Protein AF-A8N3U4-F1 (afdb_monomer_lite)

pLDDT: mean 80.1, std 24.71, range [24.42, 98.69]

Secondary structure (DSSP, 8-state):
--------------PPPPPP---PPPPP------------------------------------------S-PPEEETTEEE--TTSPPPPTT--SSTT--SHHHHHHHHHHHHHHHHHHT-TT----THHHHGGGGGS-HHHHHHHHHHHHHHHSS-HHHHHHTT---HHHHHHHHHHHHHHHHHHHHHHHHHHSSSS--HHHHHHHHTT--HHHHHHHHHHHHHHHSS-HHHHHHHTT--HHHHHHHHHHHTT-SPPTTSPP-HHHHHHHHHHHHHHHHHT--HHHHHHHHHS-HHHHHHHHHHHHHHHSS-HHHHHHHHS-GGGHHHHHHHHHHHHTTSTHHHHHHHHTTEETTEE-HHHHHHHHHHHHTSHHHHHHHHHHHHHHHSS-HHHHHTT-SS-HHHHHHHHHHHHHHHHHHHHHHTTSSS---

Radius of gyration: 28.9 Å; chains: 1; bounding box: 68×71×101 Å

Foldseek 3Di:
DDDDDDDDDDDDDDDDDDDDDDDDDDDDDDDDDDPDPDDPDDDDDDDDDDDDDDDDDDDDDDDDLDDPPDDDDFDDAPRDTADDPPDDQDAPPHDQDPPDDLVVVLVQLVVLLVVLVVQVVDPDDDRLLLSLQLVLLLDDNSNLSNNQSVCCNPPVHGSLVVNVVSDPPPLSSLSNCPSNCDDQVNLLVVLVQCLDPVRPDLLSVLVSQAPGALSNLVSSQVVNCVVPVDGSLVSLVVSPDPPLSNVLRNLSSVNQADDQPDDADPVVLVVLLVVLVVCLVVLNCVSLSCPLRRYHLVNLVSNQVVNCVPVVDGSLVSLPSSQDPVNVSSNSSSVLSSCVSALLSLLVQLVVQQDPVAHVSNSNSVSLSNQLNDLVSLVRSQVSNCVVVVDGPLVSLCPGPDDPSSSVSSSSSSPSSVVVVVVVVVVPPPDDD

Sequence (433 aa):
MVSCNTLQVHKFTEPAPSAAKQTYNPPPPSYSSDPGLADAAFNHSSKVTEQKPGYHDDPQIPPTYGTPQSYLGALFYRGIQIPDPNAPPAPLGTMKVPGYDPHPDFEYMQGAREKLRKEGDSRFRIHNENEVVVPLTRLTLQQRDALNDYFVAKTGADLETHMGEIVQDFHLKEMLKALTFGPLMFDVYLLKTCLSREMRDEMTLAEIILNRDHDDLRLLMQAFKQRHGKSLVDAIKDAALSGKTERIFVMALSLQRAPDDLPVDRNQVMSDVETLAKAAKDKDDIPFIEVIVNRSRPHLAAVIETFAQTQLKSLSKAVKKVFPFTSRYSKKALLFIVNGVKPWRDAKMIDKTMTWVGTNEFRLVWRVIGVHWDPRRLGAVKSVYEMRYGKTLEQRVSTIKVSGRFVESLLAFLKTSQAASQHVEGKGKGKAM

InterPro domains:
  IPR001464 Annexin [PR00196] (191-212)
  IPR001464 Annexin [PR00196] (273-299)
  IPR001464 Annexin [PR00196] (384-399)
  IPR018502 Annexin repeat [PF00191] (186-251)
  IPR018502 Annexin repeat [PS51897] (182-254)
  IPR018502 Annexin repeat [SM00335] (201-252)
  IPR018502 Annexin repeat [SM00335] (282-337)
  IPR037104 Annexin superfamily [G3DSA:1.10.220.10] (182-254)
  IPR037104 Annexin superfamily [G3DSA:1.10.220.10] (264-342)
  IPR037104 Annexin superfamily [G3DSA:1.10.220.10] (343-414)
  IPR037104 Annexin superfamily [SSF47874] (95-415)

Organism: Coprinopsis cinerea (strain Okayama-7 / 130 / ATCC MYA-4618 / FGSC 9003) (NCBI:txid240176)

Structure (mmCIF, N/CA/C/O backbone):
data_AF-A8N3U4-F1
#
_entry.id   AF-A8N3U4-F1
#
loop_
_atom_site.group_PDB
_atom_site.id
_atom_site.type_symbol
_atom_site.label_atom_id
_atom_site.label_alt_id
_atom_site.label_comp_id
_atom_site.label_asym_id
_atom_site.label_entity_id
_atom_site.label_seq_id
_atom_site.pdbx_PDB_ins_code
_atom_site.Cartn_x
_atom_site.Cartn_y
_atom_site.Cartn_z
_atom_site.occupancy
_atom_site.B_iso_or_equiv
_atom_site.auth_seq_id
_atom_site.auth_comp_id
_atom_site.auth_asym_id
_atom_site.auth_atom_id
_atom_site.pdbx_PDB_model_num
ATOM 1 N N . MET A 1 1 ? 38.303 -27.640 40.683 1.00 38.03 1 MET A N 1
ATOM 2 C CA . MET A 1 1 ? 37.758 -28.699 41.554 1.00 38.03 1 MET A CA 1
ATOM 3 C C . MET A 1 1 ? 36.256 -28.539 41.590 1.00 38.03 1 MET A C 1
ATOM 5 O O . MET A 1 1 ? 35.758 -27.516 42.033 1.00 38.03 1 MET A O 1
ATOM 9 N N . VAL A 1 2 ? 35.582 -29.519 41.004 1.00 36.00 2 VAL A N 1
ATOM 10 C CA . VAL A 1 2 ? 34.136 -29.724 41.034 1.00 36.00 2 VAL A CA 1
ATOM 11 C C . VAL A 1 2 ? 33.792 -30.279 42.413 1.00 36.00 2 VAL A C 1
ATOM 13 O O . VAL A 1 2 ? 34.449 -31.232 42.822 1.00 36.00 2 VAL A O 1
ATOM 16 N N . SER A 1 3 ? 32.787 -29.737 43.108 1.00 30.56 3 SER A N 1
ATOM 17 C CA . SER A 1 3 ? 31.958 -30.563 43.995 1.00 30.56 3 SER A CA 1
ATOM 18 C C . SER A 1 3 ? 30.643 -29.888 44.401 1.00 30.56 3 SER A C 1
ATOM 20 O O . SER A 1 3 ? 30.636 -28.737 44.823 1.00 30.56 3 SER A O 1
ATOM 22 N N . CYS A 1 4 ? 29.579 -30.687 44.279 1.00 29.42 4 CYS A N 1
ATOM 23 C CA . CYS A 1 4 ? 28.390 -30.798 45.129 1.00 29.42 4 CYS A CA 1
ATOM 24 C C . CYS A 1 4 ? 27.506 -29.569 45.431 1.00 29.42 4 CYS A C 1
ATOM 26 O O . CYS A 1 4 ? 27.844 -28.717 46.242 1.00 29.42 4 CYS A O 1
ATOM 28 N N . ASN A 1 5 ? 26.244 -29.615 44.983 1.00 33.25 5 ASN A N 1
ATOM 29 C CA . ASN A 1 5 ? 25.231 -30.305 45.792 1.00 33.25 5 ASN A CA 1
ATOM 30 C C . ASN A 1 5 ? 23.960 -30.643 44.999 1.00 33.25 5 ASN A C 1
ATOM 32 O O . ASN A 1 5 ? 23.292 -29.786 44.425 1.00 33.25 5 ASN A O 1
ATOM 36 N N . THR A 1 6 ? 23.641 -31.933 45.023 1.00 34.59 6 THR A N 1
ATOM 37 C CA . THR A 1 6 ? 22.401 -32.564 44.576 1.00 34.59 6 THR A CA 1
ATOM 38 C C . THR A 1 6 ? 21.346 -32.391 45.668 1.00 34.59 6 THR A C 1
ATOM 40 O O . THR A 1 6 ? 21.601 -32.767 46.810 1.00 34.59 6 THR A O 1
ATOM 43 N N . LEU A 1 7 ? 20.158 -31.879 45.338 1.00 34.81 7 LEU A N 1
ATOM 44 C CA . LEU A 1 7 ? 18.990 -31.933 46.223 1.00 34.81 7 LEU A CA 1
ATOM 45 C C . LEU A 1 7 ? 17.805 -32.571 45.494 1.00 34.81 7 LEU A C 1
ATOM 47 O O . LEU A 1 7 ? 17.486 -32.247 44.352 1.00 34.81 7 LEU A O 1
ATOM 51 N N . GLN A 1 8 ? 17.243 -33.556 46.187 1.00 32.91 8 GLN A N 1
ATOM 52 C CA . GLN A 1 8 ? 16.273 -34.547 45.748 1.00 32.91 8 GLN A CA 1
ATOM 53 C C . GLN A 1 8 ? 14.897 -33.939 45.455 1.00 32.91 8 GLN A C 1
ATOM 55 O O . GLN A 1 8 ? 14.385 -33.110 46.203 1.00 32.91 8 GLN A O 1
ATOM 60 N N . VAL A 1 9 ? 14.270 -34.435 44.389 1.00 35.53 9 VAL A N 1
ATOM 61 C CA . VAL A 1 9 ? 12.867 -34.186 44.049 1.00 35.53 9 VAL A CA 1
ATOM 62 C C . VAL A 1 9 ? 12.008 -35.233 44.760 1.00 35.53 9 VAL A C 1
ATOM 64 O O . VAL A 1 9 ? 12.045 -36.413 44.406 1.00 35.53 9 VAL A O 1
ATOM 67 N N . HIS A 1 10 ? 11.222 -34.813 45.753 1.00 34.16 10 HIS A N 1
ATOM 68 C CA . HIS A 1 10 ? 10.172 -35.647 46.335 1.00 34.16 10 HIS A CA 1
ATOM 69 C C . HIS A 1 10 ? 8.968 -35.717 45.384 1.00 34.16 10 HIS A C 1
ATOM 71 O O . HIS A 1 10 ? 8.311 -34.716 45.102 1.00 34.16 10 HIS A O 1
ATOM 77 N N . LYS A 1 11 ? 8.694 -36.930 44.892 1.00 33.94 11 LYS A N 1
ATOM 78 C CA . LYS A 1 11 ? 7.457 -37.321 44.208 1.00 33.94 11 LYS A CA 1
ATOM 79 C C . LYS A 1 11 ? 6.333 -37.440 45.239 1.00 33.94 11 LYS A C 1
ATOM 81 O O . LYS A 1 11 ? 6.437 -38.258 46.147 1.00 33.94 11 LYS A O 1
ATOM 86 N N . PHE A 1 12 ? 5.257 -36.683 45.051 1.00 33.03 12 PHE A N 1
ATOM 87 C CA . PHE A 1 12 ? 3.949 -36.981 45.629 1.00 33.03 12 PHE A CA 1
ATOM 88 C C . PHE A 1 12 ? 3.097 -37.639 44.545 1.00 33.03 12 PHE A C 1
ATOM 90 O O . PHE A 1 12 ? 2.825 -37.045 43.503 1.00 33.03 12 PHE A O 1
ATOM 97 N N . THR A 1 13 ? 2.732 -38.892 44.784 1.00 33.06 13 THR A N 1
ATOM 98 C CA . THR A 1 13 ? 1.734 -39.653 44.032 1.00 33.06 13 THR A CA 1
ATOM 99 C C . THR A 1 13 ? 0.524 -39.833 44.938 1.00 33.06 13 THR A C 1
ATOM 101 O O . THR A 1 13 ? 0.637 -40.521 45.950 1.00 33.06 13 THR A O 1
ATOM 104 N N . GLU A 1 14 ? -0.617 -39.255 44.569 1.00 35.06 14 GLU A N 1
ATOM 105 C CA . GLU A 1 14 ? -1.928 -39.624 45.114 1.00 35.06 14 GLU A CA 1
ATOM 106 C C . GLU A 1 14 ? -2.816 -40.174 43.983 1.00 35.06 14 GLU A C 1
ATOM 108 O O . GLU A 1 14 ? -2.685 -39.730 42.836 1.00 35.06 14 GLU A O 1
ATOM 113 N N . PRO A 1 15 ? -3.669 -41.178 44.264 1.00 39.09 15 PRO A N 1
ATOM 114 C CA . PRO A 1 15 ? -4.374 -41.944 43.246 1.00 39.09 15 PRO A CA 1
ATOM 115 C C . PRO A 1 15 ? -5.708 -41.309 42.825 1.00 39.09 15 PRO A C 1
ATOM 117 O O . PRO A 1 15 ? -6.411 -40.676 43.610 1.00 39.09 15 PRO A O 1
ATOM 120 N N . ALA A 1 16 ? -6.069 -41.538 41.562 1.00 34.44 16 ALA A N 1
ATOM 121 C CA . ALA A 1 16 ? -7.321 -41.118 40.942 1.00 34.44 16 ALA A CA 1
ATOM 122 C C . ALA A 1 16 ? -8.557 -41.823 41.547 1.00 34.44 16 ALA A C 1
ATOM 124 O O . ALA A 1 16 ? -8.502 -43.033 41.787 1.00 34.44 16 ALA A O 1
ATOM 125 N N . PRO A 1 17 ? -9.702 -41.132 41.710 1.00 35.84 17 PRO A N 1
ATOM 126 C CA . PRO A 1 17 ? -10.968 -41.786 42.008 1.00 35.84 17 PRO A CA 1
ATOM 127 C C . PRO A 1 17 ? -11.662 -42.312 40.738 1.00 35.84 17 PRO A C 1
ATOM 129 O O . PRO A 1 17 ? -11.715 -41.665 39.693 1.00 35.84 17 PRO A O 1
ATOM 132 N N . SER A 1 18 ? -12.186 -43.528 40.888 1.00 33.81 18 SER A N 1
ATOM 133 C CA . SER A 1 18 ? -12.870 -44.372 39.907 1.00 33.81 18 SER A CA 1
ATOM 134 C C . SER A 1 18 ? -14.153 -43.761 39.324 1.00 33.81 18 SER A C 1
ATOM 136 O O . SER A 1 18 ? -14.913 -43.070 40.001 1.00 33.81 18 SER A O 1
ATOM 138 N N . ALA A 1 19 ? -14.391 -44.092 38.055 1.00 31.25 19 ALA A N 1
ATOM 139 C CA . ALA A 1 19 ? -15.482 -43.648 37.203 1.00 31.25 19 ALA A CA 1
ATOM 140 C C . ALA A 1 19 ? -16.862 -44.195 37.620 1.00 31.25 19 ALA A C 1
ATOM 142 O O . ALA A 1 19 ? -17.070 -45.407 37.710 1.00 31.25 19 ALA A O 1
ATOM 143 N N . ALA A 1 20 ? -17.839 -43.296 37.751 1.00 32.62 20 ALA A N 1
ATOM 144 C CA . ALA A 1 20 ? -19.258 -43.632 37.721 1.00 32.62 20 ALA A CA 1
ATOM 145 C C . ALA A 1 20 ? -19.764 -43.579 36.268 1.00 32.62 20 ALA A C 1
ATOM 147 O O . ALA A 1 20 ? -19.638 -42.565 35.583 1.00 32.62 20 ALA A O 1
ATOM 148 N N . LYS A 1 21 ? -20.322 -44.697 35.794 1.00 33.00 21 LYS A N 1
ATOM 149 C CA . LYS A 1 21 ? -20.933 -44.848 34.468 1.00 33.00 21 LYS A CA 1
ATOM 150 C C . LYS A 1 21 ? -22.237 -44.046 34.398 1.00 33.00 21 LYS A C 1
ATOM 152 O O . LYS A 1 21 ? -23.217 -44.427 35.030 1.00 33.00 21 LYS A O 1
ATOM 157 N N . GLN A 1 22 ? -22.268 -42.992 33.586 1.00 32.50 22 GLN A N 1
ATOM 158 C CA . GLN A 1 22 ? -23.508 -42.435 33.042 1.00 32.50 22 GLN A CA 1
ATOM 159 C C . GLN A 1 22 ? -23.592 -42.793 31.558 1.00 32.50 22 GLN A C 1
ATOM 161 O O . GLN A 1 22 ? -22.756 -42.405 30.747 1.00 32.50 22 GLN A O 1
ATOM 166 N N . THR A 1 23 ? -24.597 -43.595 31.228 1.00 30.73 23 THR A N 1
ATOM 167 C CA . THR A 1 23 ? -25.015 -43.946 29.871 1.00 30.73 23 THR A CA 1
ATOM 168 C C . THR A 1 23 ? -25.598 -42.718 29.178 1.00 30.73 23 THR A C 1
ATOM 170 O O . THR A 1 23 ? -26.662 -42.241 29.570 1.00 30.73 23 THR A O 1
ATOM 173 N N . TYR A 1 24 ? -24.914 -42.219 28.148 1.00 28.88 24 TYR A N 1
ATOM 174 C CA . TYR A 1 24 ? -25.424 -41.184 27.249 1.00 28.88 24 TYR A CA 1
ATOM 175 C C . TYR A 1 24 ? -25.893 -41.849 25.948 1.00 28.88 24 TYR A C 1
ATOM 177 O O . TYR A 1 24 ? -25.098 -42.478 25.250 1.00 28.88 24 TYR A O 1
ATOM 185 N N . ASN A 1 25 ? -27.189 -41.743 25.649 1.00 32.66 25 ASN A N 1
ATOM 186 C CA . ASN A 1 25 ? -27.768 -42.178 24.377 1.00 32.66 25 ASN A CA 1
ATOM 187 C C . ASN A 1 25 ? -27.389 -41.179 23.267 1.00 32.66 25 ASN A C 1
ATOM 189 O O . ASN A 1 25 ? -27.564 -39.975 23.470 1.00 32.66 25 ASN A O 1
ATOM 193 N N . PRO A 1 26 ? -26.911 -41.631 22.094 1.00 37.19 26 PRO A N 1
ATOM 194 C CA . PRO A 1 26 ? -26.631 -40.739 20.974 1.00 37.19 26 PRO A CA 1
ATOM 195 C C . PRO A 1 26 ? -27.932 -40.258 20.294 1.00 37.19 26 PRO A C 1
ATOM 197 O O . PRO A 1 26 ? -28.852 -41.059 20.107 1.00 37.19 26 PRO A O 1
ATOM 200 N N . PRO A 1 27 ? -28.029 -38.974 19.899 1.00 39.78 27 PRO A N 1
ATOM 201 C CA . PRO A 1 27 ? -29.123 -38.478 19.065 1.00 39.78 27 PRO A CA 1
ATOM 202 C C . PRO A 1 27 ? -29.018 -38.997 17.611 1.00 39.78 27 PRO A C 1
ATOM 204 O O . PRO A 1 27 ? -27.924 -39.347 17.160 1.00 39.78 27 PRO A O 1
ATOM 207 N N . PRO A 1 28 ? -30.144 -39.066 16.873 1.00 34.41 28 PRO A N 1
ATOM 208 C CA . PRO A 1 28 ? -30.217 -39.674 15.542 1.00 34.41 28 PRO A CA 1
ATOM 209 C C . PRO A 1 28 ? -29.423 -38.891 14.478 1.00 34.41 28 PRO A C 1
ATOM 211 O O . PRO A 1 28 ? -29.233 -37.681 14.618 1.00 34.41 28 PRO A O 1
ATOM 214 N N . PRO A 1 29 ? -28.975 -39.556 13.393 1.00 32.25 29 PRO A N 1
ATOM 215 C CA . PRO A 1 29 ? -28.107 -38.950 12.390 1.00 32.25 29 PRO A CA 1
ATOM 216 C C . PRO A 1 29 ? -28.844 -37.872 11.586 1.00 32.25 29 PRO A C 1
ATOM 218 O O . PRO A 1 29 ? -29.745 -38.160 10.799 1.00 32.25 29 PRO A O 1
ATOM 221 N N . SER A 1 30 ? -28.429 -36.618 11.757 1.00 30.75 30 SER A N 1
ATOM 222 C CA . SER A 1 30 ? -28.784 -35.517 10.866 1.00 30.75 30 SER A CA 1
ATOM 223 C C . SER A 1 30 ? -27.855 -35.534 9.652 1.00 30.75 30 SER A C 1
ATOM 225 O O . SER A 1 30 ? -26.645 -35.353 9.793 1.00 30.75 30 SER A O 1
ATOM 227 N N . TYR A 1 31 ? -28.428 -35.747 8.468 1.00 29.42 31 TYR A N 1
ATOM 228 C CA . TYR A 1 31 ? -27.760 -35.608 7.175 1.00 29.42 31 TYR A CA 1
ATOM 229 C C . TYR A 1 31 ? -27.104 -34.223 7.053 1.00 29.42 31 TYR A C 1
ATOM 231 O O . TYR A 1 31 ? -27.798 -33.212 6.963 1.00 29.42 31 TYR A O 1
ATOM 239 N N . SER A 1 32 ? -25.772 -34.168 7.027 1.00 27.88 32 SER A N 1
ATOM 240 C CA . SER A 1 32 ? -25.032 -32.981 6.600 1.00 27.88 32 SER A CA 1
ATOM 241 C C . SER A 1 32 ? -24.851 -33.043 5.086 1.00 27.88 32 SER A C 1
ATOM 243 O O . SER A 1 32 ? -23.978 -33.750 4.583 1.00 27.88 32 SER A O 1
ATOM 245 N N . SER A 1 33 ? -25.707 -32.330 4.360 1.00 30.39 33 SER A N 1
ATOM 246 C CA . SER A 1 33 ? -25.497 -32.006 2.952 1.00 30.39 33 SER A CA 1
ATOM 247 C C . SER A 1 33 ? -24.386 -30.964 2.841 1.00 30.39 33 SER A C 1
ATOM 249 O O . SER A 1 33 ? -24.540 -29.825 3.282 1.00 30.39 33 SER A O 1
ATOM 251 N N . ASP A 1 34 ? -23.279 -31.391 2.257 1.00 29.28 34 ASP A N 1
ATOM 252 C CA . ASP A 1 34 ? -22.168 -30.576 1.787 1.00 29.28 34 ASP A CA 1
ATOM 253 C C . ASP A 1 34 ? -22.648 -29.713 0.598 1.00 29.28 34 ASP A C 1
ATOM 255 O O . ASP A 1 34 ? -23.085 -30.282 -0.408 1.00 29.28 34 ASP A O 1
ATOM 259 N N . PRO A 1 35 ? -22.642 -28.367 0.648 1.00 30.84 35 PRO A N 1
ATOM 260 C CA . PRO A 1 35 ? -22.821 -27.569 -0.551 1.00 30.84 35 PRO A CA 1
ATOM 261 C C . PRO A 1 35 ? -21.468 -27.464 -1.254 1.00 30.84 35 PRO A C 1
ATOM 263 O O . PRO A 1 35 ? -20.713 -26.507 -1.075 1.00 30.84 35 PRO A O 1
ATOM 266 N N . GLY A 1 36 ? -21.179 -28.472 -2.078 1.00 28.00 36 GLY A N 1
ATOM 267 C CA . GLY A 1 36 ? -20.181 -28.361 -3.131 1.00 28.00 36 GLY A CA 1
ATOM 268 C C . GLY A 1 36 ? -20.518 -27.171 -4.029 1.00 28.00 36 GLY A C 1
ATOM 269 O O . GLY A 1 36 ? -21.667 -26.995 -4.442 1.00 28.00 36 GLY A O 1
ATOM 270 N N . LEU A 1 37 ? -19.516 -26.337 -4.313 1.00 29.38 37 LEU A N 1
ATOM 271 C CA . LEU A 1 37 ? -19.613 -25.320 -5.353 1.00 29.38 37 LEU A CA 1
ATOM 272 C C . LEU A 1 37 ? -19.899 -26.024 -6.682 1.00 29.38 37 LEU A C 1
ATOM 274 O O . LEU A 1 37 ? -19.028 -26.682 -7.244 1.00 29.38 37 LEU A O 1
ATOM 278 N N . ALA A 1 38 ? -21.137 -25.897 -7.150 1.00 27.52 38 ALA A N 1
ATOM 279 C CA . ALA A 1 38 ? -21.538 -26.323 -8.473 1.00 27.52 38 ALA A CA 1
ATOM 280 C C . ALA A 1 38 ? -20.926 -25.381 -9.517 1.00 27.52 38 ALA A C 1
ATOM 282 O O . ALA A 1 38 ? -21.143 -24.167 -9.484 1.00 27.52 38 ALA A O 1
ATOM 283 N N . ASP A 1 39 ? -20.184 -25.975 -10.449 1.00 28.36 39 ASP A N 1
ATOM 284 C CA . ASP A 1 39 ? -19.796 -25.377 -11.718 1.00 28.36 39 ASP A CA 1
ATOM 285 C C . ASP A 1 39 ? -21.047 -24.901 -12.468 1.00 28.36 39 ASP A C 1
ATOM 287 O O . ASP A 1 39 ? -21.869 -25.693 -12.936 1.00 28.36 39 ASP A O 1
ATOM 291 N N . ALA A 1 40 ? -21.198 -23.585 -12.597 1.00 27.59 40 ALA A N 1
ATOM 292 C CA . ALA A 1 40 ? -22.200 -22.989 -13.466 1.00 27.59 40 ALA A CA 1
ATOM 293 C C . ALA A 1 40 ? -21.723 -23.079 -14.925 1.00 27.59 40 ALA A C 1
ATOM 295 O O . ALA A 1 40 ? -21.160 -22.137 -15.482 1.00 27.59 40 ALA A O 1
ATOM 296 N N . ALA A 1 41 ? -21.960 -24.233 -15.546 1.00 26.45 41 ALA A N 1
ATOM 297 C CA . ALA A 1 41 ? -21.923 -24.391 -16.992 1.00 26.45 41 ALA A CA 1
ATOM 298 C C . ALA A 1 41 ? -23.125 -23.655 -17.612 1.00 26.45 41 ALA A C 1
ATOM 300 O O . ALA A 1 41 ? -24.259 -24.133 -17.571 1.00 26.45 41 ALA A O 1
ATOM 301 N N . PHE A 1 42 ? -22.887 -22.476 -18.191 1.00 27.77 42 PHE A N 1
ATOM 302 C CA . PHE A 1 42 ? -23.875 -21.798 -19.030 1.00 27.77 42 PHE A CA 1
ATOM 303 C C . PHE A 1 42 ? -23.948 -22.490 -20.393 1.00 27.77 42 PHE A C 1
ATOM 305 O O . PHE A 1 42 ? -23.089 -22.322 -21.256 1.00 27.77 42 PHE A O 1
ATOM 312 N N . ASN A 1 43 ? -25.000 -23.283 -20.564 1.00 26.45 43 ASN A N 1
ATOM 313 C CA . ASN A 1 43 ? -25.365 -23.945 -21.804 1.00 26.45 43 ASN A CA 1
ATOM 314 C C . ASN A 1 43 ? -26.295 -23.009 -22.598 1.00 26.45 43 ASN A C 1
ATOM 316 O O . ASN A 1 43 ? -27.461 -22.849 -22.238 1.00 26.45 43 ASN A O 1
ATOM 320 N N . HIS A 1 44 ? -25.799 -22.379 -23.666 1.00 31.47 44 HIS A N 1
ATOM 321 C CA . HIS A 1 44 ? -26.652 -21.718 -24.657 1.00 31.47 44 HIS A CA 1
ATOM 322 C C . HIS A 1 44 ? -26.731 -22.574 -25.921 1.00 31.47 44 HIS A C 1
ATOM 324 O O . HIS A 1 44 ? -25.800 -22.660 -26.716 1.00 31.47 44 HIS A O 1
ATOM 330 N N . SER A 1 45 ? -27.895 -23.200 -26.083 1.00 25.47 45 SER A N 1
ATOM 331 C CA . SER A 1 45 ? -28.352 -23.835 -27.314 1.00 25.47 45 SER A CA 1
ATOM 332 C C . SER A 1 45 ? -28.419 -22.806 -28.445 1.00 25.47 45 SER A C 1
ATOM 334 O O . SER A 1 45 ? -29.028 -21.746 -28.298 1.00 25.47 45 SER A O 1
ATOM 336 N N . SER A 1 46 ? -27.822 -23.119 -29.592 1.00 29.23 46 SER A N 1
ATOM 337 C CA . SER A 1 46 ? -28.128 -22.473 -30.868 1.00 29.23 46 SER A CA 1
ATOM 338 C C . SER A 1 46 ? -28.177 -23.541 -31.952 1.00 29.23 46 SER A C 1
ATOM 340 O O . SER A 1 46 ? -27.261 -24.345 -32.109 1.00 29.23 46 SER A O 1
ATOM 342 N N . LYS A 1 47 ? -29.322 -23.580 -32.633 1.00 27.83 47 LYS A N 1
ATOM 343 C CA . LYS A 1 47 ? -29.690 -24.530 -33.680 1.00 27.83 47 LYS A CA 1
ATOM 344 C C . LYS A 1 47 ? -28.659 -24.530 -34.811 1.00 27.83 47 LYS A C 1
ATOM 346 O O . LYS A 1 47 ? -28.407 -23.496 -35.422 1.00 27.83 47 LYS A O 1
ATOM 351 N N . VAL A 1 48 ? -28.135 -25.713 -35.117 1.00 24.42 48 VAL A N 1
ATOM 352 C CA . VAL A 1 48 ? -27.359 -26.002 -36.326 1.00 24.42 48 VAL A CA 1
ATOM 353 C C . VAL A 1 48 ? -28.333 -26.127 -37.497 1.00 24.42 48 VAL A C 1
ATOM 355 O O . VAL A 1 48 ? -29.286 -26.900 -37.424 1.00 24.42 48 VAL A O 1
ATOM 358 N N . THR A 1 49 ? -28.104 -25.363 -38.565 1.00 27.48 49 THR A N 1
ATOM 359 C CA . THR A 1 49 ? -28.692 -25.628 -39.885 1.00 27.48 49 THR A CA 1
ATOM 360 C C . THR A 1 49 ? -27.555 -26.079 -40.794 1.00 27.48 49 THR A C 1
ATOM 362 O O . THR A 1 49 ? -26.574 -25.357 -40.960 1.00 27.48 49 THR A O 1
ATOM 365 N N . GLU A 1 50 ? -27.666 -27.297 -41.320 1.00 25.25 50 GLU A N 1
ATOM 366 C CA . GLU A 1 50 ? -26.730 -27.912 -42.261 1.00 25.25 50 GLU A CA 1
ATOM 367 C C . GLU A 1 50 ? -26.753 -27.209 -43.626 1.00 25.25 50 GLU A C 1
ATOM 369 O O . GLU A 1 50 ? -27.820 -27.046 -44.218 1.00 25.25 50 GLU A O 1
ATOM 374 N N . GLN A 1 51 ? -25.576 -26.905 -44.184 1.00 26.88 51 GLN A N 1
ATOM 375 C CA . GLN A 1 51 ? -25.369 -26.817 -45.634 1.00 26.88 51 GLN A CA 1
ATOM 376 C C . GLN A 1 51 ? -24.037 -27.479 -46.029 1.00 26.88 51 GLN A C 1
ATOM 378 O O . GLN A 1 51 ? -23.034 -27.380 -45.326 1.00 26.88 51 GLN A O 1
ATOM 383 N N . LYS A 1 52 ? -24.092 -28.219 -47.143 1.00 28.42 52 LYS A N 1
ATOM 384 C CA . LYS A 1 52 ? -23.072 -29.115 -47.721 1.00 28.42 52 LYS A CA 1
ATOM 385 C C . LYS A 1 52 ? -21.883 -28.374 -48.377 1.00 28.42 52 LYS A C 1
ATOM 387 O O . LYS A 1 52 ? -22.017 -27.195 -48.690 1.00 28.42 52 LYS A O 1
ATOM 392 N N . PRO A 1 53 ? -20.748 -29.066 -48.633 1.00 29.66 53 PRO A N 1
ATOM 393 C CA . PRO A 1 53 ? -19.471 -28.442 -48.986 1.00 29.66 53 PRO A CA 1
ATOM 394 C C . PRO A 1 53 ? -19.315 -28.157 -50.488 1.00 29.66 53 PRO A C 1
ATOM 396 O O . PRO A 1 53 ? -19.613 -29.010 -51.324 1.00 29.66 53 PRO A O 1
ATOM 399 N N . GLY A 1 54 ? -18.775 -26.980 -50.812 1.00 26.28 54 GLY A N 1
ATOM 400 C CA . GLY A 1 54 ? -18.281 -26.614 -52.139 1.00 26.28 54 GLY A CA 1
ATOM 401 C C . GLY A 1 54 ? -16.795 -26.259 -52.071 1.00 26.28 54 GLY A C 1
ATOM 402 O O . GLY A 1 54 ? -16.405 -25.383 -51.306 1.00 26.28 54 GLY A O 1
ATOM 403 N N . TYR A 1 55 ? -15.981 -26.974 -52.847 1.00 29.20 55 TYR A N 1
ATOM 404 C CA . TYR A 1 55 ? -14.583 -26.657 -53.153 1.00 29.20 55 TYR A CA 1
ATOM 405 C C . TYR A 1 55 ? -14.505 -25.337 -53.931 1.00 29.20 55 TYR A C 1
ATOM 407 O O . TYR A 1 55 ? -15.266 -25.203 -54.881 1.00 29.20 55 TYR A O 1
ATOM 415 N N . HIS A 1 56 ? -13.586 -24.429 -53.580 1.00 31.86 56 HIS A N 1
ATOM 416 C CA . HIS A 1 56 ? -12.830 -23.598 -54.532 1.00 31.86 56 HIS A CA 1
ATOM 417 C C . HIS A 1 56 ? -11.669 -22.848 -53.856 1.00 31.86 56 HIS A C 1
ATOM 419 O O . HIS A 1 56 ? -11.623 -22.697 -52.638 1.00 31.86 56 HIS A O 1
ATOM 425 N N . ASP A 1 57 ? -10.730 -22.469 -54.717 1.00 29.64 57 ASP A N 1
ATOM 426 C CA . ASP A 1 57 ? -9.315 -22.162 -54.534 1.00 29.64 57 ASP A CA 1
ATOM 427 C C . ASP A 1 57 ? -8.927 -20.995 -53.610 1.00 29.64 57 ASP A C 1
ATOM 429 O O . ASP A 1 57 ? -9.653 -20.022 -53.411 1.00 29.64 57 ASP A O 1
ATOM 433 N N . ASP A 1 58 ? -7.698 -21.127 -53.108 1.00 31.89 58 ASP A N 1
ATOM 434 C CA . ASP A 1 58 ? -6.898 -20.182 -52.325 1.00 31.89 58 ASP A CA 1
ATOM 435 C C . ASP A 1 58 ? -6.665 -18.850 -53.070 1.00 31.89 58 ASP A C 1
ATOM 437 O O . ASP A 1 58 ? -6.313 -18.845 -54.256 1.00 31.89 58 ASP A O 1
ATOM 441 N N . PRO A 1 59 ? -6.803 -17.708 -52.374 1.00 32.41 59 PRO A N 1
ATOM 442 C CA . PRO A 1 59 ? -5.713 -16.740 -52.441 1.00 32.41 59 PRO A CA 1
ATOM 443 C C . PRO A 1 59 ? -5.387 -16.085 -51.085 1.00 32.41 59 PRO A C 1
ATOM 445 O O . PRO A 1 59 ? -6.209 -15.387 -50.495 1.00 32.41 59 PRO A O 1
ATOM 448 N N . GLN A 1 60 ? -4.128 -16.252 -50.664 1.00 31.70 60 GLN A N 1
ATOM 449 C CA . GLN A 1 60 ? -3.316 -15.380 -49.796 1.00 31.70 60 GLN A CA 1
ATOM 450 C C . GLN A 1 60 ? -4.075 -14.557 -48.737 1.00 31.70 60 GLN A C 1
ATOM 452 O O . GLN A 1 60 ? -4.481 -13.415 -48.952 1.00 31.70 60 GLN A O 1
ATOM 457 N N . ILE A 1 61 ? -4.147 -15.119 -47.529 1.00 30.50 61 ILE A N 1
ATOM 458 C CA . ILE A 1 61 ? -4.641 -14.452 -46.321 1.00 30.50 61 ILE A CA 1
ATOM 459 C C . ILE A 1 61 ? -3.625 -13.367 -45.876 1.00 30.50 61 ILE A C 1
ATOM 461 O O . ILE A 1 61 ? -2.472 -13.706 -45.594 1.00 30.50 61 ILE A O 1
ATOM 465 N N . PRO A 1 62 ? -4.002 -12.073 -45.779 1.00 31.66 62 PRO A N 1
ATOM 466 C CA . PRO A 1 62 ? -3.174 -11.051 -45.128 1.00 31.66 62 PRO A CA 1
ATOM 467 C C . PRO A 1 62 ? -3.031 -11.371 -43.630 1.00 31.66 62 PRO A C 1
ATOM 469 O O . PRO A 1 62 ? -3.929 -12.003 -43.075 1.00 31.66 62 PRO A O 1
ATOM 472 N N . PRO A 1 63 ? -1.944 -10.954 -42.946 1.00 31.61 63 PRO A N 1
ATOM 473 C CA . PRO A 1 63 ? -1.675 -11.370 -41.573 1.00 31.61 63 PRO A CA 1
ATOM 474 C C . PRO A 1 63 ? -2.865 -11.043 -40.669 1.00 31.61 63 PRO A C 1
ATOM 476 O O . PRO A 1 63 ? -3.179 -9.887 -40.390 1.00 31.61 63 PRO A O 1
ATOM 479 N N . THR A 1 64 ? -3.548 -12.098 -40.238 1.00 26.31 64 THR A N 1
ATOM 480 C CA . THR A 1 64 ? -4.646 -12.063 -39.282 1.00 26.31 64 THR A CA 1
ATOM 481 C C . THR A 1 64 ? -4.158 -11.428 -37.986 1.00 26.31 64 THR A C 1
ATOM 483 O O . THR A 1 64 ? -3.284 -11.973 -37.312 1.00 26.31 64 THR A O 1
ATOM 486 N N . TYR A 1 65 ? -4.747 -10.286 -37.625 1.00 40.50 65 TYR A N 1
ATOM 487 C CA . TYR A 1 65 ? -4.650 -9.691 -36.296 1.00 40.50 65 TYR A CA 1
ATOM 488 C C . TYR A 1 65 ? -5.303 -10.641 -35.286 1.00 40.50 65 TYR A C 1
ATOM 490 O O . TYR A 1 65 ? -6.495 -10.559 -35.000 1.00 40.50 65 TYR A O 1
ATOM 498 N N . GLY A 1 66 ? -4.524 -11.594 -34.782 1.00 32.84 66 GLY A N 1
ATOM 499 C CA . GLY A 1 66 ? -4.936 -12.457 -33.689 1.00 32.84 66 GLY A CA 1
ATOM 500 C C . GLY A 1 66 ? -4.974 -11.649 -32.400 1.00 32.84 66 GLY A C 1
ATOM 501 O O . GLY A 1 66 ? -3.935 -11.332 -31.835 1.00 32.84 66 GLY A O 1
ATOM 502 N N . THR A 1 67 ? -6.172 -11.314 -31.933 1.00 37.97 67 THR A N 1
ATOM 503 C CA . THR A 1 67 ? -6.427 -10.934 -30.543 1.00 37.97 67 THR A CA 1
ATOM 504 C C . THR A 1 67 ? -6.380 -12.181 -29.660 1.00 37.97 67 THR A C 1
ATOM 506 O O . THR A 1 67 ? -7.268 -13.025 -29.798 1.00 37.97 67 THR A O 1
ATOM 509 N N . PRO A 1 68 ? -5.471 -12.301 -28.679 1.00 36.88 68 PRO A N 1
ATOM 510 C CA . PRO A 1 68 ? -5.729 -13.125 -27.515 1.00 36.88 68 PRO A CA 1
ATOM 511 C C . PRO A 1 68 ? -6.296 -12.220 -26.417 1.00 36.88 68 PRO A C 1
ATOM 513 O O . PRO A 1 68 ? -5.594 -11.840 -25.491 1.00 36.88 68 PRO A O 1
ATOM 516 N N . GLN A 1 69 ? -7.568 -11.838 -26.527 1.00 42.50 69 GLN A N 1
ATOM 517 C CA . GLN A 1 69 ? -8.356 -11.398 -25.367 1.00 42.50 69 GLN A CA 1
ATOM 518 C C . GLN A 1 69 ? -9.780 -11.933 -25.499 1.00 42.50 69 GLN A C 1
ATOM 520 O O . GLN A 1 69 ? -10.759 -11.208 -25.643 1.00 42.50 69 GLN A O 1
ATOM 525 N N . SER A 1 70 ? -9.890 -13.257 -25.471 1.00 34.50 70 SER A N 1
ATOM 526 C CA . SER A 1 70 ? -11.154 -13.924 -25.205 1.00 34.50 70 SER A CA 1
ATOM 527 C C . SER A 1 70 ? -11.426 -13.894 -23.692 1.00 34.50 70 SER A C 1
ATOM 529 O O . SER A 1 70 ? -10.851 -14.677 -22.944 1.00 34.50 70 SER A O 1
ATOM 531 N N . TYR A 1 71 ? -12.316 -12.975 -23.302 1.00 35.16 71 TYR A N 1
ATOM 532 C CA . TYR A 1 71 ? -13.191 -12.977 -22.119 1.00 35.16 71 TYR A CA 1
ATOM 533 C C . TYR A 1 71 ? -12.556 -12.986 -20.722 1.00 35.16 71 TYR A C 1
ATOM 535 O O . TYR A 1 71 ? -12.481 -14.032 -20.099 1.00 35.16 71 TYR A O 1
ATOM 543 N N . LEU A 1 72 ? -12.262 -11.801 -20.178 1.00 47.88 72 LEU A N 1
ATOM 544 C CA . LEU A 1 72 ? -12.455 -11.426 -18.765 1.00 47.88 72 LEU A CA 1
ATOM 545 C C . LEU A 1 72 ? -12.444 -9.885 -18.715 1.00 47.88 72 LEU A C 1
ATOM 547 O O . LEU A 1 72 ? -11.641 -9.253 -19.398 1.00 47.88 72 LEU A O 1
ATOM 551 N N . GLY A 1 73 ? -13.382 -9.260 -17.998 1.00 67.75 73 GLY A N 1
ATOM 552 C CA . GLY A 1 73 ? -13.492 -7.796 -17.933 1.00 67.75 73 GLY A CA 1
ATOM 553 C C . GLY A 1 73 ? -12.206 -7.116 -17.442 1.00 67.75 73 GLY A C 1
ATOM 554 O O . GLY A 1 73 ? -11.349 -7.752 -16.832 1.00 67.75 73 GLY A O 1
ATOM 555 N N . ALA A 1 74 ? -12.071 -5.810 -17.694 1.00 84.75 74 ALA A N 1
ATOM 556 C CA . ALA A 1 74 ? -10.928 -5.036 -17.210 1.00 84.75 74 ALA A CA 1
ATOM 557 C C . ALA A 1 74 ? -10.746 -5.214 -15.690 1.00 84.75 74 ALA A C 1
ATOM 559 O O . ALA A 1 74 ? -11.682 -4.992 -14.920 1.00 84.75 74 ALA A O 1
ATOM 560 N N . LEU A 1 75 ? -9.542 -5.608 -15.262 1.00 92.38 75 LEU A N 1
ATOM 561 C CA . LEU A 1 75 ? -9.208 -5.754 -13.847 1.00 92.38 75 LEU A CA 1
ATOM 562 C C . LEU A 1 75 ? -8.895 -4.391 -13.237 1.00 92.38 75 LEU A C 1
ATOM 564 O O . LEU A 1 75 ? -8.123 -3.604 -13.792 1.00 92.38 75 LEU A O 1
ATOM 568 N N . PHE A 1 76 ? -9.460 -4.138 -12.062 1.00 93.69 76 PHE A N 1
ATOM 569 C CA . PHE A 1 76 ? -9.188 -2.946 -11.274 1.00 93.69 76 PHE A CA 1
ATOM 570 C C . PHE A 1 76 ? -8.596 -3.334 -9.927 1.00 93.69 76 PHE A C 1
ATOM 572 O O . PHE A 1 76 ? -9.037 -4.289 -9.292 1.00 93.69 76 PHE A O 1
ATOM 579 N N . TYR A 1 77 ? -7.603 -2.569 -9.487 1.00 93.88 77 TYR A N 1
ATOM 580 C CA . TYR A 1 77 ? -7.003 -2.714 -8.170 1.00 93.88 77 TYR A CA 1
ATOM 581 C C . TYR A 1 77 ? -6.632 -1.341 -7.625 1.00 93.88 77 TYR A C 1
ATOM 583 O O . TYR A 1 77 ? -5.962 -0.561 -8.300 1.00 93.88 77 TYR A O 1
ATOM 591 N N . ARG A 1 78 ? -7.071 -1.017 -6.407 1.00 90.38 78 ARG A N 1
ATOM 592 C CA . ARG A 1 78 ? -6.945 0.311 -5.781 1.00 90.38 78 ARG A CA 1
ATOM 593 C C . ARG A 1 78 ? -7.540 1.438 -6.628 1.00 90.38 78 ARG A C 1
ATOM 595 O O . ARG A 1 78 ? -7.001 2.543 -6.653 1.00 90.38 78 ARG A O 1
ATOM 602 N N . GLY A 1 79 ? -8.635 1.153 -7.329 1.00 88.06 79 GLY A N 1
ATOM 603 C CA . GLY A 1 79 ? -9.349 2.136 -8.147 1.00 88.06 79 GLY A CA 1
ATOM 604 C C . GLY A 1 79 ? -8.664 2.508 -9.466 1.00 88.06 79 GLY A C 1
ATOM 605 O O . GLY A 1 79 ? -9.070 3.488 -10.091 1.00 88.06 79 GLY A O 1
ATOM 606 N N . ILE A 1 80 ? -7.654 1.748 -9.899 1.00 90.25 80 ILE A N 1
ATOM 607 C CA . ILE A 1 80 ? -7.006 1.907 -11.206 1.00 90.25 80 ILE A CA 1
ATOM 608 C C . ILE A 1 80 ? -7.054 0.607 -12.004 1.00 90.25 80 ILE A C 1
ATOM 610 O O . ILE A 1 80 ? -7.050 -0.479 -11.426 1.00 90.25 80 ILE A O 1
ATOM 614 N N . GLN A 1 81 ? -7.095 0.720 -13.331 1.00 91.94 81 GLN A N 1
ATOM 615 C CA . GLN A 1 81 ? -7.039 -0.436 -14.219 1.00 91.94 81 GLN A CA 1
ATOM 616 C C . GLN A 1 81 ? -5.626 -1.025 -14.221 1.00 91.94 81 GLN A C 1
ATOM 618 O O . GLN A 1 81 ? -4.646 -0.295 -14.405 1.00 91.94 81 GLN A O 1
ATOM 623 N N . ILE A 1 82 ? -5.528 -2.342 -14.064 1.00 93.62 82 ILE A N 1
ATOM 624 C CA . ILE A 1 82 ? -4.262 -3.074 -14.067 1.00 93.62 82 ILE A CA 1
ATOM 625 C C . ILE A 1 82 ? -4.222 -4.106 -15.203 1.00 93.62 82 ILE A C 1
ATOM 627 O O . ILE A 1 82 ? -5.277 -4.591 -15.619 1.00 93.62 82 ILE A O 1
ATOM 631 N N . PRO A 1 83 ? -3.027 -4.446 -15.718 1.00 92.38 83 PRO A N 1
ATOM 632 C CA . PRO A 1 83 ? -2.844 -5.640 -16.537 1.00 92.38 83 PRO A CA 1
ATOM 633 C C . PRO A 1 83 ? -3.217 -6.906 -15.756 1.00 92.38 83 PRO A C 1
ATOM 635 O O . PRO A 1 83 ? -3.085 -6.937 -14.529 1.00 92.38 83 PRO A O 1
ATOM 638 N N . ASP A 1 84 ? -3.662 -7.947 -16.460 1.00 90.38 84 ASP A N 1
ATOM 639 C CA . ASP A 1 84 ? -3.844 -9.265 -15.851 1.00 90.38 84 ASP A CA 1
ATOM 640 C C . ASP A 1 84 ? -2.471 -9.893 -15.579 1.00 90.38 84 ASP A C 1
ATOM 642 O O . ASP A 1 84 ? -1.756 -10.207 -16.532 1.00 90.38 84 ASP A O 1
ATOM 646 N N . PRO A 1 85 ? -2.085 -10.096 -14.304 1.00 87.62 85 PRO A N 1
ATOM 647 C CA . PRO A 1 85 ? -0.778 -10.652 -13.965 1.00 87.62 85 PRO A CA 1
ATOM 648 C C . PRO A 1 85 ? -0.604 -12.116 -14.395 1.00 87.62 85 PRO A C 1
ATOM 650 O O . PRO A 1 85 ? 0.510 -12.630 -14.325 1.00 87.62 85 PRO A O 1
ATOM 653 N N . ASN A 1 86 ? -1.684 -12.799 -14.787 1.00 86.69 86 ASN A N 1
ATOM 654 C CA . ASN A 1 86 ? -1.654 -14.182 -15.257 1.00 86.69 86 ASN A CA 1
ATOM 655 C C . ASN A 1 86 ? -1.703 -14.293 -16.786 1.00 86.69 86 ASN A C 1
ATOM 657 O O . ASN A 1 86 ? -1.649 -15.408 -17.311 1.00 86.69 86 ASN A O 1
ATOM 661 N N . ALA A 1 87 ? -1.820 -13.173 -17.506 1.00 88.81 87 ALA A N 1
ATOM 662 C CA . ALA A 1 87 ? -1.789 -13.200 -18.958 1.00 88.81 87 ALA A CA 1
ATOM 663 C C . ALA A 1 87 ? -0.410 -13.680 -19.447 1.00 88.81 87 ALA A C 1
ATOM 665 O O . ALA A 1 87 ? 0.616 -13.231 -18.926 1.00 88.81 87 ALA A O 1
ATOM 666 N N . PRO A 1 88 ? -0.352 -14.582 -20.443 1.00 89.88 88 PRO A N 1
ATOM 667 C CA . PRO A 1 88 ? 0.918 -14.966 -21.036 1.00 89.88 88 PRO A CA 1
ATOM 668 C C . PRO A 1 88 ? 1.562 -13.759 -21.740 1.00 89.88 88 PRO A C 1
ATOM 670 O O . PRO A 1 88 ? 0.834 -12.919 -22.284 1.00 89.88 88 PRO A O 1
ATOM 673 N N . PRO A 1 89 ? 2.906 -13.683 -21.786 1.00 90.44 89 PRO A N 1
ATOM 674 C CA . PRO A 1 89 ? 3.593 -12.632 -22.520 1.00 90.44 89 PRO A CA 1
ATOM 675 C C . PRO A 1 89 ? 3.185 -12.604 -23.993 1.00 90.44 89 PRO A C 1
ATOM 677 O O . PRO A 1 89 ? 3.102 -13.647 -24.650 1.00 90.44 89 PRO A O 1
ATOM 680 N N . ALA A 1 90 ? 2.943 -11.408 -24.523 1.00 89.50 90 ALA A N 1
ATOM 681 C CA . ALA A 1 90 ? 2.615 -11.227 -25.926 1.00 89.50 90 ALA A CA 1
ATOM 682 C C . ALA A 1 90 ? 3.797 -11.633 -26.840 1.00 89.50 90 ALA A C 1
ATOM 684 O O . ALA A 1 90 ? 4.947 -11.286 -26.551 1.00 89.50 90 ALA A O 1
ATOM 685 N N . PRO A 1 91 ? 3.548 -12.322 -27.973 1.00 88.25 91 PRO A N 1
ATOM 686 C CA . PRO A 1 91 ? 4.590 -12.627 -28.950 1.00 88.25 91 PRO A CA 1
ATOM 687 C C . PRO A 1 91 ? 5.220 -11.367 -29.553 1.00 88.25 91 PRO A C 1
ATOM 689 O O . PRO A 1 91 ? 4.562 -10.330 -29.691 1.00 88.25 91 PRO A O 1
ATOM 692 N N . LEU A 1 92 ? 6.472 -11.478 -30.005 1.00 88.62 92 LEU A N 1
ATOM 693 C CA . LEU A 1 92 ? 7.165 -10.387 -30.690 1.00 88.62 92 LEU A CA 1
ATOM 694 C C . LEU A 1 92 ? 6.370 -9.906 -31.918 1.00 88.62 92 LEU A C 1
ATOM 696 O O . LEU A 1 92 ? 5.894 -10.714 -32.710 1.00 88.62 92 LEU A O 1
ATOM 700 N N . GLY A 1 93 ? 6.249 -8.586 -32.080 1.00 83.62 93 GLY A N 1
ATOM 701 C CA . GLY A 1 93 ? 5.458 -7.963 -33.150 1.00 83.62 93 GLY A CA 1
ATOM 702 C C . GLY A 1 93 ? 3.989 -7.713 -32.788 1.00 83.62 93 GLY A C 1
ATOM 703 O O . GLY A 1 93 ? 3.287 -7.042 -33.541 1.00 83.62 93 GLY A O 1
ATOM 704 N N . THR A 1 94 ? 3.523 -8.183 -31.625 1.00 88.06 94 THR A N 1
ATOM 705 C CA . THR A 1 94 ? 2.167 -7.902 -31.135 1.00 88.06 94 THR A CA 1
ATOM 706 C C . THR A 1 94 ? 2.078 -6.492 -30.553 1.00 88.06 94 THR A C 1
ATOM 708 O O . THR A 1 94 ? 2.798 -6.148 -29.616 1.00 88.06 94 THR A O 1
ATOM 711 N N . MET A 1 95 ? 1.137 -5.681 -31.045 1.00 88.75 95 MET A N 1
ATOM 712 C CA . MET A 1 95 ? 0.818 -4.384 -30.440 1.00 88.75 95 MET A CA 1
ATOM 713 C C . MET A 1 95 ? -0.169 -4.572 -29.279 1.00 88.75 95 MET A C 1
ATOM 715 O O . MET A 1 95 ? -1.381 -4.577 -29.479 1.00 88.75 95 MET A O 1
ATOM 719 N N . LYS A 1 96 ? 0.352 -4.725 -28.055 1.00 91.31 96 LYS A N 1
ATOM 720 C CA . LYS A 1 96 ? -0.464 -4.901 -26.835 1.00 91.31 96 LYS A CA 1
ATOM 721 C C . LYS A 1 96 ? -1.182 -3.616 -26.405 1.00 91.31 96 LYS A C 1
ATOM 723 O O . LYS A 1 96 ? -2.290 -3.669 -25.879 1.00 91.31 96 LYS A O 1
ATOM 728 N N . VAL A 1 97 ? -0.559 -2.459 -26.638 1.00 92.75 97 VAL A N 1
ATOM 729 C CA . VAL A 1 97 ? -1.108 -1.140 -26.297 1.00 92.75 97 VAL A CA 1
ATOM 730 C C . VAL A 1 97 ? -1.166 -0.279 -27.560 1.00 92.75 97 VAL A C 1
ATOM 732 O O . VAL A 1 97 ? -0.118 -0.031 -28.160 1.00 92.75 97 VAL A O 1
ATOM 735 N N . PRO A 1 98 ? -2.355 0.201 -27.973 1.00 93.06 98 PRO A N 1
ATOM 736 C CA . PRO A 1 98 ? -2.490 1.025 -29.169 1.00 93.06 98 PRO A CA 1
ATOM 737 C C . PRO A 1 98 ? -1.562 2.245 -29.149 1.00 93.06 98 PRO A C 1
ATOM 739 O O . PRO A 1 98 ? -1.590 3.044 -28.213 1.00 93.06 98 PRO A O 1
ATOM 742 N N . GLY A 1 99 ? -0.751 2.391 -30.198 1.00 93.38 99 GLY A N 1
ATOM 743 C CA . GLY A 1 99 ? 0.162 3.527 -30.362 1.00 93.38 99 GLY A CA 1
ATOM 744 C C . GLY A 1 99 ? 1.415 3.492 -29.482 1.00 93.38 99 GLY A C 1
ATOM 745 O O . GLY A 1 99 ? 2.146 4.479 -29.453 1.00 93.38 99 GLY A O 1
ATOM 746 N N . TYR A 1 100 ? 1.680 2.391 -28.776 1.00 95.44 100 TYR A N 1
ATOM 747 C CA . TYR A 1 100 ? 2.923 2.196 -28.037 1.00 95.44 100 TYR A CA 1
ATOM 748 C C . TYR A 1 100 ? 3.770 1.100 -28.686 1.00 95.44 100 TYR A C 1
ATOM 750 O O . TYR A 1 100 ? 3.352 -0.055 -28.753 1.00 95.44 100 TYR A O 1
ATOM 758 N N . ASP A 1 101 ? 4.964 1.478 -29.138 1.00 95.00 101 ASP A N 1
ATOM 759 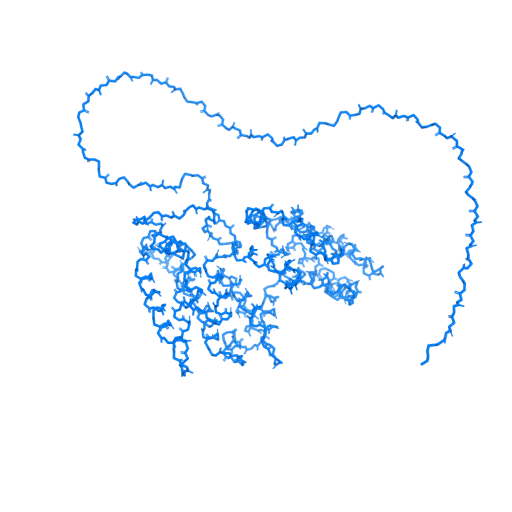C CA . ASP A 1 101 ? 6.015 0.558 -29.567 1.00 95.00 101 ASP A CA 1
ATOM 760 C C . ASP A 1 101 ? 7.030 0.387 -28.420 1.00 95.00 101 ASP A C 1
ATOM 762 O O . ASP A 1 101 ? 7.652 1.378 -28.025 1.00 95.00 101 ASP A O 1
ATOM 766 N N . PRO A 1 102 ? 7.210 -0.827 -27.866 1.00 96.25 102 PRO A N 1
ATOM 767 C CA . PRO A 1 102 ? 8.197 -1.075 -26.818 1.00 96.25 102 PRO A CA 1
ATOM 768 C C . PRO A 1 102 ? 9.658 -0.986 -27.279 1.00 96.25 102 PRO A C 1
ATOM 770 O O . PRO A 1 102 ? 10.548 -0.847 -26.438 1.00 96.25 102 PRO A O 1
ATOM 773 N N . HIS A 1 103 ? 9.940 -1.094 -28.584 1.00 95.88 103 HIS A N 1
ATOM 774 C CA . HIS A 1 103 ? 11.308 -1.233 -29.088 1.00 95.88 103 HIS A CA 1
ATOM 775 C C . HIS A 1 103 ? 12.243 -0.068 -28.705 1.00 95.88 103 HIS A C 1
ATOM 777 O O . HIS A 1 103 ? 13.337 -0.354 -28.215 1.00 95.88 103 HIS A O 1
ATOM 783 N N . PRO A 1 104 ? 11.860 1.220 -28.827 1.00 96.38 104 PRO A N 1
ATOM 784 C CA . PRO A 1 104 ? 12.734 2.330 -28.442 1.00 96.38 104 PRO A CA 1
ATOM 785 C C . PRO A 1 104 ? 13.079 2.349 -26.948 1.00 96.38 104 PRO A C 1
ATOM 787 O O . PRO A 1 104 ? 14.218 2.638 -26.580 1.00 96.38 104 PRO A O 1
ATOM 790 N N . ASP A 1 105 ? 12.114 2.029 -26.079 1.00 96.44 105 ASP A N 1
ATOM 791 C CA . ASP A 1 105 ? 12.352 1.958 -24.634 1.00 96.44 105 ASP A CA 1
ATOM 792 C C . ASP A 1 105 ? 13.244 0.761 -24.282 1.00 96.44 105 ASP A C 1
ATOM 794 O O . ASP A 1 105 ? 14.140 0.895 -23.448 1.00 96.44 105 ASP A O 1
ATOM 798 N N . PHE A 1 106 ? 13.056 -0.377 -24.958 1.00 96.62 106 PHE A N 1
ATOM 799 C CA . PHE A 1 106 ? 13.936 -1.537 -24.837 1.00 96.62 106 PHE A CA 1
ATOM 800 C C . PHE A 1 106 ? 15.382 -1.182 -25.211 1.00 96.62 106 PHE A C 1
ATOM 802 O O . PHE A 1 106 ? 16.276 -1.374 -24.393 1.00 96.62 106 PHE A O 1
ATOM 809 N N . GLU A 1 107 ? 15.625 -0.603 -26.393 1.00 97.31 107 GLU A N 1
ATOM 810 C CA . GLU A 1 107 ? 16.980 -0.232 -26.838 1.00 97.31 107 GLU A CA 1
ATOM 811 C C . GLU A 1 107 ? 17.643 0.779 -25.897 1.00 97.31 107 GLU A C 1
ATOM 813 O O . GLU A 1 107 ? 18.821 0.645 -25.557 1.00 97.31 107 GLU A O 1
ATOM 818 N N . TYR A 1 108 ? 16.878 1.762 -25.410 1.00 96.06 108 TYR A N 1
ATOM 819 C CA . TYR A 1 108 ? 17.365 2.699 -24.401 1.00 96.06 108 TYR A CA 1
ATOM 820 C C . TYR A 1 108 ? 17.827 1.968 -23.132 1.00 96.06 108 TYR A C 1
ATOM 822 O O . TYR A 1 108 ? 18.931 2.213 -22.639 1.00 96.06 108 TYR A O 1
ATOM 830 N N . MET A 1 109 ? 17.004 1.054 -22.608 1.00 95.12 109 MET A N 1
ATOM 831 C CA . MET A 1 109 ? 17.321 0.305 -21.392 1.00 95.12 109 MET A CA 1
ATOM 832 C C . MET A 1 109 ? 18.494 -0.662 -21.599 1.00 95.12 109 MET A C 1
ATOM 834 O O . MET A 1 109 ? 19.345 -0.759 -20.717 1.00 95.12 109 MET A O 1
ATOM 838 N N . GLN A 1 110 ? 18.625 -1.287 -22.772 1.00 95.19 110 GLN A N 1
ATOM 839 C CA . GLN A 1 110 ? 19.800 -2.096 -23.115 1.00 95.19 110 GLN A CA 1
ATOM 840 C C . GLN A 1 110 ? 21.079 -1.249 -23.159 1.00 95.19 110 GLN A C 1
ATOM 842 O O . GLN A 1 110 ? 22.107 -1.649 -22.606 1.00 95.19 110 GLN A O 1
ATOM 847 N N . GLY A 1 111 ? 21.015 -0.050 -23.746 1.00 94.56 111 GLY A N 1
ATOM 848 C CA . GLY A 1 111 ? 22.119 0.910 -23.734 1.00 94.56 111 GLY A CA 1
ATOM 849 C C . GLY A 1 111 ? 22.514 1.333 -22.315 1.00 94.56 111 GLY A C 1
ATOM 850 O O . GLY A 1 111 ? 23.700 1.329 -21.977 1.00 94.56 111 GLY A O 1
ATOM 851 N N . ALA A 1 112 ? 21.528 1.629 -21.461 1.00 92.75 112 ALA A N 1
ATOM 852 C CA . ALA A 1 112 ? 21.747 1.946 -20.050 1.00 92.75 112 ALA A CA 1
ATOM 853 C C . ALA A 1 112 ? 22.378 0.766 -19.289 1.00 92.75 112 ALA A C 1
ATOM 855 O O . ALA A 1 112 ? 23.343 0.958 -18.546 1.00 92.75 112 ALA A O 1
ATOM 856 N N . ARG A 1 113 ? 21.901 -0.467 -19.518 1.00 92.19 113 ARG A N 1
ATO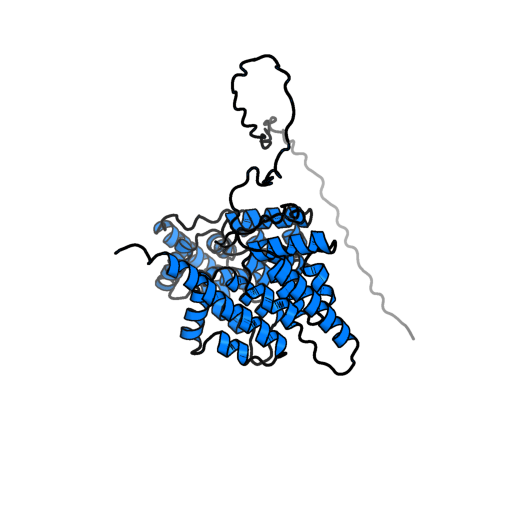M 857 C CA . ARG A 1 113 ? 22.464 -1.690 -18.922 1.00 92.19 113 ARG A CA 1
ATOM 858 C C . ARG A 1 113 ? 23.930 -1.873 -19.300 1.00 92.19 113 ARG A C 1
ATOM 860 O O . ARG A 1 113 ? 24.759 -2.114 -18.427 1.00 92.19 113 ARG A O 1
ATOM 867 N N . GLU A 1 114 ? 24.269 -1.728 -20.579 1.00 91.56 114 GLU A N 1
ATOM 868 C CA . GLU A 1 114 ? 25.646 -1.884 -21.059 1.00 91.56 114 GLU A CA 1
ATOM 869 C C . GLU A 1 114 ? 26.576 -0.787 -20.527 1.00 91.56 114 GLU A C 1
ATOM 871 O O . GLU A 1 114 ? 27.724 -1.057 -20.162 1.00 91.56 114 GLU A O 1
ATOM 876 N N . LYS A 1 115 ? 26.081 0.450 -20.434 1.00 89.06 115 LYS A N 1
ATOM 877 C CA . LYS A 1 115 ? 26.807 1.556 -19.805 1.00 89.06 115 LYS A CA 1
ATOM 878 C C . LYS A 1 115 ? 27.099 1.259 -18.332 1.00 89.06 115 LYS A C 1
ATOM 880 O O . LYS A 1 115 ? 28.255 1.344 -17.923 1.00 89.06 115 LYS A O 1
ATOM 885 N N . LEU A 1 116 ? 26.087 0.852 -17.564 1.00 86.81 116 LEU A N 1
ATOM 886 C CA . LEU A 1 116 ? 26.241 0.507 -16.148 1.00 86.81 116 LEU A CA 1
ATOM 887 C C . LEU A 1 116 ? 27.179 -0.686 -15.946 1.00 86.81 116 LEU A C 1
ATOM 889 O O . LEU A 1 116 ? 27.993 -0.661 -15.027 1.00 86.81 116 LEU A O 1
ATOM 893 N N . ARG A 1 117 ? 27.145 -1.683 -16.837 1.00 86.31 117 ARG A N 1
ATOM 894 C CA . ARG A 1 117 ? 28.083 -2.816 -16.826 1.00 86.31 117 ARG A CA 1
ATOM 895 C C . ARG A 1 117 ? 29.532 -2.365 -16.976 1.00 86.31 117 ARG A C 1
ATOM 897 O O . ARG A 1 117 ? 30.364 -2.724 -16.152 1.00 86.31 117 ARG A O 1
ATOM 904 N N . LYS A 1 118 ? 29.823 -1.527 -17.975 1.00 83.88 118 LYS A N 1
ATOM 905 C CA . LYS A 1 118 ? 31.169 -0.961 -18.182 1.00 83.88 118 LYS A CA 1
ATOM 906 C C . LYS A 1 118 ? 31.625 -0.089 -17.013 1.00 83.88 118 LYS A C 1
ATOM 908 O O . LYS A 1 118 ? 32.812 -0.048 -16.700 1.00 83.88 118 LYS A O 1
ATOM 913 N N . GLU A 1 119 ? 30.704 0.640 -16.388 1.00 77.69 119 GLU A N 1
ATOM 914 C CA . GLU A 1 119 ? 30.998 1.444 -15.200 1.00 77.69 119 GLU A CA 1
ATOM 915 C C . GLU A 1 119 ? 31.261 0.573 -13.964 1.00 77.69 119 GLU A C 1
ATOM 917 O O . GLU A 1 119 ? 32.149 0.916 -13.187 1.00 77.69 119 GLU A O 1
ATOM 922 N N . GLY A 1 120 ? 30.538 -0.544 -13.806 1.00 66.81 120 GLY A N 1
ATOM 923 C CA . GLY A 1 120 ? 30.679 -1.554 -12.742 1.00 66.81 120 GLY A CA 1
ATOM 924 C C . GLY A 1 120 ? 32.090 -2.116 -12.589 1.00 66.81 120 GLY A C 1
ATOM 925 O O . GLY A 1 120 ? 32.553 -2.342 -11.474 1.00 66.81 120 GLY A O 1
ATOM 926 N N . ASP A 1 121 ? 32.806 -2.247 -13.702 1.00 64.38 121 ASP A N 1
ATOM 927 C CA . ASP A 1 121 ? 34.189 -2.732 -13.730 1.00 64.38 121 ASP A CA 1
ATOM 928 C C . ASP A 1 121 ? 35.213 -1.666 -13.270 1.00 64.38 121 ASP A C 1
ATOM 930 O O . ASP A 1 121 ? 36.405 -1.944 -13.112 1.00 64.38 121 ASP A O 1
ATOM 934 N N . SER A 1 122 ? 34.776 -0.421 -13.035 1.00 63.19 122 SER A N 1
ATOM 935 C CA . SER A 1 122 ? 35.636 0.700 -12.651 1.00 63.19 122 SER A CA 1
ATOM 936 C C . SER A 1 122 ? 35.557 1.003 -11.152 1.00 63.19 122 SER A C 1
ATOM 938 O O . SER A 1 122 ? 34.559 1.514 -10.652 1.00 63.19 122 SER A O 1
ATOM 940 N N . ARG A 1 123 ? 36.672 0.804 -10.433 1.00 55.16 123 ARG A N 1
ATOM 941 C CA . ARG A 1 123 ? 36.796 1.009 -8.969 1.00 55.16 123 ARG A CA 1
ATOM 942 C C . ARG A 1 123 ? 36.504 2.432 -8.448 1.00 55.16 123 ARG A C 1
ATOM 944 O O . ARG A 1 123 ? 36.534 2.630 -7.238 1.00 55.16 123 ARG A O 1
ATOM 951 N N . PHE A 1 124 ? 36.257 3.420 -9.313 1.00 55.81 124 PHE A N 1
ATOM 952 C CA . PHE A 1 124 ? 36.191 4.840 -8.931 1.00 55.81 124 PHE A CA 1
ATOM 953 C C . PHE A 1 124 ? 35.018 5.632 -9.545 1.00 55.81 124 PHE A C 1
ATOM 955 O O . PHE A 1 124 ? 35.033 6.862 -9.488 1.00 55.81 124 PHE A O 1
ATOM 962 N N . ARG A 1 125 ? 34.001 4.983 -10.136 1.00 60.62 125 ARG A N 1
ATOM 963 C CA . ARG A 1 125 ? 32.855 5.686 -10.751 1.00 60.62 125 ARG A CA 1
ATOM 964 C C . ARG A 1 125 ? 31.542 5.513 -9.984 1.00 60.62 125 ARG A C 1
ATOM 966 O O . ARG A 1 125 ? 31.291 4.503 -9.343 1.00 60.62 125 ARG A O 1
ATOM 973 N N . ILE A 1 126 ? 30.702 6.546 -10.065 1.00 58.94 126 ILE A N 1
ATOM 974 C CA . ILE A 1 126 ? 29.351 6.609 -9.495 1.00 58.94 126 ILE A CA 1
ATOM 975 C C . ILE A 1 126 ? 28.374 6.033 -10.533 1.00 58.94 126 ILE A C 1
ATOM 977 O O . ILE A 1 126 ? 28.166 6.663 -11.564 1.00 58.94 126 ILE A O 1
ATOM 981 N N . HIS A 1 127 ? 27.767 4.872 -10.263 1.00 71.12 127 HIS A N 1
ATOM 982 C CA . HIS A 1 127 ? 26.780 4.238 -11.156 1.00 71.12 127 HIS A CA 1
ATOM 983 C C . HIS A 1 127 ? 25.478 5.051 -11.237 1.00 71.12 127 HIS A C 1
ATOM 985 O O . HIS A 1 127 ? 24.779 5.199 -10.232 1.00 71.12 127 HIS A O 1
ATOM 991 N N . ASN A 1 128 ? 25.097 5.566 -12.408 1.00 81.56 128 ASN A N 1
ATOM 992 C CA . ASN A 1 128 ? 23.824 6.285 -12.551 1.00 81.56 128 ASN A CA 1
ATOM 993 C C . ASN A 1 128 ? 22.635 5.334 -12.781 1.00 81.56 128 ASN A C 1
ATOM 995 O O . ASN A 1 128 ? 22.006 5.326 -13.836 1.00 81.56 128 ASN A O 1
ATOM 999 N N . GLU A 1 129 ? 22.310 4.526 -11.773 1.00 85.00 129 GLU A N 1
ATOM 1000 C CA . GLU A 1 129 ? 21.232 3.522 -11.827 1.00 85.00 129 GLU A CA 1
ATOM 1001 C C . GLU A 1 129 ? 19.827 4.130 -12.028 1.00 85.00 129 GLU A C 1
ATOM 1003 O O . GLU A 1 129 ? 18.884 3.429 -12.402 1.00 85.00 129 GLU A O 1
ATOM 1008 N N . ASN A 1 130 ? 19.684 5.454 -11.876 1.00 88.12 130 ASN A N 1
ATOM 1009 C CA . ASN A 1 130 ? 18.462 6.184 -12.218 1.00 88.12 130 ASN A CA 1
ATOM 1010 C C . ASN A 1 130 ? 18.090 6.038 -13.705 1.00 88.12 130 ASN A C 1
ATOM 1012 O O . ASN A 1 130 ? 16.907 6.121 -14.036 1.00 88.12 130 ASN A O 1
ATOM 1016 N N . GLU A 1 131 ? 19.060 5.764 -14.587 1.00 87.50 131 GLU A N 1
ATOM 1017 C CA . GLU A 1 131 ? 18.830 5.492 -16.016 1.00 87.50 131 GLU A CA 1
ATOM 1018 C C . GLU A 1 131 ? 17.998 4.223 -16.259 1.00 87.50 131 GLU A C 1
ATOM 1020 O O . GLU A 1 131 ? 17.423 4.072 -17.329 1.00 87.50 131 GLU A O 1
ATOM 1025 N N . VAL A 1 132 ? 17.864 3.340 -15.265 1.00 89.19 132 VAL A N 1
ATOM 1026 C CA . VAL A 1 132 ? 17.002 2.149 -15.344 1.00 89.19 132 VAL A CA 1
ATOM 1027 C C . VAL A 1 132 ? 15.602 2.434 -14.796 1.00 89.19 132 VAL A C 1
ATOM 1029 O O . VAL A 1 132 ? 14.600 1.998 -15.356 1.00 89.19 132 VAL A O 1
ATOM 1032 N N . VAL A 1 133 ? 15.515 3.187 -13.698 1.00 89.75 133 VAL A N 1
ATOM 1033 C CA . VAL A 1 133 ? 14.269 3.362 -12.934 1.00 89.75 133 VAL A CA 1
ATOM 1034 C C . VAL A 1 133 ? 13.422 4.524 -13.461 1.00 89.75 133 VAL A C 1
ATOM 1036 O O . VAL A 1 133 ? 12.216 4.381 -13.671 1.00 89.75 133 VAL A O 1
ATOM 1039 N N . VAL A 1 134 ? 14.032 5.689 -13.690 1.00 89.44 134 VAL A N 1
ATOM 1040 C CA . VAL A 1 134 ? 13.320 6.921 -14.071 1.00 89.44 134 VAL A CA 1
ATOM 1041 C C . VAL A 1 134 ? 12.547 6.787 -15.393 1.00 89.44 134 VAL A C 1
ATOM 1043 O O . VAL A 1 134 ? 11.405 7.257 -15.435 1.00 89.44 134 VAL A O 1
ATOM 1046 N N . PRO A 1 135 ? 13.057 6.125 -16.452 1.00 91.06 135 PRO A N 1
ATOM 1047 C CA . PRO A 1 135 ? 12.305 5.949 -17.695 1.00 91.06 135 PRO A CA 1
ATOM 1048 C C . PRO A 1 135 ? 10.984 5.199 -17.530 1.00 91.06 135 PRO A C 1
ATOM 1050 O O . PRO A 1 135 ? 10.047 5.445 -18.275 1.00 91.06 135 PRO A O 1
ATOM 1053 N N . LEU A 1 136 ? 10.857 4.320 -16.541 1.00 91.75 136 LEU A N 1
ATOM 1054 C CA . LEU A 1 136 ? 9.604 3.603 -16.314 1.00 91.75 136 LEU A CA 1
ATOM 1055 C C . LEU A 1 136 ? 8.527 4.522 -15.731 1.00 91.75 136 LEU A C 1
ATOM 1057 O O . LEU A 1 136 ? 7.338 4.309 -15.962 1.00 91.75 136 LEU A O 1
ATOM 1061 N N . THR A 1 137 ? 8.917 5.592 -15.034 1.00 87.31 137 THR A N 1
ATOM 1062 C CA . THR A 1 137 ? 7.975 6.529 -14.401 1.00 87.31 137 THR A CA 1
ATOM 1063 C C . THR A 1 137 ? 7.123 7.316 -15.403 1.00 87.31 137 THR A C 1
ATOM 1065 O O . THR A 1 137 ? 6.051 7.790 -15.031 1.00 87.31 137 THR A O 1
ATOM 1068 N N . ARG A 1 138 ? 7.560 7.430 -16.667 1.00 87.94 138 ARG A N 1
ATOM 1069 C CA . ARG A 1 138 ? 6.800 8.062 -17.768 1.00 87.94 138 ARG A CA 1
ATOM 1070 C C . ARG A 1 138 ? 5.848 7.103 -18.490 1.00 87.94 138 ARG A C 1
ATOM 1072 O O . ARG A 1 138 ? 4.971 7.568 -19.209 1.00 87.94 138 ARG A O 1
ATOM 1079 N N . LEU A 1 139 ? 6.006 5.794 -18.300 1.00 91.50 139 LEU A N 1
ATOM 1080 C CA . LEU A 1 139 ? 5.153 4.780 -18.914 1.00 91.50 139 LEU A CA 1
ATOM 1081 C C . LEU A 1 139 ? 3.931 4.496 -18.039 1.00 91.50 139 LEU A C 1
ATOM 1083 O O . LEU A 1 139 ? 4.029 4.448 -16.808 1.00 91.50 139 LEU A O 1
ATOM 1087 N N . THR A 1 140 ? 2.787 4.269 -18.680 1.00 91.25 140 THR A N 1
ATOM 1088 C CA . THR A 1 140 ? 1.581 3.734 -18.025 1.00 91.25 140 THR A CA 1
ATOM 1089 C C . THR A 1 140 ? 1.786 2.277 -17.604 1.00 91.25 140 THR A C 1
ATOM 1091 O O . THR A 1 140 ? 2.690 1.604 -18.094 1.00 91.25 140 THR A O 1
ATOM 1094 N N . LEU A 1 141 ? 0.926 1.756 -16.723 1.00 91.50 141 LEU A N 1
ATOM 1095 C CA . LEU A 1 141 ? 0.984 0.348 -16.310 1.00 91.50 141 LEU A CA 1
ATOM 1096 C C . LEU A 1 141 ? 0.894 -0.615 -17.497 1.00 91.50 141 LEU A C 1
ATOM 1098 O O . LEU A 1 141 ? 1.655 -1.572 -17.565 1.00 91.50 141 LEU A O 1
ATOM 1102 N N . GLN A 1 142 ? 0.007 -0.328 -18.449 1.00 92.56 142 GLN A N 1
ATOM 1103 C CA . GLN A 1 142 ? -0.182 -1.150 -19.642 1.00 92.56 142 GLN A CA 1
ATOM 1104 C C . GLN A 1 142 ? 1.048 -1.097 -20.559 1.00 92.56 142 GLN A C 1
ATOM 1106 O O . GLN A 1 142 ? 1.445 -2.110 -21.123 1.00 92.56 142 GLN A O 1
ATOM 1111 N N . GLN A 1 143 ? 1.687 0.070 -20.687 1.00 95.06 143 GLN A N 1
ATOM 1112 C CA . GLN A 1 143 ? 2.922 0.208 -21.466 1.00 95.06 143 GLN A CA 1
ATOM 1113 C C . GLN A 1 143 ? 4.100 -0.515 -20.808 1.00 95.06 143 GLN A C 1
ATOM 1115 O O . GLN A 1 143 ? 4.868 -1.168 -21.504 1.00 95.06 143 GLN A O 1
ATOM 1120 N N . ARG A 1 144 ? 4.231 -0.453 -19.476 1.00 95.62 144 ARG A N 1
ATOM 1121 C CA . ARG A 1 144 ? 5.267 -1.206 -18.744 1.00 95.62 144 ARG A CA 1
ATOM 1122 C C . ARG A 1 144 ? 5.098 -2.710 -18.908 1.00 95.62 144 ARG A C 1
ATOM 1124 O O . ARG A 1 144 ? 6.086 -3.412 -19.061 1.00 95.62 144 ARG A O 1
ATOM 1131 N N . ASP A 1 145 ? 3.861 -3.182 -18.901 1.00 95.38 145 ASP A N 1
ATOM 1132 C CA . ASP A 1 145 ? 3.519 -4.583 -19.124 1.00 95.38 145 ASP A CA 1
ATOM 1133 C C . ASP A 1 145 ? 3.808 -5.025 -20.573 1.00 95.38 145 ASP A C 1
ATOM 1135 O O . ASP A 1 145 ? 4.444 -6.051 -20.791 1.00 95.38 145 ASP A O 1
ATOM 1139 N N . ALA A 1 146 ? 3.484 -4.198 -21.572 1.00 95.69 146 ALA A N 1
ATOM 1140 C CA . ALA A 1 146 ? 3.895 -4.442 -22.959 1.00 95.69 146 ALA A CA 1
ATOM 1141 C C . ALA A 1 146 ? 5.427 -4.445 -23.137 1.00 95.69 146 ALA A C 1
ATOM 1143 O O . ALA A 1 146 ? 5.967 -5.265 -23.878 1.00 95.69 146 ALA A O 1
ATOM 1144 N N . LEU A 1 147 ? 6.135 -3.547 -22.445 1.00 96.69 147 LEU A N 1
ATOM 1145 C CA . LEU A 1 147 ? 7.595 -3.528 -22.419 1.00 96.69 147 LEU A CA 1
ATOM 1146 C C . LEU A 1 147 ? 8.155 -4.790 -21.762 1.00 96.69 147 LEU A C 1
ATOM 1148 O O . LEU A 1 147 ? 9.076 -5.393 -22.301 1.00 96.69 147 LEU A O 1
ATOM 1152 N N . ASN A 1 148 ? 7.574 -5.227 -20.647 1.00 96.56 148 ASN A N 1
ATOM 1153 C CA . ASN A 1 148 ? 7.959 -6.460 -19.977 1.00 96.56 148 ASN A CA 1
ATOM 1154 C C . ASN A 1 148 ? 7.839 -7.684 -20.900 1.00 96.56 148 ASN A C 1
ATOM 1156 O O . ASN A 1 148 ? 8.787 -8.460 -21.002 1.00 96.56 148 ASN A O 1
ATOM 1160 N N . ASP A 1 149 ? 6.729 -7.818 -21.627 1.00 96.00 149 ASP A N 1
ATOM 1161 C CA . ASP A 1 149 ? 6.543 -8.892 -22.611 1.00 96.00 149 ASP A CA 1
ATOM 1162 C C . ASP A 1 149 ? 7.606 -8.852 -23.713 1.00 96.00 149 ASP A C 1
ATOM 1164 O O . ASP A 1 149 ? 8.154 -9.885 -24.104 1.00 96.00 149 ASP A O 1
ATOM 1168 N N . TYR A 1 150 ? 7.948 -7.649 -24.180 1.00 96.62 150 TYR A N 1
ATOM 1169 C CA . TYR A 1 150 ? 9.001 -7.458 -25.172 1.00 96.62 150 TYR A CA 1
ATOM 1170 C C . TYR A 1 150 ? 10.377 -7.898 -24.644 1.00 96.62 150 TYR A C 1
ATOM 1172 O O . TYR A 1 150 ? 11.137 -8.541 -25.372 1.00 96.62 150 TYR A O 1
ATOM 1180 N N . PHE A 1 151 ? 10.686 -7.622 -23.371 1.00 96.69 151 PHE A N 1
ATOM 1181 C CA . PHE A 1 151 ? 11.892 -8.123 -22.702 1.00 96.69 151 PHE A CA 1
ATOM 1182 C C . PHE A 1 151 ? 11.920 -9.652 -22.639 1.00 96.69 151 PHE A C 1
ATOM 1184 O O . PHE A 1 151 ? 12.936 -10.246 -23.015 1.00 96.69 151 PHE A O 1
ATOM 1191 N N . VAL A 1 152 ? 10.804 -10.287 -22.263 1.00 96.19 152 VAL A N 1
ATOM 1192 C CA . VAL A 1 152 ? 10.689 -11.755 -22.246 1.00 96.19 152 VAL A CA 1
ATOM 1193 C C . VAL A 1 152 ? 10.939 -12.320 -23.643 1.00 96.19 152 VAL A C 1
ATOM 1195 O O . VAL A 1 152 ? 11.756 -13.225 -23.802 1.00 96.19 152 VAL A O 1
ATOM 1198 N N . ALA A 1 153 ? 10.308 -11.749 -24.671 1.00 95.19 153 ALA A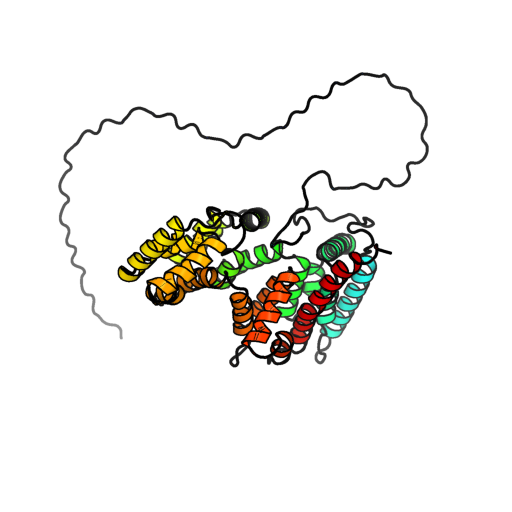 N 1
ATOM 1199 C CA . ALA A 1 153 ? 10.450 -12.211 -26.048 1.00 95.19 153 ALA A CA 1
ATOM 1200 C C . ALA A 1 153 ? 11.874 -12.034 -26.613 1.00 95.19 153 ALA A C 1
ATOM 1202 O O . ALA A 1 153 ? 12.328 -12.866 -27.397 1.00 95.19 153 ALA A O 1
ATOM 1203 N N . LYS A 1 154 ? 12.585 -10.957 -26.248 1.00 96.19 154 LYS A N 1
ATOM 1204 C CA . LYS A 1 154 ? 13.933 -10.656 -26.767 1.00 96.19 154 LYS A CA 1
ATOM 1205 C C . LYS A 1 154 ? 15.067 -11.311 -25.990 1.00 96.19 154 LYS A C 1
ATOM 1207 O O . LYS A 1 154 ? 16.098 -11.614 -26.584 1.00 96.19 154 LYS A O 1
ATOM 1212 N N . THR A 1 155 ? 14.910 -11.472 -24.680 1.00 95.38 155 THR A N 1
ATOM 1213 C CA . THR A 1 155 ? 16.012 -11.848 -23.779 1.00 95.38 155 THR A CA 1
ATOM 1214 C C . THR A 1 155 ? 15.775 -13.166 -23.049 1.00 95.38 155 THR A C 1
ATOM 1216 O O . THR A 1 155 ? 16.710 -13.710 -22.468 1.00 95.38 155 THR A O 1
ATOM 1219 N N . GLY A 1 156 ? 14.543 -13.683 -23.063 1.00 95.56 156 GLY A N 1
ATOM 1220 C CA . GLY A 1 156 ? 14.136 -14.837 -22.260 1.00 95.56 156 GLY A CA 1
ATOM 1221 C C . GLY A 1 156 ? 13.899 -14.522 -20.778 1.00 95.56 156 GLY A C 1
ATOM 1222 O O . GLY A 1 156 ? 13.564 -15.432 -20.024 1.00 95.56 156 GLY A O 1
ATOM 1223 N N . ALA A 1 157 ? 14.050 -13.264 -20.355 1.00 96.19 157 ALA A N 1
ATOM 1224 C CA . ALA A 1 157 ? 13.841 -12.811 -18.983 1.00 96.19 157 ALA A CA 1
ATOM 1225 C C . ALA A 1 157 ? 12.906 -11.595 -18.943 1.00 96.19 157 ALA A C 1
ATOM 1227 O O . ALA A 1 157 ? 12.876 -10.786 -19.870 1.00 96.19 157 ALA A O 1
ATOM 1228 N N . ASP A 1 158 ? 12.145 -11.466 -17.858 1.00 95.81 158 ASP A N 1
ATOM 1229 C CA . ASP A 1 158 ? 11.316 -10.287 -17.614 1.00 95.81 158 ASP A CA 1
ATOM 1230 C C . ASP A 1 158 ? 12.171 -9.038 -17.321 1.00 95.81 158 ASP A C 1
ATOM 1232 O O . ASP A 1 158 ? 13.371 -9.133 -17.037 1.00 95.81 158 ASP A O 1
ATOM 1236 N N . LEU A 1 159 ? 11.551 -7.855 -17.394 1.00 96.12 159 LEU A N 1
ATOM 1237 C CA . LEU A 1 159 ? 12.236 -6.569 -17.236 1.00 96.12 159 LEU A CA 1
ATOM 1238 C C . LEU A 1 159 ? 12.972 -6.459 -15.893 1.00 96.12 159 LEU A C 1
ATOM 1240 O O . LEU A 1 159 ? 14.095 -5.958 -15.844 1.00 96.12 159 LEU A O 1
ATOM 1244 N N . GLU A 1 160 ? 12.334 -6.885 -14.799 1.00 95.81 160 GLU A N 1
ATOM 1245 C CA . GLU A 1 160 ? 12.906 -6.770 -13.456 1.00 95.81 160 GLU A CA 1
ATOM 1246 C C . GLU A 1 160 ? 14.093 -7.697 -13.293 1.00 95.81 160 GLU A C 1
ATOM 1248 O O . GLU A 1 160 ? 15.129 -7.253 -12.808 1.00 95.81 160 GLU A O 1
ATOM 1253 N N . THR A 1 161 ? 13.972 -8.938 -13.759 1.00 96.19 161 THR A N 1
ATOM 1254 C CA . THR A 1 161 ? 15.070 -9.900 -13.748 1.00 96.19 161 THR A CA 1
ATOM 1255 C C . THR A 1 161 ? 16.241 -9.374 -14.582 1.00 96.19 161 THR A C 1
ATOM 1257 O O . THR A 1 161 ? 17.353 -9.250 -14.074 1.00 96.19 161 THR A O 1
ATOM 1260 N N . HIS A 1 162 ? 16.001 -8.987 -15.839 1.00 95.94 162 HIS A N 1
ATOM 1261 C CA . HIS A 1 162 ? 17.069 -8.596 -16.764 1.00 95.94 162 HIS A CA 1
ATOM 1262 C C . HIS A 1 162 ? 17.807 -7.319 -16.336 1.00 95.94 162 HIS A C 1
ATOM 1264 O O . HIS A 1 162 ? 19.037 -7.225 -16.431 1.00 95.94 162 HIS A O 1
ATOM 1270 N N . MET A 1 163 ? 17.059 -6.315 -15.873 1.00 95.12 163 MET A N 1
ATOM 1271 C CA . MET A 1 163 ? 17.614 -5.018 -15.489 1.00 95.12 163 MET A CA 1
ATOM 1272 C C . MET A 1 163 ? 18.053 -4.990 -14.024 1.00 95.12 163 MET A C 1
ATOM 1274 O O . MET A 1 163 ? 19.029 -4.328 -13.683 1.00 95.12 163 MET A O 1
ATOM 1278 N N . GLY A 1 164 ? 17.385 -5.730 -13.143 1.00 92.44 164 GLY A N 1
ATOM 1279 C CA . GLY A 1 164 ? 17.685 -5.785 -11.713 1.00 92.44 164 GLY A CA 1
ATOM 1280 C C . GLY A 1 164 ? 19.007 -6.477 -11.376 1.00 92.44 164 GLY A C 1
ATOM 1281 O O . GLY A 1 164 ? 19.485 -6.342 -10.249 1.00 92.44 164 GLY A O 1
ATOM 1282 N N . GLU A 1 165 ? 19.615 -7.197 -12.320 1.00 90.88 165 GLU A N 1
ATOM 1283 C CA . GLU A 1 165 ? 20.980 -7.727 -12.202 1.00 90.88 165 GLU A CA 1
ATOM 1284 C C . GLU A 1 165 ? 22.046 -6.627 -12.148 1.00 90.88 165 GLU A C 1
ATOM 1286 O O . GLU A 1 165 ? 23.048 -6.796 -11.456 1.00 90.88 165 GLU A O 1
ATOM 1291 N N . ILE A 1 166 ? 21.841 -5.508 -12.859 1.00 89.38 166 ILE A N 1
ATOM 1292 C CA . ILE A 1 166 ? 22.831 -4.421 -12.929 1.00 89.38 166 ILE A CA 1
ATOM 1293 C C . ILE A 1 166 ? 22.610 -3.327 -11.879 1.00 89.38 166 ILE A C 1
ATOM 1295 O O . ILE A 1 166 ? 23.495 -2.507 -11.648 1.00 89.38 166 ILE A O 1
ATOM 1299 N N . VAL A 1 167 ? 21.438 -3.311 -11.239 1.00 89.00 167 VAL A N 1
ATOM 1300 C CA . VAL A 1 167 ? 21.088 -2.348 -10.188 1.00 89.00 167 VAL A CA 1
ATOM 1301 C C . VAL A 1 167 ? 21.605 -2.859 -8.844 1.00 89.00 167 VAL A C 1
ATOM 1303 O O . VAL A 1 167 ? 21.087 -3.842 -8.306 1.00 89.00 167 VAL A O 1
ATOM 1306 N N . GLN A 1 168 ? 22.626 -2.194 -8.301 1.00 86.38 168 GLN A N 1
ATOM 1307 C CA . GLN A 1 168 ? 23.258 -2.561 -7.035 1.00 86.38 168 GLN A CA 1
ATOM 1308 C C . GLN A 1 168 ? 22.597 -1.874 -5.836 1.00 86.38 168 GLN A C 1
ATOM 1310 O O . GLN A 1 168 ? 22.554 -2.460 -4.751 1.00 86.38 168 GLN A O 1
ATOM 1315 N N . ASP A 1 169 ? 22.075 -0.651 -5.996 1.00 87.25 169 ASP A N 1
ATOM 1316 C CA . ASP A 1 169 ? 21.369 0.038 -4.917 1.00 87.25 169 ASP A CA 1
ATOM 1317 C C . ASP A 1 169 ? 20.069 -0.704 -4.591 1.00 87.25 169 ASP A C 1
ATOM 1319 O O . ASP A 1 169 ? 19.147 -0.820 -5.404 1.00 87.25 169 ASP A O 1
ATOM 1323 N N . PHE A 1 170 ? 19.992 -1.210 -3.360 1.00 88.31 170 PHE A N 1
ATOM 1324 C CA . PHE A 1 170 ? 18.852 -1.986 -2.888 1.00 88.31 170 PHE A CA 1
ATOM 1325 C C . PHE A 1 170 ? 17.530 -1.225 -3.046 1.00 88.31 170 PHE A C 1
ATOM 1327 O O . PHE A 1 170 ? 16.532 -1.803 -3.467 1.00 88.31 170 PHE A O 1
ATOM 1334 N N . HIS A 1 171 ? 17.500 0.074 -2.746 1.00 88.38 171 HIS A N 1
ATOM 1335 C CA . HIS A 1 171 ? 16.266 0.845 -2.809 1.00 88.38 171 HIS A CA 1
ATOM 1336 C C . HIS A 1 171 ? 15.838 1.124 -4.247 1.00 88.38 171 HIS A C 1
ATOM 1338 O O . HIS A 1 171 ? 14.644 1.052 -4.536 1.00 88.38 171 HIS A O 1
ATOM 1344 N N . LEU A 1 172 ? 16.782 1.376 -5.157 1.00 89.69 172 LEU A N 1
ATOM 1345 C CA . LEU A 1 172 ? 16.477 1.482 -6.585 1.00 89.69 172 LEU A CA 1
ATOM 1346 C C . LEU A 1 172 ? 15.989 0.151 -7.163 1.00 89.69 172 LEU A C 1
ATOM 1348 O O . LEU A 1 172 ? 15.056 0.151 -7.965 1.00 89.69 172 LEU A O 1
ATOM 1352 N N . LYS A 1 173 ? 16.529 -0.983 -6.704 1.00 91.38 173 LYS A N 1
ATOM 1353 C CA . LYS A 1 173 ? 16.033 -2.312 -7.086 1.00 91.38 173 LYS A CA 1
ATOM 1354 C C . LYS A 1 173 ? 14.598 -2.550 -6.610 1.00 91.38 173 LYS A C 1
ATOM 1356 O O . LYS A 1 173 ? 13.771 -3.040 -7.374 1.00 91.38 173 LYS A O 1
ATOM 1361 N N . GLU A 1 174 ? 14.260 -2.138 -5.389 1.00 91.75 174 GLU A N 1
ATOM 1362 C CA . GLU A 1 174 ? 12.874 -2.199 -4.904 1.00 91.75 174 GLU A CA 1
ATOM 1363 C C . GLU A 1 174 ? 11.940 -1.251 -5.679 1.00 91.75 174 GLU A C 1
ATOM 1365 O O . GLU A 1 174 ? 10.785 -1.595 -5.931 1.00 91.75 174 GLU A O 1
ATOM 1370 N N . MET A 1 175 ? 12.428 -0.083 -6.115 1.00 92.12 175 MET A N 1
ATOM 1371 C CA . MET A 1 175 ? 11.671 0.824 -6.989 1.00 92.12 175 MET A CA 1
ATOM 1372 C C . MET A 1 175 ? 11.442 0.223 -8.380 1.00 92.12 175 MET A C 1
ATOM 1374 O O . MET A 1 175 ? 10.333 0.329 -8.903 1.00 92.12 175 MET A O 1
ATOM 1378 N N . LEU A 1 176 ? 12.456 -0.431 -8.957 1.00 94.19 176 LEU A N 1
ATOM 1379 C CA . LEU A 1 176 ? 12.345 -1.159 -10.219 1.00 94.19 176 LEU A CA 1
ATOM 1380 C C . LEU A 1 176 ? 11.277 -2.253 -10.114 1.00 94.19 176 LEU A C 1
ATOM 1382 O O . LEU A 1 176 ? 10.313 -2.211 -10.873 1.00 94.19 176 LEU A O 1
ATOM 1386 N N . LYS A 1 177 ? 11.377 -3.147 -9.118 1.00 94.25 177 LYS A N 1
ATOM 1387 C CA . LYS A 1 177 ? 10.370 -4.192 -8.847 1.00 94.25 177 LYS A CA 1
ATOM 1388 C C . LYS A 1 177 ? 8.960 -3.641 -8.749 1.00 94.25 177 LYS A C 1
ATOM 1390 O O . LYS A 1 177 ? 8.024 -4.188 -9.319 1.00 94.25 177 LYS A O 1
ATOM 1395 N N . ALA A 1 178 ? 8.791 -2.552 -8.012 1.00 92.69 178 ALA A N 1
ATOM 1396 C CA . ALA A 1 178 ? 7.487 -1.946 -7.844 1.00 92.69 178 ALA A CA 1
ATOM 1397 C C . ALA A 1 178 ? 6.895 -1.449 -9.169 1.00 92.69 178 ALA A C 1
ATOM 1399 O O . ALA A 1 178 ? 5.712 -1.651 -9.439 1.00 92.69 178 ALA A O 1
ATOM 1400 N N . LEU A 1 179 ? 7.712 -0.790 -9.994 1.00 92.19 179 LEU A N 1
ATOM 1401 C CA . LEU A 1 179 ? 7.294 -0.260 -11.288 1.00 92.19 179 LEU A CA 1
ATOM 1402 C C . LEU A 1 179 ? 6.915 -1.360 -12.276 1.00 92.19 179 LEU A C 1
ATOM 1404 O O . LEU A 1 179 ? 5.967 -1.156 -13.035 1.00 92.19 179 LEU A O 1
ATOM 1408 N N . THR A 1 180 ? 7.644 -2.477 -12.261 1.00 93.56 180 THR A N 1
ATOM 1409 C CA . THR A 1 180 ? 7.453 -3.606 -13.179 1.00 93.56 180 THR A CA 1
ATOM 1410 C C . THR A 1 180 ? 6.315 -4.518 -12.758 1.00 93.56 180 THR A C 1
ATOM 1412 O O . THR A 1 180 ? 5.497 -4.886 -13.590 1.00 93.56 180 THR A O 1
ATOM 1415 N N . PHE A 1 181 ? 6.206 -4.840 -11.469 1.00 93.38 181 PHE A N 1
ATOM 1416 C CA . PHE A 1 181 ? 5.142 -5.709 -10.960 1.00 93.38 181 PHE A CA 1
ATOM 1417 C C . PHE A 1 181 ? 3.774 -5.015 -10.980 1.00 93.38 181 PHE A C 1
ATOM 1419 O O . PHE A 1 181 ? 2.732 -5.672 -10.956 1.00 93.38 181 PHE A O 1
ATOM 1426 N N . GLY A 1 182 ? 3.756 -3.681 -10.979 1.00 93.06 182 GLY A N 1
ATOM 1427 C CA . GLY A 1 182 ? 2.527 -2.922 -10.802 1.00 93.06 182 GLY A CA 1
ATOM 1428 C C . GLY A 1 182 ? 1.943 -3.092 -9.391 1.00 93.06 182 GLY A C 1
ATOM 1429 O O . GLY A 1 182 ? 2.537 -3.723 -8.515 1.00 93.06 182 GLY A O 1
ATOM 1430 N N . PRO A 1 183 ? 0.764 -2.514 -9.121 1.00 94.06 183 PRO A N 1
ATOM 1431 C CA . PRO A 1 183 ? 0.262 -2.380 -7.756 1.00 94.06 183 PRO A CA 1
ATOM 1432 C C . PRO A 1 183 ? -0.134 -3.722 -7.117 1.00 94.06 183 PRO A C 1
ATOM 1434 O O . PRO A 1 183 ? 0.105 -3.916 -5.932 1.00 94.06 183 PRO A O 1
ATOM 1437 N N . LEU A 1 184 ? -0.733 -4.654 -7.866 1.00 95.81 184 LEU A N 1
ATOM 1438 C CA . LEU A 1 184 ? -1.210 -5.926 -7.313 1.00 95.81 184 LEU A CA 1
ATOM 1439 C C . LEU A 1 184 ? -0.052 -6.869 -6.980 1.00 95.81 184 LEU A C 1
ATOM 1441 O O . LEU A 1 184 ? 0.064 -7.329 -5.846 1.00 95.81 184 LEU A O 1
ATOM 1445 N N . MET A 1 185 ? 0.824 -7.144 -7.949 1.00 96.12 185 MET A N 1
ATOM 1446 C CA . MET A 1 185 ? 1.916 -8.095 -7.737 1.00 96.12 185 MET A CA 1
ATOM 1447 C C . MET A 1 185 ? 2.997 -7.536 -6.812 1.00 96.12 185 MET A C 1
ATOM 1449 O O . MET A 1 185 ? 3.635 -8.311 -6.097 1.00 96.12 185 MET A O 1
ATOM 1453 N N . PHE A 1 186 ? 3.158 -6.210 -6.734 1.00 95.44 186 PHE A N 1
ATOM 1454 C CA . PHE A 1 186 ? 4.028 -5.614 -5.723 1.00 95.44 186 PHE A CA 1
ATOM 1455 C C . PHE A 1 186 ? 3.472 -5.795 -4.305 1.00 95.44 186 PHE A C 1
ATOM 1457 O O . PHE A 1 186 ? 4.227 -6.134 -3.395 1.00 95.44 186 PHE A O 1
ATOM 1464 N N . ASP A 1 187 ? 2.155 -5.681 -4.109 1.00 96.25 187 ASP A N 1
ATOM 1465 C CA . ASP A 1 187 ? 1.531 -5.995 -2.821 1.00 96.25 187 ASP A CA 1
ATOM 1466 C C . ASP A 1 187 ? 1.696 -7.479 -2.459 1.00 96.25 187 ASP A C 1
ATOM 1468 O O . ASP A 1 187 ? 2.011 -7.791 -1.312 1.00 96.25 187 ASP A O 1
ATOM 1472 N N . VAL A 1 188 ? 1.550 -8.399 -3.424 1.00 97.25 188 VAL A N 1
ATOM 1473 C CA . VAL A 1 188 ? 1.811 -9.840 -3.221 1.00 97.25 188 VAL A CA 1
ATOM 1474 C C . VAL A 1 188 ? 3.260 -10.081 -2.787 1.00 97.25 188 VAL A C 1
ATOM 1476 O O . VAL A 1 188 ? 3.503 -10.792 -1.808 1.00 97.25 188 VAL A O 1
ATOM 1479 N N . TYR A 1 189 ? 4.219 -9.450 -3.467 1.00 95.25 189 TYR A N 1
ATOM 1480 C CA . TYR A 1 189 ? 5.634 -9.499 -3.101 1.00 95.25 189 TYR A CA 1
ATOM 1481 C C . TYR A 1 189 ? 5.864 -8.998 -1.668 1.00 95.25 189 TYR A C 1
ATOM 1483 O O . TYR A 1 189 ? 6.502 -9.681 -0.864 1.00 95.25 189 TYR A O 1
ATOM 1491 N N . LEU A 1 190 ? 5.289 -7.851 -1.305 1.00 94.75 190 LEU A N 1
ATOM 1492 C CA . LEU A 1 190 ? 5.446 -7.287 0.033 1.00 94.75 190 LEU A CA 1
ATOM 1493 C C . LEU A 1 190 ? 4.789 -8.135 1.115 1.00 94.75 190 LEU A C 1
ATOM 1495 O O . LEU A 1 190 ? 5.377 -8.269 2.185 1.00 94.75 190 LEU A O 1
ATOM 1499 N N . LEU A 1 191 ? 3.632 -8.749 0.846 1.00 96.19 191 LEU A N 1
ATOM 1500 C CA . LEU A 1 191 ? 3.008 -9.707 1.761 1.00 96.19 191 LEU A CA 1
ATOM 1501 C C . LEU A 1 191 ? 3.944 -10.876 2.052 1.00 96.19 191 LEU A C 1
ATOM 1503 O O . LEU A 1 191 ? 4.134 -11.241 3.213 1.00 96.19 191 LEU A O 1
ATOM 1507 N N . LYS A 1 192 ? 4.561 -11.453 1.015 1.00 95.19 192 LYS A N 1
ATOM 1508 C CA . LYS A 1 192 ? 5.512 -12.555 1.188 1.00 95.19 192 LYS A CA 1
ATOM 1509 C C . LYS A 1 192 ? 6.710 -12.129 2.035 1.00 95.19 192 LYS A C 1
ATOM 1511 O O . LYS A 1 192 ? 7.098 -12.861 2.948 1.00 95.19 192 LYS A O 1
ATOM 1516 N N . THR A 1 193 ? 7.251 -10.946 1.762 1.00 91.69 193 THR A N 1
ATOM 1517 C CA . THR A 1 193 ? 8.376 -10.357 2.496 1.00 91.69 193 THR A CA 1
ATOM 1518 C C . THR A 1 193 ? 8.013 -10.103 3.961 1.00 91.69 193 THR A C 1
ATOM 1520 O O . THR A 1 193 ? 8.704 -10.592 4.855 1.00 91.69 193 THR A O 1
ATOM 1523 N N . CYS A 1 194 ? 6.897 -9.421 4.239 1.00 90.81 194 CYS A N 1
ATOM 1524 C CA . CYS A 1 194 ? 6.523 -9.012 5.595 1.00 90.81 194 CYS A CA 1
ATOM 1525 C C . CYS A 1 194 ? 5.935 -10.135 6.460 1.00 90.81 194 CYS A C 1
ATOM 1527 O O . CYS A 1 194 ? 5.848 -9.973 7.678 1.00 90.81 194 CYS A O 1
ATOM 1529 N N . LEU A 1 195 ? 5.509 -11.253 5.861 1.00 92.94 195 LEU A N 1
ATOM 1530 C CA . LEU A 1 195 ? 5.093 -12.464 6.580 1.00 92.94 195 LEU A CA 1
ATOM 1531 C C . LEU A 1 195 ? 6.261 -13.424 6.851 1.00 92.94 195 LEU A C 1
ATOM 1533 O O . LEU A 1 195 ? 6.110 -14.374 7.619 1.00 92.94 195 LEU A O 1
ATOM 1537 N N . SER A 1 196 ? 7.430 -13.189 6.250 1.00 89.44 196 SER A N 1
ATOM 1538 C CA . SER A 1 196 ? 8.627 -13.978 6.537 1.00 89.44 196 SER A CA 1
ATOM 1539 C C . SER A 1 196 ? 9.092 -13.788 7.987 1.00 89.44 196 SER A C 1
ATOM 1541 O O . SER A 1 196 ? 8.837 -12.764 8.627 1.00 89.44 196 SER A O 1
ATOM 1543 N N . ARG A 1 197 ? 9.790 -14.791 8.532 1.00 81.19 197 ARG A N 1
ATOM 1544 C CA . ARG A 1 197 ? 10.327 -14.722 9.903 1.00 81.19 197 ARG A CA 1
ATOM 1545 C C . ARG A 1 197 ? 11.420 -13.663 10.045 1.00 81.19 197 ARG A C 1
ATOM 1547 O O . ARG A 1 197 ? 11.526 -13.063 11.107 1.00 81.19 197 ARG A O 1
ATOM 1554 N N . GLU A 1 198 ? 12.201 -13.450 8.992 1.00 83.44 198 GLU A N 1
ATOM 1555 C CA . GLU A 1 198 ? 13.366 -12.561 8.986 1.00 83.44 198 GLU A CA 1
ATOM 1556 C C . GLU A 1 198 ? 12.974 -11.090 8.838 1.00 83.44 198 GLU A C 1
ATOM 1558 O O . GLU A 1 198 ? 13.542 -10.229 9.504 1.00 83.44 198 GLU A O 1
ATOM 1563 N N . MET A 1 199 ? 11.967 -10.797 8.010 1.00 80.50 199 MET A N 1
ATOM 1564 C CA . MET A 1 199 ? 11.565 -9.428 7.667 1.00 80.50 199 MET A CA 1
ATOM 1565 C C . MET A 1 199 ? 10.140 -9.102 8.116 1.00 80.50 199 MET A C 1
ATOM 1567 O O . MET A 1 199 ? 9.414 -8.373 7.438 1.00 80.50 199 MET A O 1
ATOM 1571 N N . ARG A 1 200 ? 9.719 -9.642 9.265 1.00 88.75 200 ARG A N 1
ATOM 1572 C CA . ARG A 1 200 ? 8.367 -9.422 9.784 1.00 88.75 200 ARG A CA 1
ATOM 1573 C C . ARG A 1 200 ? 8.059 -7.929 9.931 1.00 88.75 200 ARG A C 1
ATOM 1575 O O . ARG A 1 200 ? 8.696 -7.233 10.722 1.00 88.75 200 ARG A O 1
ATOM 1582 N N . ASP A 1 201 ? 7.038 -7.460 9.214 1.00 90.06 201 ASP A N 1
ATOM 1583 C CA . ASP A 1 201 ? 6.570 -6.072 9.282 1.00 90.06 201 ASP A CA 1
ATOM 1584 C C . ASP A 1 201 ? 5.040 -5.999 9.329 1.00 90.06 201 ASP A C 1
ATOM 1586 O O . ASP A 1 201 ? 4.347 -5.852 8.320 1.00 90.06 201 ASP A O 1
ATOM 1590 N N . GLU A 1 202 ? 4.498 -6.044 10.545 1.00 92.56 202 GLU A N 1
ATOM 1591 C CA . GLU A 1 202 ? 3.055 -6.024 10.783 1.00 92.56 202 GLU A CA 1
ATOM 1592 C C . GLU A 1 202 ? 2.400 -4.686 10.401 1.00 92.56 202 GLU A C 1
ATOM 1594 O O . GLU A 1 202 ? 1.184 -4.623 10.223 1.00 92.56 202 GLU A O 1
ATOM 1599 N N . MET A 1 203 ? 3.175 -3.599 10.290 1.00 92.06 203 MET A N 1
ATOM 1600 C CA . MET A 1 203 ? 2.639 -2.307 9.853 1.00 92.06 203 MET A CA 1
ATOM 1601 C C . MET A 1 203 ? 2.459 -2.279 8.335 1.00 92.06 203 MET A C 1
ATOM 1603 O O . MET A 1 203 ? 1.431 -1.803 7.865 1.00 92.06 203 MET A O 1
ATOM 1607 N N . THR A 1 204 ? 3.413 -2.829 7.584 1.00 92.38 204 THR A N 1
ATOM 1608 C CA . THR A 1 204 ? 3.273 -3.004 6.132 1.00 92.38 204 THR A CA 1
ATOM 1609 C C . THR A 1 204 ? 2.123 -3.965 5.818 1.00 92.38 204 THR A C 1
ATOM 1611 O O . THR A 1 204 ? 1.281 -3.652 4.980 1.00 92.38 204 THR A O 1
ATOM 1614 N N . LEU A 1 205 ? 1.979 -5.052 6.586 1.00 95.06 205 LEU A N 1
ATOM 1615 C CA . LEU A 1 205 ? 0.818 -5.946 6.497 1.00 95.06 205 LEU A CA 1
ATOM 1616 C C . LEU A 1 205 ? -0.511 -5.202 6.743 1.00 95.06 205 LEU A C 1
ATOM 1618 O O . LEU A 1 205 ? -1.476 -5.383 6.003 1.00 95.06 205 LEU A O 1
ATOM 1622 N N . ALA A 1 206 ? -0.551 -4.315 7.745 1.00 95.38 206 ALA A N 1
ATOM 1623 C CA . ALA A 1 206 ? -1.699 -3.443 8.007 1.00 95.38 206 ALA A CA 1
ATOM 1624 C C . ALA A 1 206 ? -2.000 -2.480 6.853 1.00 95.38 206 ALA A C 1
ATOM 1626 O O . ALA A 1 206 ? -3.167 -2.286 6.528 1.00 95.38 206 ALA A O 1
ATOM 1627 N N . GLU A 1 207 ? -0.976 -1.910 6.223 1.00 93.25 207 GLU A N 1
ATOM 1628 C CA . GLU A 1 207 ? -1.124 -1.008 5.076 1.00 93.25 207 GLU A CA 1
ATOM 1629 C C . GLU A 1 207 ? -1.669 -1.704 3.826 1.00 93.25 207 GLU A C 1
ATOM 1631 O O . GLU A 1 207 ? -2.389 -1.073 3.054 1.00 93.25 207 GLU A O 1
ATOM 1636 N N . ILE A 1 208 ? -1.341 -2.986 3.646 1.00 95.12 208 ILE A N 1
ATOM 1637 C CA . ILE A 1 208 ? -1.778 -3.790 2.502 1.00 95.12 208 ILE A CA 1
ATOM 1638 C C . ILE A 1 208 ? -3.176 -4.378 2.731 1.00 95.12 208 ILE A C 1
ATOM 1640 O O . ILE A 1 208 ? -3.973 -4.411 1.802 1.00 95.12 208 ILE A O 1
ATOM 1644 N N . ILE A 1 209 ? -3.504 -4.856 3.933 1.00 96.62 209 ILE A N 1
ATOM 1645 C CA . ILE A 1 209 ? -4.768 -5.582 4.161 1.00 96.62 209 ILE A CA 1
ATOM 1646 C C . ILE A 1 209 ? -5.875 -4.669 4.696 1.00 96.62 209 ILE A C 1
ATOM 1648 O O . ILE A 1 209 ? -7.029 -4.769 4.285 1.00 96.62 209 ILE A O 1
ATOM 1652 N N . LEU A 1 210 ? -5.567 -3.792 5.650 1.00 95.94 210 LEU A N 1
ATOM 1653 C CA . LEU A 1 210 ? -6.611 -3.096 6.399 1.00 95.94 210 LEU A CA 1
ATOM 1654 C C . LEU A 1 210 ? -7.123 -1.868 5.646 1.00 95.94 210 LEU A C 1
ATOM 1656 O O . LEU A 1 210 ? -6.370 -1.155 4.986 1.00 95.94 210 LEU A O 1
ATOM 1660 N N . ASN A 1 211 ? -8.412 -1.567 5.822 1.00 87.94 211 ASN A N 1
ATOM 1661 C CA . ASN A 1 211 ? -9.098 -0.450 5.161 1.00 87.94 211 ASN A CA 1
ATOM 1662 C C . ASN A 1 211 ? -9.112 -0.531 3.618 1.00 87.94 211 ASN A C 1
ATOM 1664 O O . ASN A 1 211 ? -9.297 0.490 2.949 1.00 87.94 211 ASN A O 1
ATOM 1668 N N . ARG A 1 212 ? -8.897 -1.733 3.074 1.00 91.25 212 ARG A N 1
ATOM 1669 C CA . ARG A 1 212 ? -8.952 -2.044 1.648 1.00 91.25 212 ARG A CA 1
ATOM 1670 C C . ARG A 1 212 ? -10.352 -2.511 1.248 1.00 91.25 212 ARG A C 1
ATOM 1672 O O . ARG A 1 212 ? -11.085 -3.055 2.073 1.00 91.25 212 ARG A O 1
ATOM 1679 N N . ASP A 1 213 ? -10.724 -2.245 0.003 1.00 90.81 213 ASP A N 1
ATOM 1680 C CA . ASP A 1 213 ? -12.035 -2.613 -0.529 1.00 90.81 213 ASP A CA 1
ATOM 1681 C C . ASP A 1 213 ? -12.116 -4.117 -0.814 1.00 90.81 213 ASP A C 1
ATOM 1683 O O . ASP A 1 213 ? -11.095 -4.789 -0.971 1.00 90.81 213 ASP A O 1
ATOM 1687 N N . HIS A 1 214 ? -13.330 -4.674 -0.807 1.00 93.44 214 HIS A N 1
ATOM 1688 C CA . HIS A 1 214 ? -13.500 -6.127 -0.901 1.00 93.44 214 HIS A CA 1
ATOM 1689 C C . HIS A 1 214 ? -12.964 -6.696 -2.207 1.00 93.44 214 HIS A C 1
ATOM 1691 O O . HIS A 1 214 ? -12.323 -7.741 -2.176 1.00 93.44 214 HIS A O 1
ATOM 1697 N N . ASP A 1 215 ? -13.190 -6.012 -3.326 1.00 93.62 215 ASP A N 1
ATOM 1698 C CA . ASP A 1 215 ? -12.734 -6.480 -4.637 1.00 93.62 215 ASP A CA 1
ATOM 1699 C C . ASP A 1 215 ? -11.207 -6.500 -4.722 1.00 93.62 215 ASP A C 1
ATOM 1701 O O . ASP A 1 215 ? -10.625 -7.500 -5.143 1.00 93.62 215 ASP A O 1
ATOM 1705 N N . ASP A 1 216 ? -10.551 -5.465 -4.188 1.00 95.31 216 ASP A N 1
ATOM 1706 C CA . ASP A 1 216 ? -9.098 -5.439 -4.027 1.00 95.31 216 ASP A CA 1
ATOM 1707 C C . ASP A 1 216 ? -8.608 -6.622 -3.177 1.00 95.31 216 ASP A C 1
ATOM 1709 O O . ASP A 1 216 ? -7.640 -7.287 -3.541 1.00 95.31 216 ASP A O 1
ATOM 1713 N N . LEU A 1 217 ? -9.251 -6.898 -2.035 1.00 97.19 217 LEU A N 1
ATOM 1714 C CA . LEU A 1 217 ? -8.845 -8.003 -1.162 1.00 97.19 217 LEU A CA 1
ATOM 1715 C C . LEU A 1 217 ? -9.066 -9.371 -1.812 1.00 97.19 217 LEU A C 1
ATOM 1717 O O . LEU A 1 217 ? -8.195 -10.229 -1.684 1.00 97.19 217 LEU A O 1
ATOM 1721 N N . ARG A 1 218 ? -10.172 -9.577 -2.538 1.00 96.75 218 ARG A N 1
ATOM 1722 C CA . ARG A 1 218 ? -10.419 -10.814 -3.301 1.00 96.75 218 ARG A CA 1
ATOM 1723 C C . ARG A 1 218 ? -9.307 -11.051 -4.311 1.00 96.75 218 ARG A C 1
ATOM 1725 O O . ARG A 1 218 ? -8.708 -12.127 -4.317 1.00 96.75 218 ARG A O 1
ATOM 1732 N N . LEU A 1 219 ? -8.996 -10.028 -5.104 1.00 97.00 219 LEU A N 1
ATOM 1733 C CA . LEU A 1 219 ? -7.966 -10.107 -6.131 1.00 97.00 219 LEU A CA 1
ATOM 1734 C C . LEU A 1 219 ? -6.577 -10.345 -5.520 1.00 97.00 219 LEU A C 1
ATOM 1736 O O . LEU A 1 219 ? -5.835 -11.210 -5.980 1.00 97.00 219 LEU A O 1
ATOM 1740 N N . LEU A 1 220 ? -6.253 -9.651 -4.427 1.00 98.12 220 LEU A N 1
ATOM 1741 C CA . LEU A 1 220 ? -5.007 -9.833 -3.681 1.00 98.12 220 LEU A CA 1
ATOM 1742 C C . LEU A 1 220 ? -4.869 -11.249 -3.108 1.00 98.12 220 LEU A C 1
ATOM 1744 O O . LEU A 1 220 ? -3.810 -11.864 -3.227 1.00 98.12 220 LEU A O 1
ATOM 1748 N N . MET A 1 221 ? -5.929 -11.783 -2.496 1.00 98.12 221 MET A N 1
ATOM 1749 C CA . MET A 1 221 ? -5.947 -13.142 -1.945 1.00 98.12 221 MET A CA 1
ATOM 1750 C C . MET A 1 221 ? -5.779 -14.197 -3.041 1.00 98.12 221 MET A C 1
ATOM 1752 O O . MET A 1 221 ? -5.033 -15.161 -2.849 1.00 98.12 221 MET A O 1
ATOM 1756 N N . GLN A 1 222 ? -6.443 -14.009 -4.185 1.00 97.38 222 GLN A N 1
ATOM 1757 C CA . GLN A 1 222 ? -6.316 -14.884 -5.347 1.00 97.38 222 GLN A CA 1
ATOM 1758 C C . GLN A 1 222 ? -4.890 -14.861 -5.902 1.00 97.38 222 GLN A C 1
ATOM 1760 O O . GLN A 1 222 ? -4.271 -15.920 -6.010 1.00 97.38 222 GLN A O 1
ATOM 1765 N N . ALA A 1 223 ? -4.347 -13.673 -6.181 1.00 97.81 223 ALA A N 1
ATOM 1766 C CA . ALA A 1 223 ? -2.998 -13.510 -6.717 1.00 97.81 223 ALA A CA 1
ATOM 1767 C C . ALA A 1 223 ? -1.936 -14.081 -5.764 1.00 97.81 223 ALA A C 1
ATOM 1769 O O . ALA A 1 223 ? -1.023 -14.788 -6.191 1.00 97.81 223 ALA A O 1
ATOM 1770 N N . PHE A 1 224 ? -2.087 -13.864 -4.452 1.00 98.19 224 PHE A N 1
ATOM 1771 C CA . PHE A 1 224 ? -1.195 -14.447 -3.450 1.00 98.19 224 PHE A CA 1
ATOM 1772 C C . PHE A 1 224 ? -1.240 -15.982 -3.465 1.00 98.19 224 PHE A C 1
ATOM 1774 O O . PHE A 1 224 ? -0.189 -16.629 -3.477 1.00 98.19 224 PHE A O 1
ATOM 1781 N N . LYS A 1 225 ? -2.442 -16.579 -3.505 1.00 97.81 225 LYS A N 1
ATOM 1782 C CA . LYS A 1 225 ? -2.611 -18.039 -3.558 1.00 97.81 225 LYS A CA 1
ATOM 1783 C C . LYS A 1 225 ? -2.028 -18.628 -4.840 1.00 97.81 225 LYS A C 1
ATOM 1785 O O . LYS A 1 225 ? -1.339 -19.639 -4.763 1.00 97.81 225 LYS A O 1
ATOM 1790 N N . GLN A 1 226 ? -2.271 -17.998 -5.986 1.00 96.44 226 GLN A N 1
ATOM 1791 C CA . GLN A 1 226 ? -1.720 -18.424 -7.274 1.00 96.44 226 GLN A CA 1
ATOM 1792 C C . GLN A 1 226 ? -0.187 -18.368 -7.270 1.00 96.44 226 GLN A C 1
ATOM 1794 O O . GLN A 1 226 ? 0.463 -19.339 -7.645 1.00 96.44 226 GLN A O 1
ATOM 1799 N N . ARG A 1 227 ? 0.403 -17.272 -6.774 1.00 96.62 227 ARG A N 1
ATOM 1800 C CA . ARG A 1 227 ? 1.861 -17.074 -6.773 1.00 96.62 227 ARG A CA 1
ATOM 1801 C C . ARG A 1 227 ? 2.605 -17.979 -5.790 1.00 96.62 227 ARG A C 1
ATOM 1803 O O . ARG A 1 227 ? 3.753 -18.333 -6.046 1.00 96.62 227 ARG A O 1
ATOM 1810 N N . HIS A 1 228 ? 2.002 -18.304 -4.648 1.00 96.19 228 HIS A N 1
ATOM 1811 C CA . HIS A 1 228 ? 2.696 -18.988 -3.549 1.00 96.19 228 HIS A CA 1
ATOM 1812 C C . HIS A 1 228 ? 2.138 -20.368 -3.195 1.00 96.19 228 HIS A C 1
ATOM 1814 O O . HIS A 1 228 ? 2.660 -21.004 -2.282 1.00 96.19 228 HIS A O 1
ATOM 1820 N N . GLY A 1 229 ? 1.074 -20.824 -3.859 1.00 97.00 229 GLY A N 1
ATOM 1821 C CA . GLY A 1 229 ? 0.433 -22.115 -3.589 1.00 97.00 229 GLY A CA 1
ATOM 1822 C C . GLY A 1 229 ? -0.232 -22.219 -2.211 1.00 97.00 229 GLY A C 1
ATOM 1823 O O . GLY A 1 229 ? -0.644 -23.302 -1.807 1.00 97.00 229 GLY A O 1
ATOM 1824 N N . LYS A 1 230 ? -0.342 -21.110 -1.469 1.00 96.94 230 LYS A N 1
ATOM 1825 C CA . LYS A 1 230 ? -0.857 -21.062 -0.096 1.00 96.94 230 LYS A CA 1
ATOM 1826 C C . LYS A 1 230 ? -1.814 -19.892 0.075 1.00 96.94 230 LYS A C 1
ATOM 1828 O O . LYS A 1 230 ? -1.539 -18.800 -0.414 1.00 96.94 230 LYS A O 1
ATOM 1833 N N . SER A 1 231 ? -2.924 -20.100 0.786 1.00 98.12 231 SER A N 1
ATOM 1834 C CA . SER A 1 231 ? -3.864 -19.012 1.061 1.00 98.12 231 SER A CA 1
ATOM 1835 C C . SER A 1 231 ? -3.214 -17.925 1.931 1.00 98.12 231 SER A C 1
ATOM 1837 O O . SER A 1 231 ? -2.382 -18.209 2.798 1.00 98.12 231 SER A O 1
ATOM 1839 N N . LEU A 1 232 ? -3.610 -16.666 1.721 1.00 98.25 232 LEU A N 1
ATOM 1840 C CA . LEU A 1 232 ? -3.120 -15.552 2.539 1.00 98.25 232 LEU A CA 1
ATOM 1841 C C . LEU A 1 232 ? -3.533 -15.704 4.014 1.00 98.25 232 LEU A C 1
ATOM 1843 O O . LEU A 1 232 ? -2.764 -15.360 4.907 1.00 98.25 232 LEU A O 1
ATOM 1847 N N . VAL A 1 233 ? -4.712 -16.277 4.279 1.00 98.00 233 VAL A N 1
ATOM 1848 C CA . VAL A 1 233 ? -5.197 -16.545 5.642 1.00 98.00 233 VAL A CA 1
ATOM 1849 C C . VAL A 1 233 ? -4.285 -17.542 6.358 1.00 98.00 233 VAL A C 1
ATOM 1851 O O . VAL A 1 233 ? -3.864 -17.280 7.483 1.00 98.00 233 VAL A O 1
ATOM 1854 N N . ASP A 1 234 ? -3.916 -18.645 5.706 1.00 97.81 234 ASP A N 1
ATOM 1855 C CA . ASP A 1 234 ? -3.019 -19.640 6.306 1.00 97.81 234 ASP A CA 1
ATOM 1856 C C . ASP A 1 234 ? -1.599 -19.089 6.458 1.00 97.81 234 ASP A C 1
ATOM 1858 O O . ASP A 1 234 ? -0.900 -19.397 7.419 1.00 97.81 234 ASP A O 1
ATOM 1862 N N . ALA A 1 235 ? -1.148 -18.243 5.526 1.00 97.25 235 ALA A N 1
ATOM 1863 C CA . ALA A 1 235 ? 0.135 -17.561 5.659 1.00 97.25 235 ALA A CA 1
ATOM 1864 C C . ALA A 1 235 ? 0.172 -16.637 6.890 1.00 97.25 235 ALA A C 1
ATOM 1866 O O . ALA A 1 235 ? 1.198 -16.566 7.561 1.00 97.25 235 ALA A O 1
ATOM 1867 N N . ILE A 1 236 ? -0.941 -15.972 7.213 1.00 96.88 236 ILE A N 1
ATOM 1868 C CA . ILE A 1 236 ? -1.073 -15.114 8.398 1.00 96.88 236 ILE A CA 1
ATOM 1869 C C . ILE A 1 236 ? -1.106 -15.927 9.694 1.00 96.88 236 ILE A C 1
ATOM 1871 O O . ILE A 1 236 ? -0.421 -15.551 10.645 1.00 96.88 236 ILE A O 1
ATOM 1875 N N . LYS A 1 237 ? -1.845 -17.042 9.725 1.00 95.88 237 LYS A N 1
ATOM 1876 C CA . LYS A 1 237 ? -1.889 -17.952 10.884 1.00 95.88 237 LYS A CA 1
ATOM 1877 C C . LYS A 1 237 ? -0.510 -18.543 11.196 1.00 95.88 237 LYS A C 1
ATOM 1879 O O . LYS A 1 237 ? -0.082 -18.576 12.346 1.00 95.88 237 LYS A O 1
ATOM 1884 N N . ASP A 1 238 ? 0.246 -18.904 10.162 1.00 95.00 238 ASP A N 1
ATOM 1885 C CA . ASP A 1 238 ? 1.587 -19.473 10.332 1.00 95.00 238 ASP A CA 1
ATOM 1886 C C . ASP A 1 238 ? 2.659 -18.421 10.646 1.00 95.00 238 ASP A C 1
ATOM 1888 O O . ASP A 1 238 ? 3.758 -18.755 11.097 1.00 95.00 238 ASP A O 1
ATOM 1892 N N . ALA A 1 239 ? 2.361 -17.135 10.446 1.00 92.62 239 ALA A N 1
ATOM 1893 C CA . ALA A 1 239 ? 3.296 -16.049 10.712 1.00 92.62 239 ALA A CA 1
ATOM 1894 C C . ALA A 1 239 ? 3.515 -15.792 12.213 1.00 92.62 239 ALA A C 1
ATOM 1896 O O . ALA A 1 239 ? 4.225 -14.850 12.551 1.00 92.62 239 ALA A O 1
ATOM 1897 N N . ALA A 1 240 ? 2.954 -16.599 13.124 1.00 90.69 240 ALA A N 1
ATOM 1898 C CA . ALA A 1 240 ? 3.148 -16.494 14.574 1.00 90.69 240 ALA A CA 1
ATOM 1899 C C . ALA A 1 240 ? 2.970 -15.051 15.090 1.00 90.69 240 ALA A C 1
ATOM 1901 O O . ALA A 1 240 ? 3.823 -14.510 15.808 1.00 90.69 240 ALA A O 1
ATOM 1902 N N . LEU A 1 241 ? 1.901 -14.390 14.638 1.00 92.06 241 LEU A N 1
ATOM 1903 C CA . LEU A 1 241 ? 1.502 -13.069 15.116 1.00 92.06 241 LEU A CA 1
ATOM 1904 C C . LEU A 1 241 ? 0.890 -13.197 16.518 1.00 92.06 241 LEU A C 1
ATOM 1906 O O . LEU A 1 241 ? 0.493 -14.276 16.950 1.00 92.06 241 LEU A O 1
ATOM 1910 N N . SER A 1 242 ? 0.777 -12.090 17.257 1.00 92.88 242 SER A N 1
ATOM 1911 C CA . SER A 1 242 ? -0.014 -12.139 18.492 1.00 92.88 242 SER A CA 1
ATOM 1912 C C . SER A 1 242 ? -1.481 -12.422 18.156 1.00 92.88 242 SER A C 1
ATOM 1914 O O . SER A 1 242 ? -1.990 -11.872 17.180 1.00 92.88 242 SER A O 1
ATOM 1916 N N . GLY A 1 243 ? -2.187 -13.199 18.985 1.00 94.31 243 GLY A N 1
ATOM 1917 C CA . GLY A 1 243 ? -3.560 -13.631 18.674 1.00 94.31 243 GLY A CA 1
ATOM 1918 C C . GLY A 1 243 ? -4.530 -12.483 18.355 1.00 94.31 243 GLY A C 1
ATOM 1919 O O . GLY A 1 243 ? -5.366 -12.598 17.466 1.00 94.31 243 GLY A O 1
ATOM 1920 N N . LYS A 1 244 ? -4.369 -11.317 18.998 1.00 95.38 244 LYS A N 1
ATOM 1921 C CA . LYS A 1 244 ? -5.159 -10.107 18.688 1.00 95.38 244 LYS A CA 1
ATOM 1922 C C . LYS A 1 244 ? -4.834 -9.524 17.311 1.00 95.38 244 LYS A C 1
ATOM 1924 O O . LYS A 1 244 ? -5.717 -9.028 16.623 1.00 95.38 244 LYS A O 1
ATOM 1929 N N . THR A 1 245 ? -3.559 -9.539 16.930 1.00 96.19 245 THR A N 1
ATOM 1930 C CA . THR A 1 245 ? -3.093 -9.036 15.631 1.00 96.19 245 THR A CA 1
ATOM 1931 C C . THR A 1 245 ? -3.532 -9.973 14.513 1.00 96.19 245 THR A C 1
ATOM 1933 O O . THR A 1 245 ? -4.096 -9.504 13.531 1.00 96.19 245 THR A O 1
ATOM 1936 N N . GLU A 1 246 ? -3.351 -11.282 14.696 1.00 96.94 246 GLU A N 1
ATOM 1937 C CA . GLU A 1 246 ? -3.857 -12.306 13.778 1.00 96.94 246 GLU A CA 1
ATOM 1938 C C . GLU A 1 246 ? -5.369 -12.161 13.570 1.00 96.94 246 GLU A C 1
ATOM 1940 O O . GLU A 1 246 ? -5.821 -12.052 12.433 1.00 96.94 246 GLU A O 1
ATOM 1945 N N . ARG A 1 247 ? -6.142 -12.042 14.661 1.00 97.38 247 ARG A N 1
ATOM 1946 C CA . ARG A 1 247 ? -7.600 -11.860 14.608 1.00 97.38 247 ARG A CA 1
ATOM 1947 C C . ARG A 1 247 ? -8.018 -10.664 13.758 1.00 97.38 247 ARG A C 1
ATOM 1949 O O . ARG A 1 247 ? -8.942 -10.801 12.966 1.00 97.38 247 ARG A O 1
ATOM 1956 N N . ILE A 1 248 ? -7.349 -9.516 13.894 1.00 98.06 248 ILE A N 1
ATOM 1957 C CA . ILE A 1 248 ? -7.648 -8.321 13.086 1.00 98.06 248 ILE A CA 1
ATOM 1958 C C . ILE A 1 248 ? -7.482 -8.617 11.591 1.00 98.06 248 ILE A C 1
ATOM 1960 O O . ILE A 1 248 ? -8.337 -8.247 10.791 1.00 98.06 248 ILE A O 1
ATOM 1964 N N . PHE A 1 249 ? -6.397 -9.292 11.208 1.00 98.06 249 PHE A N 1
ATOM 1965 C CA . PHE A 1 249 ? -6.129 -9.599 9.806 1.00 98.06 249 PHE A CA 1
ATOM 1966 C C . PHE A 1 249 ? -7.064 -10.663 9.242 1.00 98.06 249 PHE A C 1
ATOM 1968 O O . PHE A 1 249 ? -7.602 -10.479 8.155 1.00 98.06 249 PHE A O 1
ATOM 1975 N N . VAL A 1 250 ? -7.301 -11.743 9.987 1.00 97.88 250 VAL A N 1
ATOM 1976 C CA . VAL A 1 250 ? -8.241 -12.796 9.581 1.00 97.88 250 VAL A CA 1
ATOM 1977 C C . VAL A 1 250 ? -9.657 -12.231 9.438 1.00 97.88 250 VAL A C 1
ATOM 1979 O O . VAL A 1 250 ? -10.342 -12.560 8.477 1.00 97.88 250 VAL A O 1
ATOM 1982 N N . MET A 1 251 ? -10.071 -11.329 10.334 1.00 97.69 251 MET A N 1
ATOM 1983 C CA . MET A 1 251 ? -11.360 -10.640 10.243 1.00 97.69 251 MET A CA 1
ATOM 1984 C C . MET A 1 251 ? -11.440 -9.717 9.022 1.00 97.69 251 MET A C 1
ATOM 1986 O O . MET A 1 251 ? -12.449 -9.710 8.332 1.00 97.69 251 MET A O 1
ATOM 1990 N N . ALA A 1 252 ? -10.380 -8.978 8.689 1.00 97.62 252 ALA A N 1
ATOM 1991 C CA . ALA A 1 252 ? -10.376 -8.170 7.468 1.00 97.62 252 ALA A CA 1
ATOM 1992 C C . ALA A 1 252 ? -10.489 -9.040 6.197 1.00 97.62 252 ALA A C 1
ATOM 1994 O O . ALA A 1 252 ? -11.203 -8.684 5.260 1.00 97.62 252 ALA A O 1
ATOM 1995 N N . LEU A 1 253 ? -9.827 -10.202 6.181 1.00 97.81 253 LEU A N 1
ATOM 1996 C CA . LEU A 1 253 ? -9.843 -11.146 5.059 1.00 97.81 253 LEU A CA 1
ATOM 1997 C C . LEU A 1 253 ? -11.119 -12.001 4.973 1.00 97.81 253 LEU A C 1
ATOM 1999 O O . LEU A 1 253 ? -11.290 -12.709 3.985 1.00 97.81 253 LEU A O 1
ATOM 2003 N N . SER A 1 254 ? -12.023 -11.938 5.958 1.00 96.94 254 SER A N 1
ATOM 2004 C CA . SER A 1 254 ? -13.338 -12.592 5.866 1.00 96.94 254 SER A CA 1
ATOM 2005 C C . SER A 1 254 ? -14.330 -11.816 4.993 1.00 96.94 254 SER A C 1
ATOM 2007 O O . SER A 1 254 ? -15.405 -12.330 4.696 1.00 96.94 254 SER A O 1
ATOM 2009 N N . LEU A 1 255 ? -13.969 -10.597 4.563 1.00 95.94 255 LEU A N 1
ATOM 2010 C CA . LEU A 1 255 ? -14.761 -9.743 3.670 1.00 95.94 255 LEU A CA 1
ATOM 2011 C C . LEU A 1 255 ? -16.162 -9.417 4.214 1.00 95.94 255 LEU A C 1
ATOM 2013 O O . LEU A 1 255 ? -17.121 -9.286 3.461 1.00 95.94 255 LEU A O 1
ATOM 2017 N N . GLN A 1 256 ? -16.275 -9.251 5.533 1.00 94.81 256 GLN A N 1
ATOM 2018 C CA . GLN A 1 256 ? -17.540 -8.937 6.211 1.00 94.81 256 GLN A CA 1
ATOM 2019 C C . GLN A 1 256 ? -17.773 -7.435 6.436 1.00 94.81 256 GLN A C 1
ATOM 2021 O O . GLN A 1 256 ? -18.813 -7.047 6.967 1.00 94.81 256 GLN A O 1
ATOM 2026 N N . ARG A 1 257 ? -16.824 -6.568 6.045 1.00 94.38 257 ARG A N 1
ATOM 2027 C CA . ARG A 1 257 ? -16.987 -5.111 6.179 1.00 94.38 257 ARG A CA 1
ATOM 2028 C C . ARG A 1 257 ? -18.168 -4.612 5.341 1.00 94.38 257 ARG A C 1
ATOM 2030 O O . ARG A 1 257 ? -18.228 -4.930 4.163 1.00 94.38 257 ARG A O 1
ATOM 2037 N N . ALA A 1 258 ? -19.054 -3.793 5.901 1.00 91.56 258 ALA A N 1
ATOM 2038 C CA . ALA A 1 258 ? -20.136 -3.195 5.114 1.00 91.56 258 ALA A CA 1
ATOM 2039 C C . ALA A 1 258 ? -19.584 -2.372 3.920 1.00 91.56 258 ALA A C 1
ATOM 2041 O O . ALA A 1 258 ? -18.565 -1.688 4.093 1.00 91.56 258 ALA A O 1
ATOM 2042 N N . PRO A 1 259 ? -20.229 -2.415 2.736 1.00 90.25 259 PRO A N 1
ATOM 2043 C CA . PRO A 1 259 ? -19.905 -1.535 1.619 1.00 90.25 259 PRO A CA 1
ATOM 2044 C C . PRO A 1 259 ? -20.006 -0.052 1.992 1.00 90.25 259 PRO A C 1
ATOM 2046 O O . PRO A 1 259 ? -20.751 0.349 2.887 1.00 90.25 259 PRO A O 1
ATOM 2049 N N . ASP A 1 260 ? -19.220 0.766 1.304 1.00 91.62 260 ASP A N 1
ATOM 2050 C CA . ASP A 1 260 ? -19.095 2.197 1.582 1.00 91.62 260 ASP A CA 1
ATOM 2051 C C . ASP A 1 260 ? -20.189 3.060 0.949 1.00 91.62 260 ASP A C 1
ATOM 2053 O O . ASP A 1 260 ? -20.372 4.206 1.347 1.00 91.62 260 ASP A O 1
ATOM 2057 N N . ASP A 1 261 ? -20.892 2.529 -0.042 1.00 91.69 261 ASP A N 1
ATOM 2058 C CA . ASP A 1 261 ? -21.995 3.173 -0.751 1.00 91.69 261 ASP A CA 1
ATOM 2059 C C . ASP A 1 261 ? -23.336 3.046 -0.015 1.00 91.69 261 ASP A C 1
ATOM 2061 O O . ASP A 1 261 ? -24.310 3.709 -0.377 1.00 91.69 261 ASP A O 1
ATOM 2065 N N . LEU A 1 262 ? -23.390 2.245 1.053 1.00 91.06 262 LEU A N 1
ATOM 2066 C CA . LEU A 1 262 ? -24.576 2.137 1.892 1.00 91.06 262 LEU A CA 1
ATOM 2067 C C . LEU A 1 262 ? -24.792 3.407 2.736 1.00 91.06 262 LEU A C 1
ATOM 2069 O O . LEU A 1 262 ? -23.838 3.940 3.318 1.00 91.06 262 LEU A O 1
ATOM 2073 N N . PRO A 1 263 ? -26.050 3.873 2.881 1.00 95.69 263 PRO A N 1
ATOM 2074 C CA . PRO A 1 263 ? -26.386 4.950 3.804 1.00 95.69 263 PRO A CA 1
ATOM 2075 C C . PRO A 1 263 ? -25.963 4.634 5.244 1.00 95.69 263 PRO A C 1
ATOM 2077 O O . PRO A 1 263 ? -26.097 3.506 5.717 1.00 95.69 263 PRO A O 1
ATOM 2080 N N . VAL A 1 264 ? -25.489 5.652 5.966 1.00 97.62 264 VAL A N 1
ATOM 2081 C CA . VAL A 1 264 ? -25.090 5.506 7.373 1.00 97.62 264 VAL A CA 1
ATOM 2082 C C . VAL A 1 264 ? -26.326 5.403 8.270 1.00 97.62 264 VAL A C 1
ATOM 2084 O O . VAL A 1 264 ? -27.082 6.370 8.398 1.00 97.62 264 VAL A O 1
ATOM 2087 N N . ASP A 1 265 ? -26.491 4.267 8.951 1.00 97.44 265 ASP A N 1
ATOM 2088 C CA . ASP A 1 265 ? -27.526 4.071 9.970 1.00 97.44 265 ASP A CA 1
ATOM 2089 C C . ASP A 1 265 ? -27.125 4.734 11.298 1.00 97.44 265 ASP A C 1
ATOM 2091 O O . ASP A 1 265 ? -26.236 4.281 12.024 1.00 97.44 265 ASP A O 1
ATOM 2095 N N . ARG A 1 266 ? -27.823 5.820 11.644 1.00 97.88 266 ARG A N 1
ATOM 2096 C CA . ARG A 1 266 ? -27.583 6.595 12.869 1.00 97.88 266 ARG A CA 1
ATOM 2097 C C . ARG A 1 266 ? -27.849 5.799 14.148 1.00 97.88 266 ARG A C 1
ATOM 2099 O O . ARG A 1 266 ? -27.145 6.024 15.131 1.00 97.88 266 ARG A O 1
ATOM 2106 N N . ASN A 1 267 ? -28.802 4.869 14.148 1.00 98.12 267 ASN A N 1
ATOM 2107 C CA . ASN A 1 267 ? -29.084 4.042 15.323 1.00 98.12 267 ASN A CA 1
ATOM 2108 C C . ASN A 1 267 ? -27.933 3.068 15.577 1.00 98.12 267 ASN A C 1
ATOM 2110 O O . ASN A 1 267 ? -27.471 2.930 16.712 1.00 98.12 267 ASN A O 1
ATOM 2114 N N . GLN A 1 268 ? -27.401 2.461 14.513 1.00 98.19 268 GLN A N 1
ATOM 2115 C CA . GLN A 1 268 ? -26.216 1.615 14.612 1.00 98.19 268 GLN A CA 1
ATOM 2116 C C . GLN A 1 268 ? -24.975 2.415 15.038 1.00 98.19 268 GLN A C 1
ATOM 2118 O O . GLN A 1 268 ? -24.194 1.921 15.848 1.00 98.19 268 GLN A O 1
ATOM 2123 N N . VAL A 1 269 ? -24.806 3.662 14.573 1.00 98.69 269 VAL A N 1
ATOM 2124 C CA . VAL A 1 269 ? -23.729 4.548 15.058 1.00 98.69 269 VAL A CA 1
ATOM 2125 C C . VAL A 1 269 ? -23.825 4.747 16.573 1.00 98.69 269 VAL A C 1
ATOM 2127 O O . VAL A 1 269 ? -22.822 4.588 17.267 1.00 98.69 269 VAL A O 1
ATOM 2130 N N . MET A 1 270 ? -25.013 5.061 17.101 1.00 98.38 270 MET A N 1
ATOM 2131 C CA . MET A 1 270 ? -25.215 5.240 18.545 1.00 98.38 270 MET A CA 1
ATOM 2132 C C . MET A 1 270 ? -24.929 3.952 19.326 1.00 98.38 270 MET A C 1
ATOM 2134 O O . MET A 1 270 ? -24.188 3.985 20.309 1.00 98.38 270 MET A O 1
ATOM 2138 N N . SER A 1 271 ? -25.431 2.812 18.843 1.00 98.56 271 SER A N 1
ATOM 2139 C CA . SER A 1 271 ? -25.190 1.498 19.453 1.00 98.56 271 SER A CA 1
ATOM 2140 C C . SER A 1 271 ? -23.700 1.126 19.481 1.00 98.56 271 SER A C 1
ATOM 2142 O O . SER A 1 271 ? -23.183 0.684 20.512 1.00 98.56 271 SER A O 1
ATOM 2144 N N . ASP A 1 272 ? -22.971 1.367 18.388 1.00 98.69 272 ASP A N 1
ATOM 2145 C CA . ASP A 1 272 ? -21.525 1.142 18.323 1.00 98.69 272 ASP A CA 1
ATOM 2146 C C . ASP A 1 272 ? -20.771 2.075 19.286 1.00 98.69 272 ASP A C 1
ATOM 2148 O O . ASP A 1 272 ? -19.827 1.649 19.955 1.00 98.69 272 ASP A O 1
ATOM 2152 N N . VAL A 1 273 ? -21.184 3.343 19.410 1.00 98.69 273 VAL A N 1
ATOM 2153 C CA . VAL A 1 273 ? -20.583 4.301 20.355 1.00 98.69 273 VAL A CA 1
ATOM 2154 C C . VAL A 1 273 ? -20.769 3.845 21.801 1.00 98.69 273 VAL A C 1
ATOM 2156 O O . VAL A 1 273 ? -19.804 3.865 22.568 1.00 98.69 273 VAL A O 1
ATOM 2159 N N . GLU A 1 274 ? -21.971 3.412 22.177 1.00 98.25 274 GLU A N 1
ATOM 2160 C CA . GLU A 1 274 ? -22.265 2.876 23.511 1.00 98.25 274 GLU A CA 1
ATOM 2161 C C . GLU A 1 274 ? -21.452 1.612 23.801 1.00 98.25 274 GLU A C 1
ATOM 2163 O O . GLU A 1 274 ? -20.816 1.505 24.856 1.00 98.25 274 GLU A O 1
ATOM 2168 N N . THR A 1 275 ? -21.395 0.701 22.828 1.00 98.62 275 THR A N 1
ATOM 2169 C CA . THR A 1 275 ? -20.607 -0.534 22.886 1.00 98.62 275 THR A CA 1
ATOM 2170 C C . THR A 1 275 ? -19.127 -0.233 23.126 1.00 98.62 275 THR A C 1
ATOM 2172 O O . THR A 1 275 ? -18.524 -0.749 24.070 1.00 98.62 275 THR A O 1
ATOM 2175 N N . LEU A 1 276 ? -18.537 0.670 22.337 1.00 98.62 276 LEU A N 1
ATOM 2176 C CA . LEU A 1 276 ? -17.136 1.074 22.476 1.00 98.62 276 LEU A CA 1
ATOM 2177 C C . LEU A 1 276 ? -16.873 1.829 23.786 1.00 98.62 276 LEU A C 1
ATOM 2179 O O . LEU A 1 276 ? -15.804 1.682 24.383 1.00 98.62 276 LEU A O 1
ATOM 2183 N N . ALA A 1 277 ? -17.822 2.642 24.253 1.00 98.00 277 ALA A N 1
ATOM 2184 C CA . ALA A 1 277 ? -17.700 3.374 25.510 1.00 98.00 277 ALA A CA 1
ATOM 2185 C C . ALA A 1 277 ? -17.706 2.429 26.718 1.00 98.00 277 ALA A C 1
ATOM 2187 O O . ALA A 1 277 ? -16.884 2.595 27.626 1.00 98.00 277 ALA A O 1
ATOM 2188 N N . LYS A 1 278 ? -18.586 1.419 26.713 1.00 98.06 278 LYS A N 1
ATOM 2189 C CA . LYS A 1 278 ? -18.611 0.347 27.714 1.00 98.06 278 LYS A CA 1
ATOM 2190 C C . LYS A 1 278 ? -17.308 -0.454 27.681 1.00 98.06 278 LYS A C 1
ATOM 2192 O O . LYS A 1 278 ? -16.600 -0.495 28.685 1.00 98.06 278 LYS A O 1
ATOM 2197 N N . ALA A 1 279 ? -16.912 -0.944 26.506 1.00 97.94 279 ALA A N 1
ATOM 2198 C CA . ALA A 1 279 ? -15.664 -1.683 26.321 1.00 97.94 279 ALA A CA 1
ATOM 2199 C C . ALA A 1 279 ? -14.430 -0.888 26.799 1.00 97.94 279 ALA A C 1
ATOM 2201 O O . ALA A 1 279 ? -13.514 -1.435 27.410 1.00 97.94 279 ALA A O 1
ATOM 2202 N N . ALA A 1 280 ? -14.415 0.438 26.618 1.00 96.69 280 ALA A N 1
ATOM 2203 C CA . ALA A 1 280 ? -13.331 1.298 27.097 1.00 96.69 280 ALA A CA 1
ATOM 2204 C C . ALA A 1 280 ? -13.246 1.422 28.631 1.00 96.69 280 ALA A C 1
ATOM 2206 O O . ALA A 1 280 ? -12.161 1.709 29.163 1.00 96.69 280 ALA A O 1
ATOM 2207 N N . LYS A 1 281 ? -14.373 1.276 29.342 1.00 95.62 281 LYS A N 1
ATOM 2208 C CA . LYS A 1 281 ? -14.418 1.228 30.813 1.00 95.62 281 LYS A CA 1
ATOM 2209 C C . LYS A 1 281 ? -13.906 -0.122 31.305 1.00 95.62 281 LYS A C 1
ATOM 2211 O O . LYS A 1 281 ? -13.017 -0.141 32.155 1.00 95.62 281 LYS A O 1
ATOM 2216 N N . ASP A 1 282 ? -14.371 -1.192 30.668 1.00 96.56 282 ASP A N 1
ATOM 2217 C CA . ASP A 1 282 ? -14.075 -2.580 31.040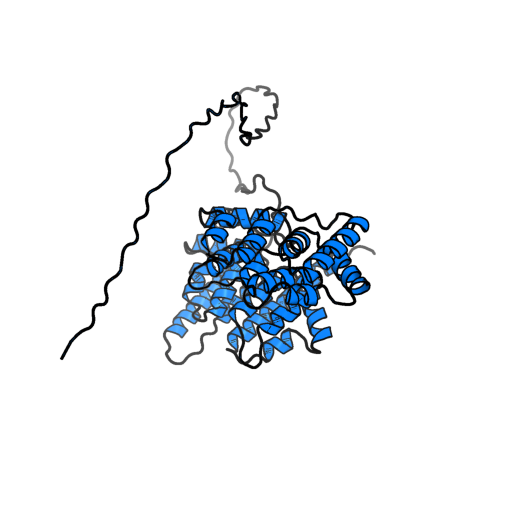 1.00 96.56 282 ASP A CA 1
ATOM 2218 C C . ASP A 1 282 ? -12.691 -3.049 30.550 1.00 96.56 282 ASP A C 1
ATOM 2220 O O . ASP A 1 282 ? -12.189 -4.086 30.973 1.00 96.56 282 ASP A O 1
ATOM 2224 N N . LYS A 1 283 ? -12.034 -2.246 29.698 1.00 94.31 283 LYS A N 1
ATOM 2225 C CA . LYS A 1 283 ? -10.790 -2.584 28.982 1.00 94.31 283 LYS A CA 1
ATOM 2226 C C . LYS A 1 283 ? -10.932 -3.839 28.110 1.00 94.31 283 LYS A C 1
ATOM 2228 O O . LYS A 1 283 ? -9.952 -4.554 27.908 1.00 94.31 283 LYS A O 1
ATOM 2233 N N . ASP A 1 284 ? -12.127 -4.056 27.573 1.00 96.38 284 ASP A N 1
ATOM 2234 C CA . ASP A 1 284 ? -12.418 -5.118 26.616 1.00 96.38 284 ASP A CA 1
ATOM 2235 C C . ASP A 1 284 ? -11.982 -4.687 25.208 1.00 96.38 284 ASP A C 1
ATOM 2237 O O . ASP A 1 284 ? -12.309 -3.593 24.737 1.00 96.38 284 ASP A O 1
ATOM 2241 N N . ASP A 1 285 ? -11.189 -5.525 24.550 1.00 96.25 285 ASP A N 1
ATOM 2242 C CA . ASP A 1 285 ? -10.622 -5.246 23.237 1.00 96.25 285 ASP A CA 1
ATOM 2243 C C . ASP A 1 285 ? -11.432 -5.821 22.076 1.00 96.25 285 ASP A C 1
ATOM 2245 O O . ASP A 1 285 ? -11.299 -5.319 20.955 1.00 96.25 285 ASP A O 1
ATOM 2249 N N . ILE A 1 286 ? -12.291 -6.812 22.320 1.00 97.25 286 ILE A N 1
ATOM 2250 C CA . ILE A 1 286 ? -13.055 -7.488 21.269 1.00 97.25 286 ILE A CA 1
ATOM 2251 C C . ILE A 1 286 ? -14.010 -6.526 20.560 1.00 97.25 286 ILE A C 1
ATOM 2253 O O . ILE A 1 286 ? -13.905 -6.422 19.333 1.00 97.25 286 ILE A O 1
ATOM 2257 N N . PRO A 1 287 ? -14.823 -5.715 21.268 1.00 98.31 287 PRO A N 1
ATOM 2258 C CA . PRO A 1 287 ? -15.744 -4.802 20.597 1.00 98.31 287 PRO A CA 1
ATOM 2259 C C . PRO A 1 287 ? -15.016 -3.726 19.783 1.00 98.31 287 PRO A C 1
ATOM 2261 O O . PRO A 1 287 ? -15.497 -3.286 18.741 1.00 98.31 287 PRO A O 1
ATOM 2264 N N . PHE A 1 288 ? -13.811 -3.326 20.210 1.00 98.44 288 PHE A N 1
ATOM 2265 C CA . PHE A 1 288 ? -12.970 -2.419 19.426 1.00 98.44 288 PHE A CA 1
ATOM 2266 C C . PHE A 1 288 ? -12.510 -3.051 18.115 1.00 98.44 288 PHE A C 1
ATOM 2268 O O . PHE A 1 288 ? -12.482 -2.360 17.101 1.00 98.44 288 PHE A O 1
ATOM 2275 N N . ILE A 1 289 ? -12.125 -4.328 18.124 1.00 98.00 289 ILE A N 1
ATOM 2276 C CA . ILE A 1 289 ? -11.705 -5.032 16.909 1.00 98.00 289 ILE A CA 1
ATOM 2277 C C . ILE A 1 289 ? -12.900 -5.190 15.963 1.00 98.00 289 ILE A C 1
ATOM 2279 O O . ILE A 1 289 ? -12.800 -4.795 14.805 1.00 98.00 289 ILE A O 1
ATOM 2283 N N . GLU A 1 290 ? -14.027 -5.694 16.463 1.00 97.31 290 GLU A N 1
ATOM 2284 C CA . GLU A 1 290 ? -15.217 -5.984 15.654 1.00 97.31 290 GLU A CA 1
ATOM 2285 C C . GLU A 1 290 ? -15.786 -4.737 14.976 1.00 97.31 290 GLU A C 1
ATOM 2287 O O . GLU A 1 290 ? -15.982 -4.730 13.759 1.00 97.31 290 GLU A O 1
ATOM 2292 N N . VAL A 1 291 ? -15.997 -3.656 15.735 1.00 97.94 291 VAL A N 1
ATOM 2293 C CA . VAL A 1 291 ? -16.567 -2.418 15.190 1.00 97.94 291 VAL A CA 1
ATOM 2294 C C . VAL A 1 291 ? -15.590 -1.745 14.225 1.00 97.94 291 VAL A C 1
ATOM 2296 O O . VAL A 1 291 ? -15.973 -1.348 13.128 1.00 97.94 291 VAL A O 1
ATOM 2299 N N . ILE A 1 292 ? -14.310 -1.612 14.593 1.00 97.88 292 ILE A N 1
ATOM 2300 C CA . ILE A 1 292 ? -13.357 -0.852 13.768 1.00 97.88 292 ILE A CA 1
ATOM 2301 C C . ILE A 1 292 ? -13.036 -1.585 12.458 1.00 97.88 292 ILE A C 1
ATOM 2303 O O . ILE A 1 292 ? -12.815 -0.920 11.450 1.00 97.88 292 ILE A O 1
ATOM 2307 N N . VAL A 1 293 ? -12.992 -2.921 12.448 1.00 97.19 293 VAL A N 1
ATOM 2308 C CA . VAL A 1 293 ? -12.626 -3.695 11.247 1.00 97.19 293 VAL A CA 1
ATOM 2309 C C . VAL A 1 293 ? -13.811 -3.878 10.291 1.00 97.19 293 VAL A C 1
ATOM 2311 O O . VAL A 1 293 ? -13.612 -3.795 9.079 1.00 97.19 293 VAL A O 1
ATOM 2314 N N . ASN A 1 294 ? -15.033 -4.081 10.804 1.00 95.69 294 ASN A N 1
ATOM 2315 C CA . ASN A 1 294 ? -16.184 -4.479 9.980 1.00 95.69 294 ASN A CA 1
ATOM 2316 C C . ASN A 1 294 ? -17.150 -3.342 9.605 1.00 95.69 294 ASN A C 1
ATOM 2318 O O . ASN A 1 294 ? -18.074 -3.559 8.819 1.00 95.69 294 ASN A O 1
ATOM 2322 N N . ARG A 1 295 ? -16.981 -2.122 10.121 1.00 96.44 295 ARG A N 1
ATOM 2323 C CA . ARG A 1 295 ? -17.809 -0.983 9.687 1.00 96.44 295 ARG A CA 1
ATOM 2324 C C . ARG A 1 295 ? -17.247 -0.315 8.433 1.00 96.44 295 ARG A C 1
ATOM 2326 O O . ARG A 1 295 ? -16.032 -0.255 8.240 1.00 96.44 295 ARG A O 1
ATOM 2333 N N . SER A 1 296 ? -18.144 0.194 7.588 1.00 95.81 296 SER A N 1
ATOM 2334 C CA . SER A 1 296 ? -17.778 0.967 6.396 1.00 95.81 296 SER A CA 1
ATOM 2335 C C . SER A 1 296 ? -17.043 2.255 6.780 1.00 95.81 296 SER A C 1
ATOM 2337 O O . SER A 1 296 ? -17.154 2.739 7.915 1.00 95.81 296 SER A O 1
ATOM 2339 N N . ARG A 1 297 ? -16.275 2.839 5.851 1.00 94.69 297 ARG A N 1
ATOM 2340 C CA . ARG A 1 297 ? -15.519 4.076 6.132 1.00 94.69 297 ARG A CA 1
ATOM 2341 C C . ARG A 1 297 ? -16.448 5.246 6.512 1.00 94.69 297 ARG A C 1
ATOM 2343 O O . ARG A 1 297 ? -16.121 5.922 7.494 1.00 94.69 297 ARG A O 1
ATOM 2350 N N . PRO A 1 298 ? -17.598 5.482 5.839 1.00 96.38 298 PRO A N 1
ATOM 2351 C CA . PRO A 1 298 ? -18.543 6.529 6.238 1.00 96.38 298 PRO A CA 1
ATOM 2352 C C . PRO A 1 298 ? -19.164 6.289 7.617 1.00 96.38 298 PRO A C 1
ATOM 2354 O O . PRO A 1 298 ? -19.242 7.216 8.425 1.00 96.38 298 PRO A O 1
ATOM 2357 N N . HIS A 1 299 ? -19.539 5.044 7.929 1.00 97.69 299 HIS A N 1
ATOM 2358 C CA . HIS A 1 299 ? -20.081 4.697 9.243 1.00 97.69 299 HIS A CA 1
ATOM 2359 C C . HIS A 1 299 ? -19.053 4.917 10.350 1.00 97.69 299 HIS A C 1
ATOM 2361 O O . HIS A 1 299 ? -19.336 5.563 11.357 1.00 97.69 299 HIS A O 1
ATOM 2367 N N . LEU A 1 300 ? -17.820 4.443 10.149 1.00 97.56 300 LEU A N 1
ATOM 2368 C CA . LEU A 1 300 ? -16.745 4.630 11.117 1.00 97.56 300 LEU A CA 1
ATOM 2369 C C . LEU A 1 300 ? -16.407 6.117 11.311 1.00 97.56 300 LEU A C 1
ATOM 2371 O O . LEU A 1 300 ? -16.095 6.526 12.429 1.00 97.56 300 LEU A O 1
ATOM 2375 N N . ALA A 1 301 ? -16.496 6.941 10.262 1.00 97.25 301 ALA A N 1
ATOM 2376 C CA . ALA A 1 301 ? -16.338 8.389 10.378 1.00 97.25 301 ALA A CA 1
ATOM 2377 C C . ALA A 1 301 ? -17.411 9.010 11.291 1.00 97.25 301 ALA A C 1
ATOM 2379 O O . ALA A 1 301 ? -17.060 9.796 12.175 1.00 97.25 301 ALA A O 1
ATOM 2380 N N . ALA A 1 302 ? -18.675 8.596 11.145 1.00 98.00 302 ALA A N 1
ATOM 2381 C CA . ALA A 1 302 ? -19.764 9.022 12.024 1.00 98.00 302 ALA A CA 1
ATOM 2382 C C . ALA A 1 302 ? -19.551 8.548 13.473 1.00 98.00 302 ALA A C 1
ATOM 2384 O O . ALA A 1 302 ? -19.645 9.352 14.398 1.00 98.00 302 ALA A O 1
ATOM 2385 N N . VAL A 1 303 ? -19.150 7.288 13.685 1.00 98.50 303 VAL A N 1
ATOM 2386 C CA . VAL A 1 303 ? -18.796 6.763 15.019 1.00 98.50 303 VAL A CA 1
ATOM 2387 C C . VAL A 1 303 ? -17.665 7.576 15.656 1.00 98.50 303 VAL A C 1
ATOM 2389 O O . VAL A 1 303 ? -17.743 7.913 16.834 1.00 98.50 303 VAL A O 1
ATOM 2392 N N . ILE A 1 304 ? -16.615 7.930 14.906 1.00 98.00 304 ILE A N 1
ATOM 2393 C CA . ILE A 1 304 ? -15.494 8.736 15.418 1.00 98.00 304 ILE A CA 1
ATOM 2394 C C . ILE A 1 304 ? -15.967 10.111 15.901 1.00 98.00 304 ILE A C 1
ATOM 2396 O O . ILE A 1 304 ? -15.507 10.578 16.948 1.00 98.00 304 ILE A O 1
ATOM 2400 N N . GLU A 1 305 ? -16.839 10.762 15.132 1.00 97.94 305 GLU A N 1
ATOM 2401 C CA . GLU A 1 305 ? -17.395 12.072 15.461 1.00 97.94 305 GLU A CA 1
ATOM 2402 C C . GLU A 1 305 ? -18.311 11.996 16.687 1.00 97.94 305 GLU A C 1
ATOM 2404 O O . GLU A 1 305 ? -18.052 12.671 17.688 1.00 97.94 305 GLU A O 1
ATOM 2409 N N . THR A 1 306 ? -19.314 11.119 16.652 1.00 98.31 306 THR A N 1
ATOM 2410 C CA . THR A 1 306 ? -20.284 10.952 17.739 1.00 98.31 306 THR A CA 1
ATOM 2411 C C . THR A 1 306 ? -19.601 10.511 19.031 1.00 98.31 306 THR A C 1
ATOM 2413 O O . THR A 1 306 ? -19.845 11.103 20.079 1.00 98.31 306 THR A O 1
ATOM 2416 N N . PHE A 1 307 ? -18.655 9.566 18.977 1.00 98.38 307 PHE A N 1
ATOM 2417 C CA . PHE A 1 307 ? -17.892 9.146 20.157 1.00 98.38 307 PHE A CA 1
ATOM 2418 C C . PHE A 1 307 ? -17.146 10.321 20.801 1.00 98.38 307 PHE A C 1
ATOM 2420 O O . PHE A 1 307 ? -17.121 10.446 22.026 1.00 98.38 307 PHE A O 1
ATOM 2427 N N . ALA A 1 308 ? -16.537 11.200 19.996 1.00 97.38 308 ALA A N 1
ATOM 2428 C CA . ALA A 1 308 ? -15.820 12.362 20.513 1.00 97.38 308 ALA A CA 1
ATOM 2429 C C . ALA A 1 308 ? -16.758 13.373 21.190 1.00 97.38 308 ALA A C 1
ATOM 2431 O O . ALA A 1 308 ? -16.388 13.924 22.228 1.00 97.38 308 ALA A O 1
ATOM 2432 N N . GLN A 1 309 ? -17.953 13.575 20.630 1.00 97.06 309 GLN A N 1
ATOM 2433 C CA . GLN A 1 309 ? -18.985 14.456 21.179 1.00 97.06 309 GLN A CA 1
ATOM 2434 C C . GLN A 1 309 ? -19.552 13.910 22.497 1.00 97.06 309 GLN A C 1
ATOM 2436 O O . GLN A 1 309 ? -19.614 14.639 23.482 1.00 97.06 309 GLN A O 1
ATOM 2441 N N . THR A 1 310 ? -19.899 12.620 22.559 1.00 96.38 310 THR A N 1
ATOM 2442 C CA . THR A 1 310 ? -20.577 12.035 23.729 1.00 96.38 310 THR A CA 1
ATOM 2443 C C . THR A 1 310 ? -19.619 11.638 24.853 1.00 96.38 310 THR A C 1
ATOM 2445 O O . THR A 1 310 ? -19.957 11.754 26.025 1.00 96.38 310 THR A O 1
ATOM 2448 N N . GLN A 1 311 ? -18.419 11.140 24.525 1.00 95.62 311 GLN A N 1
ATOM 2449 C CA . GLN A 1 311 ? -17.454 10.643 25.522 1.00 95.62 311 GLN A CA 1
ATOM 2450 C C . GLN A 1 311 ? -16.417 11.697 25.934 1.00 95.62 311 GLN A C 1
ATOM 2452 O O . GLN A 1 311 ? -15.534 11.407 26.749 1.00 95.62 311 GLN A O 1
ATOM 2457 N N . LEU A 1 312 ? -16.470 12.895 25.331 1.00 94.12 312 LEU A N 1
ATOM 2458 C CA . LEU A 1 312 ? -15.520 14.003 25.524 1.00 94.12 312 LEU A CA 1
ATOM 2459 C C . LEU A 1 312 ? -14.045 13.579 25.356 1.00 94.12 312 LEU A C 1
ATOM 2461 O O . LEU A 1 312 ? -13.116 14.166 25.919 1.00 94.12 312 LEU A O 1
ATOM 2465 N N . LYS A 1 313 ? -13.810 12.507 24.592 1.00 94.75 313 LYS A N 1
ATOM 2466 C CA . LYS A 1 313 ? -12.505 11.889 24.330 1.00 94.75 313 LYS A CA 1
ATOM 2467 C C . LYS A 1 313 ? -12.531 11.293 22.934 1.00 94.75 313 LYS A C 1
ATOM 2469 O O . LYS A 1 313 ? -13.501 10.662 22.543 1.00 94.75 313 LYS A O 1
ATOM 2474 N N . SER A 1 314 ? -11.440 11.430 22.185 1.00 97.00 314 SER A N 1
ATOM 2475 C CA . SER A 1 314 ? -11.381 10.838 20.847 1.00 97.00 314 SER A CA 1
ATOM 2476 C C . SER A 1 314 ? -11.320 9.311 20.897 1.00 97.00 314 SER A C 1
ATOM 2478 O O . SER A 1 314 ? -10.649 8.736 21.761 1.00 97.00 314 SER A O 1
ATOM 2480 N N . LEU A 1 315 ? -11.917 8.652 19.898 1.00 97.75 315 LEU A N 1
ATOM 2481 C CA . LEU A 1 315 ? -11.848 7.195 19.749 1.00 97.75 315 LEU A CA 1
ATOM 2482 C C . LEU A 1 315 ? -10.393 6.689 19.714 1.00 97.75 315 LEU A C 1
ATOM 2484 O O . LEU A 1 315 ? -10.043 5.702 20.353 1.00 97.75 315 LEU A O 1
ATOM 2488 N N . SER A 1 316 ? -9.490 7.436 19.070 1.00 97.00 316 SER A N 1
ATOM 2489 C CA . SER A 1 316 ? -8.050 7.138 19.085 1.00 97.00 316 SER A CA 1
ATOM 2490 C C . SER A 1 316 ? -7.435 7.115 20.493 1.00 97.00 316 SER A C 1
ATOM 2492 O O . SER A 1 316 ? -6.510 6.340 20.740 1.00 97.00 316 SER A O 1
ATOM 2494 N N . LYS A 1 317 ? -7.890 7.972 21.422 1.00 96.88 317 LYS A N 1
ATOM 2495 C CA . LYS A 1 317 ? -7.440 7.932 22.825 1.00 96.88 317 LYS A CA 1
ATOM 2496 C C . LYS A 1 317 ? -8.004 6.701 23.543 1.00 96.88 317 LYS A C 1
ATOM 2498 O O . LYS A 1 317 ? -7.259 6.077 24.295 1.00 96.88 317 LYS A O 1
ATOM 2503 N N . ALA A 1 318 ? -9.255 6.323 23.273 1.00 97.38 318 ALA A N 1
ATOM 2504 C CA . ALA A 1 318 ? -9.859 5.110 23.826 1.00 97.38 318 ALA A CA 1
ATOM 2505 C C . ALA A 1 318 ? -9.109 3.842 23.374 1.00 97.38 318 ALA A C 1
ATOM 2507 O O . ALA A 1 318 ? -8.655 3.076 24.221 1.00 97.38 318 ALA A O 1
ATOM 2508 N N . VAL A 1 319 ? -8.822 3.703 22.072 1.00 97.75 319 VAL A N 1
ATOM 2509 C CA . VAL A 1 319 ? -7.994 2.607 21.527 1.00 97.75 319 VAL A CA 1
ATOM 2510 C C . VAL A 1 319 ? -6.632 2.537 22.229 1.00 97.75 319 VAL A C 1
ATOM 2512 O O . VAL A 1 319 ? -6.189 1.476 22.655 1.00 97.75 319 VAL A O 1
ATOM 2515 N N . LYS A 1 320 ? -5.943 3.670 22.415 1.00 96.62 320 LYS A N 1
ATOM 2516 C CA . LYS A 1 320 ? -4.635 3.677 23.097 1.00 96.62 320 LYS A CA 1
ATOM 2517 C C . LYS A 1 320 ? -4.701 3.198 24.549 1.00 96.62 320 LYS A C 1
ATOM 2519 O O . LYS A 1 320 ? -3.703 2.663 25.026 1.00 96.62 320 LYS A O 1
ATOM 2524 N N . LYS A 1 321 ? -5.830 3.420 25.228 1.00 95.38 321 LYS A N 1
ATOM 2525 C CA . LYS A 1 321 ? -6.063 3.004 26.615 1.00 95.38 321 LYS A CA 1
ATOM 2526 C C . LYS A 1 321 ? -6.358 1.504 26.713 1.00 95.38 321 LYS A C 1
ATOM 2528 O O . LYS A 1 321 ? -5.819 0.856 27.602 1.00 95.38 321 LYS A O 1
ATOM 2533 N N . VAL A 1 322 ? -7.180 0.973 25.806 1.00 97.06 322 VAL A N 1
ATOM 2534 C CA . VAL A 1 322 ? -7.580 -0.448 25.780 1.00 97.06 322 VAL A CA 1
ATOM 2535 C C . VAL A 1 322 ? -6.447 -1.351 25.292 1.00 97.06 322 VAL A C 1
ATOM 2537 O O . VAL A 1 322 ? -6.277 -2.456 25.792 1.00 97.06 322 VAL A O 1
ATOM 2540 N N . PHE A 1 323 ? -5.609 -0.866 24.372 1.00 96.62 323 PHE A N 1
ATOM 2541 C CA . PHE A 1 323 ? -4.501 -1.637 23.811 1.00 96.62 323 PHE A CA 1
ATOM 2542 C C . PHE A 1 323 ? -3.149 -1.147 24.369 1.00 96.62 323 PHE A C 1
ATOM 2544 O O . PHE A 1 323 ? -2.518 -0.245 23.793 1.00 96.62 323 PHE A O 1
ATOM 2551 N N . PRO A 1 324 ? -2.656 -1.719 25.484 1.00 91.38 324 PRO A N 1
ATOM 2552 C CA . PRO A 1 324 ? -1.393 -1.317 26.104 1.00 91.38 324 PRO A CA 1
ATOM 2553 C C . PRO A 1 324 ? -0.177 -1.679 25.232 1.00 91.38 324 PRO A C 1
ATOM 2555 O O . PRO A 1 324 ? -0.298 -2.117 24.086 1.00 91.38 324 PRO A O 1
ATOM 2558 N N . PHE A 1 325 ? 1.035 -1.440 25.738 1.00 89.69 325 PHE A N 1
ATOM 2559 C CA . PHE A 1 325 ? 2.277 -1.699 24.998 1.00 89.69 325 PHE A CA 1
ATOM 2560 C C . PHE A 1 325 ? 2.424 -3.164 24.543 1.00 89.69 325 PHE A C 1
ATOM 2562 O O . PHE A 1 325 ? 2.863 -3.408 23.422 1.00 89.69 325 PHE A O 1
ATOM 2569 N N . THR A 1 326 ? 1.958 -4.127 25.341 1.00 90.44 326 THR A N 1
ATOM 2570 C CA . THR A 1 326 ? 1.960 -5.562 24.992 1.00 90.44 326 THR A CA 1
ATOM 2571 C C . THR A 1 326 ? 1.115 -5.885 23.754 1.00 90.44 326 THR A C 1
ATOM 2573 O O . THR A 1 326 ? 1.366 -6.868 23.071 1.00 90.44 326 THR A O 1
ATOM 2576 N N . SER A 1 327 ? 0.150 -5.025 23.408 1.00 92.31 327 SER A N 1
ATOM 2577 C CA . SER A 1 327 ? -0.687 -5.127 22.202 1.00 92.31 327 SER A CA 1
ATOM 2578 C C . SER A 1 327 ? -0.345 -4.035 21.175 1.00 92.31 327 SER A C 1
ATOM 2580 O O . SER A 1 327 ? -1.218 -3.535 20.462 1.00 92.31 327 SER A O 1
ATOM 2582 N N . ARG A 1 328 ? 0.932 -3.615 21.102 1.00 94.81 328 ARG A N 1
ATOM 2583 C CA . ARG A 1 328 ? 1.378 -2.485 20.262 1.00 94.81 328 ARG A CA 1
ATOM 2584 C C . ARG A 1 328 ? 0.994 -2.604 18.787 1.00 94.81 328 ARG A C 1
ATOM 2586 O O . ARG A 1 328 ? 0.719 -1.575 18.174 1.00 94.81 328 ARG A O 1
ATOM 2593 N N . TYR A 1 329 ? 0.979 -3.810 18.225 1.00 94.81 329 TYR A N 1
ATOM 2594 C CA . TYR A 1 329 ? 0.673 -4.028 16.811 1.00 94.81 329 TYR A CA 1
ATOM 2595 C C . TYR A 1 329 ? -0.819 -3.957 16.523 1.00 94.81 329 TYR A C 1
ATOM 2597 O O . TYR A 1 329 ? -1.219 -3.159 15.683 1.00 94.81 329 TYR A O 1
ATOM 2605 N N . SER A 1 330 ? -1.645 -4.651 17.307 1.00 96.50 330 SER A N 1
ATOM 2606 C CA . SER A 1 330 ? -3.107 -4.530 17.247 1.00 96.50 330 SER A CA 1
ATOM 2607 C C . SER A 1 330 ? -3.544 -3.072 17.426 1.00 96.50 330 SER A C 1
ATOM 2609 O O . SER A 1 330 ? -4.324 -2.550 16.636 1.00 96.50 330 SER A O 1
ATOM 2611 N N . LYS A 1 331 ? -2.930 -2.345 18.374 1.00 97.44 331 LYS A N 1
ATOM 2612 C CA . LYS A 1 331 ? -3.136 -0.896 18.525 1.00 97.44 331 LYS A CA 1
ATOM 2613 C C . LYS A 1 331 ? -2.805 -0.117 17.252 1.00 97.44 331 LYS A C 1
ATOM 2615 O O . LYS A 1 331 ? -3.568 0.762 16.864 1.00 97.44 331 LYS A O 1
ATOM 2620 N N . LYS A 1 332 ? -1.643 -0.369 16.639 1.00 96.50 332 LYS A N 1
ATOM 2621 C CA . LYS A 1 332 ? -1.223 0.322 15.409 1.00 96.50 332 LYS A CA 1
ATOM 2622 C C . LYS A 1 332 ? -2.178 0.021 14.251 1.00 96.50 332 LYS A C 1
ATOM 2624 O O . LYS A 1 332 ? -2.553 0.963 13.564 1.00 96.50 332 LYS A O 1
ATOM 2629 N N . ALA A 1 333 ? -2.605 -1.230 14.097 1.00 97.25 333 ALA A N 1
ATOM 2630 C CA . ALA A 1 333 ? -3.565 -1.677 13.091 1.00 97.25 333 ALA A CA 1
ATOM 2631 C C . ALA A 1 333 ? -4.932 -0.986 13.239 1.00 97.25 333 ALA A C 1
ATOM 2633 O O . ALA A 1 333 ? -5.423 -0.370 12.297 1.00 97.25 333 ALA A O 1
ATOM 2634 N N . LEU A 1 334 ? -5.511 -0.971 14.443 1.00 97.75 334 LEU A N 1
ATOM 2635 C CA . LEU A 1 334 ? -6.790 -0.289 14.676 1.00 97.75 334 LEU A CA 1
ATOM 2636 C C . LEU A 1 334 ? -6.676 1.227 14.484 1.00 97.75 334 LEU A C 1
ATOM 2638 O O . LEU A 1 334 ? -7.525 1.845 13.848 1.00 97.75 334 LEU A O 1
ATOM 2642 N N . LEU A 1 335 ? -5.591 1.846 14.966 1.00 97.12 335 LEU A N 1
ATOM 2643 C CA . LEU A 1 335 ? -5.341 3.267 14.712 1.00 97.12 335 LEU A CA 1
ATOM 2644 C C . LEU A 1 335 ? -5.116 3.555 13.222 1.00 97.12 335 LEU A C 1
ATOM 2646 O O . LEU A 1 335 ? -5.434 4.655 12.774 1.00 97.12 335 LEU A O 1
ATOM 2650 N N . PHE A 1 336 ? -4.571 2.617 12.453 1.00 96.69 336 PHE A N 1
ATOM 2651 C CA . PHE A 1 336 ? -4.424 2.765 11.009 1.00 96.69 336 PHE A CA 1
ATOM 2652 C C . PHE A 1 336 ? -5.786 2.843 10.312 1.00 96.69 336 PHE A C 1
ATOM 2654 O O . PHE A 1 336 ? -5.960 3.707 9.451 1.00 96.69 336 PHE A O 1
ATOM 2661 N N . ILE A 1 337 ? -6.757 2.024 10.724 1.00 96.88 337 ILE A N 1
ATOM 2662 C CA . ILE A 1 337 ? -8.130 2.074 10.200 1.00 96.88 337 ILE A CA 1
ATOM 2663 C C . ILE A 1 337 ? -8.833 3.360 10.654 1.00 96.88 337 ILE A C 1
ATOM 2665 O O . ILE A 1 337 ? -9.281 4.140 9.820 1.00 96.88 337 ILE A O 1
ATOM 2669 N N . VAL A 1 338 ? -8.824 3.659 11.960 1.00 96.81 338 VAL A N 1
ATOM 2670 C CA . VAL A 1 338 ? -9.486 4.849 12.537 1.00 96.81 338 VAL A CA 1
ATOM 2671 C C . VAL A 1 338 ? -8.983 6.152 11.915 1.00 96.81 338 VAL A C 1
ATOM 2673 O O . VAL A 1 338 ? -9.764 7.055 11.638 1.00 96.81 338 VAL A O 1
ATOM 2676 N N . ASN A 1 339 ? -7.674 6.283 11.685 1.00 94.12 339 ASN A N 1
ATOM 2677 C CA . ASN A 1 339 ? -7.132 7.481 11.037 1.00 94.12 339 ASN A CA 1
ATOM 2678 C C . ASN A 1 339 ? -7.322 7.459 9.510 1.00 94.12 339 ASN A C 1
ATOM 2680 O O . ASN A 1 339 ? -7.188 8.502 8.876 1.00 94.12 339 ASN A O 1
ATOM 2684 N N . GLY A 1 340 ? -7.625 6.295 8.929 1.00 89.81 340 GLY A N 1
ATOM 2685 C CA . GLY A 1 340 ? -7.752 6.061 7.491 1.00 89.81 340 GLY A CA 1
ATOM 2686 C C . GLY A 1 340 ? -9.003 6.643 6.851 1.00 89.81 340 GLY A C 1
ATOM 2687 O O . GLY A 1 340 ? -9.076 6.681 5.629 1.00 89.81 340 GLY A O 1
ATOM 2688 N N . VAL A 1 341 ? -9.944 7.154 7.650 1.00 85.69 341 VAL A N 1
ATOM 2689 C CA . VAL A 1 341 ? -11.089 7.936 7.156 1.00 85.69 341 VAL A CA 1
ATOM 2690 C C . VAL A 1 341 ? -10.678 9.329 6.651 1.00 85.69 341 VAL A C 1
ATOM 2692 O O . VAL A 1 341 ? -11.498 10.047 6.093 1.00 85.69 341 VAL A O 1
ATOM 2695 N N . LYS A 1 342 ? -9.414 9.745 6.853 1.00 83.75 342 LYS A N 1
ATOM 2696 C CA . LYS A 1 342 ? -8.873 11.036 6.393 1.00 83.75 342 LYS A CA 1
ATOM 2697 C C . LYS A 1 342 ? -7.581 10.844 5.583 1.00 83.75 342 LYS A C 1
ATOM 2699 O O . LYS A 1 342 ? -6.691 10.129 6.054 1.00 83.75 342 LYS A O 1
ATOM 2704 N N . PRO A 1 343 ? -7.376 11.588 4.474 1.00 82.50 343 PRO A N 1
ATOM 2705 C CA . PRO A 1 343 ? -6.127 11.555 3.695 1.00 82.50 343 PRO A CA 1
ATOM 2706 C C . PRO A 1 343 ? -4.866 11.879 4.511 1.00 82.50 343 PRO A C 1
ATOM 2708 O O . PRO A 1 343 ? -3.770 11.411 4.209 1.00 82.50 343 PRO A O 1
ATOM 2711 N N . TRP A 1 344 ? -5.021 12.642 5.600 1.00 90.62 344 TRP A N 1
ATOM 2712 C CA . TRP A 1 344 ? -3.939 13.017 6.514 1.00 90.62 344 TRP A CA 1
ATOM 2713 C C . TRP A 1 344 ? -3.122 11.829 7.035 1.00 90.62 344 TRP A C 1
ATOM 2715 O O . TRP A 1 344 ? -1.924 11.974 7.286 1.00 90.62 344 TRP A O 1
ATOM 2725 N N . ARG A 1 345 ? -3.741 10.655 7.217 1.00 93.00 345 ARG A N 1
ATOM 2726 C CA . ARG A 1 345 ? -3.023 9.466 7.690 1.00 93.00 345 ARG A CA 1
ATOM 2727 C C . ARG A 1 345 ? -1.848 9.132 6.778 1.00 93.00 345 ARG A C 1
ATOM 2729 O O . ARG A 1 345 ? -0.750 8.923 7.288 1.00 93.00 345 ARG A O 1
ATOM 2736 N N . ASP A 1 346 ? -2.079 9.106 5.470 1.00 91.88 346 ASP A N 1
ATOM 2737 C CA . ASP A 1 346 ? -1.084 8.686 4.487 1.00 91.88 346 ASP A CA 1
ATOM 2738 C C . ASP A 1 346 ? 0.067 9.703 4.429 1.00 91.88 346 ASP A C 1
ATOM 2740 O O . ASP A 1 346 ? 1.229 9.320 4.562 1.00 91.88 346 ASP A O 1
ATOM 2744 N N . ALA A 1 347 ? -0.246 11.006 4.392 1.00 93.81 347 ALA A N 1
ATOM 2745 C CA . ALA A 1 347 ? 0.749 12.082 4.468 1.00 93.81 347 ALA A CA 1
ATOM 2746 C C . ALA A 1 347 ? 1.615 11.992 5.737 1.00 93.81 347 ALA A C 1
ATOM 2748 O O . ALA A 1 347 ? 2.843 12.030 5.672 1.00 93.81 347 ALA A O 1
ATOM 2749 N N . LYS A 1 348 ? 0.985 11.791 6.900 1.00 94.19 348 LYS A N 1
ATOM 2750 C CA . LYS A 1 348 ? 1.685 11.616 8.179 1.00 94.19 348 LYS A CA 1
ATOM 2751 C C . LYS A 1 348 ? 2.548 10.355 8.206 1.00 94.19 348 LYS A C 1
ATOM 2753 O O . LYS A 1 348 ? 3.572 10.316 8.886 1.00 94.19 348 LYS A O 1
ATOM 2758 N N . MET A 1 349 ? 2.113 9.283 7.552 1.00 93.44 349 MET A N 1
ATOM 2759 C CA . MET A 1 349 ? 2.881 8.045 7.477 1.00 93.44 349 MET A CA 1
ATOM 2760 C C . MET A 1 349 ? 4.091 8.200 6.563 1.00 93.44 349 MET A C 1
ATOM 2762 O O . MET A 1 349 ? 5.165 7.742 6.942 1.00 93.44 349 MET A O 1
ATOM 2766 N N . ILE A 1 350 ? 3.959 8.890 5.432 1.00 94.25 350 ILE A N 1
ATOM 2767 C CA . ILE A 1 350 ? 5.100 9.253 4.586 1.00 94.25 350 ILE A CA 1
ATOM 2768 C C . ILE A 1 350 ? 6.083 10.130 5.372 1.00 94.25 350 ILE A C 1
ATOM 2770 O O . ILE A 1 350 ? 7.258 9.808 5.444 1.00 94.25 350 ILE A O 1
ATOM 2774 N N . ASP A 1 351 ? 5.618 11.165 6.073 1.00 94.56 351 ASP A N 1
ATOM 2775 C CA . ASP A 1 351 ? 6.504 12.022 6.878 1.00 94.56 351 ASP A CA 1
ATOM 2776 C C . ASP A 1 351 ? 7.308 11.241 7.932 1.00 94.56 351 ASP A C 1
ATOM 2778 O O . ASP A 1 351 ? 8.503 11.452 8.127 1.00 94.56 351 ASP A O 1
ATOM 2782 N N . LYS A 1 352 ? 6.665 10.261 8.576 1.00 93.56 352 LYS A N 1
ATOM 2783 C CA . LYS A 1 352 ? 7.294 9.400 9.585 1.00 93.56 352 LYS A CA 1
ATOM 2784 C C . LYS A 1 352 ? 8.395 8.488 9.052 1.00 93.56 352 LYS A C 1
ATOM 2786 O O . LYS A 1 352 ? 9.074 7.876 9.874 1.00 93.56 352 LYS A O 1
ATOM 2791 N N . THR A 1 353 ? 8.552 8.331 7.739 1.00 93.00 353 THR A N 1
ATOM 2792 C CA . THR A 1 353 ? 9.715 7.625 7.184 1.00 93.00 353 THR A CA 1
ATOM 2793 C C . THR A 1 353 ? 10.918 8.545 7.034 1.00 93.00 353 THR A C 1
ATOM 2795 O O . THR A 1 353 ? 12.014 8.040 6.871 1.00 93.00 353 THR A O 1
ATOM 2798 N N . MET A 1 354 ? 10.753 9.864 7.131 1.00 93.00 354 MET A N 1
ATOM 2799 C CA . MET A 1 354 ? 11.809 10.856 6.939 1.00 93.00 354 MET A CA 1
ATOM 2800 C C . MET A 1 354 ? 12.048 11.592 8.259 1.00 93.00 354 MET A C 1
ATOM 2802 O O . MET A 1 354 ? 11.685 12.757 8.420 1.00 93.00 354 MET A O 1
ATOM 2806 N N . THR A 1 355 ? 12.608 10.915 9.256 1.00 88.06 355 THR A N 1
ATOM 2807 C CA . THR A 1 355 ? 12.855 11.531 10.570 1.00 88.06 355 THR A CA 1
ATOM 2808 C C . THR A 1 355 ? 14.234 12.187 10.634 1.00 88.06 355 THR A C 1
ATOM 2810 O O . THR A 1 355 ? 15.067 11.995 9.754 1.00 88.06 355 THR A O 1
ATOM 2813 N N . TRP A 1 356 ? 14.498 12.983 11.672 1.00 78.12 356 TRP A N 1
ATOM 2814 C CA . TRP A 1 356 ? 15.810 13.619 11.841 1.00 78.12 356 TRP A CA 1
ATOM 2815 C C . TRP A 1 356 ? 16.923 12.613 12.187 1.00 78.12 356 TRP A C 1
ATOM 2817 O O . TRP A 1 356 ? 18.067 12.837 11.809 1.00 78.12 356 TRP A O 1
ATOM 2827 N N . VAL A 1 357 ? 16.586 11.507 12.869 1.00 82.19 357 VAL A N 1
ATOM 2828 C CA . VAL A 1 357 ? 17.527 10.426 13.233 1.00 82.19 357 VAL A CA 1
ATOM 2829 C C . VAL A 1 357 ? 17.872 9.506 12.063 1.00 82.19 357 VAL A C 1
ATOM 2831 O O . VAL A 1 357 ? 18.723 8.636 12.202 1.00 82.19 357 VAL A O 1
ATOM 2834 N N . GLY A 1 358 ? 17.192 9.663 10.928 1.00 85.00 358 GLY A N 1
ATOM 2835 C CA . GLY A 1 358 ? 17.364 8.810 9.764 1.00 85.00 358 GLY A CA 1
ATOM 2836 C C . GLY A 1 358 ? 16.094 8.692 8.933 1.00 85.00 358 GLY A C 1
ATOM 2837 O O . GLY A 1 358 ? 14.984 9.038 9.370 1.00 85.00 358 GLY A O 1
ATOM 2838 N N . THR A 1 359 ? 16.278 8.171 7.728 1.00 88.50 359 THR A N 1
ATOM 2839 C CA . THR A 1 359 ? 15.196 7.822 6.813 1.00 88.50 359 THR A CA 1
ATOM 2840 C C . THR A 1 359 ? 14.961 6.314 6.894 1.00 88.50 359 THR A C 1
ATOM 2842 O O . THR A 1 359 ? 15.880 5.556 7.160 1.00 88.50 359 THR A O 1
ATOM 2845 N N . ASN A 1 360 ? 13.717 5.869 6.739 1.00 89.88 360 ASN A N 1
ATOM 2846 C CA . ASN A 1 360 ? 13.403 4.480 6.430 1.00 89.88 360 ASN A CA 1
ATOM 2847 C C . ASN A 1 360 ? 13.069 4.425 4.939 1.00 89.88 360 ASN A C 1
ATOM 2849 O O . ASN A 1 360 ? 11.911 4.586 4.548 1.00 89.88 360 ASN A O 1
ATOM 2853 N N . GLU A 1 361 ? 14.107 4.290 4.122 1.00 89.69 361 GLU A N 1
ATOM 2854 C CA . GLU A 1 361 ? 14.077 4.389 2.665 1.00 89.69 361 GLU A CA 1
ATOM 2855 C C . GLU A 1 361 ? 13.159 3.327 2.063 1.00 89.69 361 GLU A C 1
ATOM 2857 O O . GLU A 1 361 ? 12.321 3.656 1.230 1.00 89.69 361 GLU A O 1
ATOM 2862 N N . PHE A 1 362 ? 13.213 2.086 2.557 1.00 87.06 362 PHE A N 1
ATOM 2863 C CA . PHE A 1 362 ? 12.329 1.006 2.107 1.00 87.06 362 PHE A CA 1
ATOM 2864 C C . PHE A 1 362 ? 10.843 1.360 2.284 1.00 87.06 362 PHE A C 1
ATOM 2866 O O . PHE A 1 362 ? 10.060 1.306 1.335 1.00 87.06 362 PHE A O 1
ATOM 2873 N N . ARG A 1 363 ? 10.437 1.804 3.484 1.00 89.94 363 ARG A N 1
ATOM 2874 C CA . ARG A 1 363 ? 9.046 2.233 3.712 1.00 89.94 363 ARG A CA 1
ATOM 2875 C C . ARG A 1 363 ? 8.705 3.522 2.982 1.00 89.94 363 ARG A C 1
ATOM 2877 O O . ARG A 1 363 ? 7.537 3.725 2.660 1.00 89.94 363 ARG A O 1
ATOM 2884 N N . LEU A 1 364 ? 9.675 4.411 2.764 1.00 92.00 364 LEU A N 1
ATOM 2885 C CA . LEU A 1 364 ? 9.464 5.628 1.988 1.00 92.00 364 LEU A CA 1
ATOM 2886 C C . LEU A 1 364 ? 9.139 5.280 0.533 1.00 92.00 364 LEU A C 1
ATOM 2888 O O . LEU A 1 364 ? 8.112 5.744 0.047 1.00 92.00 364 LEU A O 1
ATOM 2892 N N . VAL A 1 365 ? 9.944 4.421 -0.107 1.00 89.50 365 VAL A N 1
ATOM 2893 C CA . VAL A 1 365 ? 9.692 3.882 -1.455 1.00 89.50 365 VAL A CA 1
ATOM 2894 C C . VAL A 1 365 ? 8.302 3.300 -1.523 1.00 89.50 365 VAL A C 1
ATOM 2896 O O . VAL A 1 365 ? 7.472 3.782 -2.284 1.00 89.50 365 VAL A O 1
ATOM 2899 N N . TRP A 1 366 ? 8.023 2.313 -0.674 1.00 88.06 366 TRP A N 1
ATOM 2900 C CA . TRP A 1 366 ? 6.747 1.620 -0.682 1.00 88.06 366 TRP A CA 1
ATOM 2901 C C . TRP A 1 366 ? 5.566 2.580 -0.521 1.00 88.06 366 TRP A C 1
ATOM 2903 O O . TRP A 1 366 ? 4.598 2.482 -1.268 1.00 88.06 366 TRP A O 1
ATOM 2913 N N . ARG A 1 367 ? 5.628 3.537 0.412 1.00 91.75 367 ARG A N 1
ATOM 2914 C CA . ARG A 1 367 ? 4.512 4.465 0.641 1.00 91.75 367 ARG A CA 1
ATOM 2915 C C . ARG A 1 367 ? 4.339 5.457 -0.495 1.00 91.75 367 ARG A C 1
ATOM 2917 O O . ARG A 1 367 ? 3.202 5.680 -0.899 1.00 91.75 367 ARG A O 1
ATOM 2924 N N . VAL A 1 368 ? 5.431 6.032 -1.003 1.00 89.44 368 VAL A N 1
ATOM 2925 C CA . VAL A 1 368 ? 5.398 6.959 -2.144 1.00 89.44 368 VAL A CA 1
ATOM 2926 C C . VAL A 1 368 ? 4.859 6.241 -3.373 1.00 89.44 368 VAL A C 1
ATOM 2928 O O . VAL A 1 368 ? 3.925 6.730 -4.000 1.00 89.44 368 VAL A O 1
ATOM 2931 N N . ILE A 1 369 ? 5.359 5.041 -3.660 1.00 85.62 369 ILE A N 1
ATOM 2932 C CA . ILE A 1 369 ? 4.870 4.217 -4.759 1.00 85.62 369 ILE A CA 1
ATOM 2933 C C . ILE A 1 369 ? 3.406 3.822 -4.522 1.00 85.62 369 ILE A C 1
ATOM 2935 O O . ILE A 1 369 ? 2.568 3.972 -5.400 1.00 85.62 369 ILE A O 1
ATOM 2939 N N . GLY A 1 370 ? 3.041 3.380 -3.327 1.00 85.56 370 GLY A N 1
ATOM 2940 C CA . GLY A 1 370 ? 1.673 2.983 -3.016 1.00 85.56 370 GLY A CA 1
ATOM 2941 C C . GLY A 1 370 ? 0.647 4.092 -3.272 1.00 85.56 370 GLY A C 1
ATOM 2942 O O . GLY A 1 370 ? -0.485 3.786 -3.646 1.00 85.56 370 GLY A O 1
ATOM 2943 N N . VAL A 1 371 ? 1.019 5.365 -3.085 1.00 85.44 371 VAL A N 1
ATOM 2944 C CA . VAL A 1 371 ? 0.150 6.506 -3.419 1.00 85.44 371 VAL A CA 1
ATOM 2945 C C . VAL A 1 371 ? 0.298 6.985 -4.866 1.00 85.44 371 VAL A C 1
ATOM 2947 O O . VAL A 1 371 ? -0.658 7.561 -5.370 1.00 85.44 371 VAL A O 1
ATOM 2950 N N . HIS A 1 372 ? 1.429 6.735 -5.542 1.00 83.88 372 HIS A N 1
ATOM 2951 C CA . HIS A 1 372 ? 1.664 7.183 -6.927 1.00 83.88 372 HIS A CA 1
ATOM 2952 C C . HIS A 1 372 ? 0.751 6.507 -7.950 1.00 83.88 372 HIS A C 1
ATOM 2954 O O . HIS A 1 372 ? 0.478 7.086 -8.996 1.00 83.88 372 HIS A O 1
ATOM 2960 N N . TRP A 1 373 ? 0.297 5.288 -7.651 1.00 85.50 373 TRP A N 1
ATOM 2961 C CA . TRP A 1 373 ? -0.534 4.505 -8.560 1.00 85.50 373 TRP A CA 1
ATOM 2962 C C . TRP A 1 373 ? -1.848 5.202 -8.914 1.00 85.50 373 TRP A C 1
ATOM 2964 O O . TRP A 1 373 ? -2.293 5.110 -10.051 1.00 85.50 373 TRP A O 1
ATOM 2974 N N . ASP A 1 374 ? -2.440 5.928 -7.964 1.00 85.50 374 ASP A N 1
ATOM 2975 C CA . ASP A 1 374 ? -3.649 6.719 -8.179 1.00 85.50 374 ASP A CA 1
ATOM 2976 C C . ASP A 1 374 ? -3.303 8.219 -8.124 1.00 85.50 374 ASP A C 1
ATOM 2978 O O . ASP A 1 374 ? -3.105 8.766 -7.029 1.00 85.50 374 ASP A O 1
ATOM 2982 N N . PRO A 1 375 ? -3.269 8.917 -9.276 1.00 84.38 375 PRO A N 1
ATOM 2983 C CA . PRO A 1 375 ? -2.944 10.340 -9.333 1.00 84.38 375 PRO A CA 1
ATOM 2984 C C . PRO A 1 375 ? -3.854 11.215 -8.463 1.00 84.38 375 PRO A C 1
ATOM 2986 O O . PRO A 1 375 ? -3.393 12.209 -7.893 1.00 84.38 375 PRO A O 1
ATOM 2989 N N . ARG A 1 376 ? -5.134 10.843 -8.307 1.00 87.06 376 ARG A N 1
ATOM 2990 C CA . ARG A 1 376 ? -6.087 11.588 -7.466 1.00 87.06 376 ARG A CA 1
ATOM 2991 C C . ARG A 1 376 ? -5.709 11.458 -5.997 1.00 87.06 376 ARG A C 1
ATOM 2993 O O . ARG A 1 376 ? -5.649 12.457 -5.276 1.00 87.06 376 ARG A O 1
ATOM 3000 N N . ARG A 1 377 ? -5.384 10.239 -5.558 1.00 87.12 377 ARG A N 1
ATOM 3001 C CA . ARG A 1 377 ? -4.907 9.978 -4.196 1.00 87.12 377 ARG A CA 1
ATOM 3002 C C . ARG A 1 377 ? -3.585 10.682 -3.915 1.00 87.12 377 ARG A C 1
ATOM 3004 O O . ARG A 1 377 ? -3.466 11.304 -2.859 1.00 87.12 377 ARG A O 1
ATOM 3011 N N . LEU A 1 378 ? -2.615 10.628 -4.831 1.00 89.75 378 LEU A N 1
ATOM 3012 C CA . LEU A 1 378 ? -1.355 11.352 -4.657 1.00 89.75 378 LEU A CA 1
ATOM 3013 C C . LEU A 1 378 ? -1.599 12.859 -4.512 1.00 89.75 378 LEU A C 1
ATOM 3015 O O . LEU A 1 378 ? -1.035 13.476 -3.608 1.00 89.75 378 LEU A O 1
ATOM 3019 N N . GLY A 1 379 ? -2.461 13.444 -5.350 1.00 91.56 379 GLY A N 1
ATOM 3020 C CA . GLY A 1 379 ? -2.843 14.855 -5.261 1.00 91.56 379 GLY A CA 1
ATOM 3021 C C . GLY A 1 379 ? -3.419 15.225 -3.890 1.00 91.56 379 GLY A C 1
ATOM 3022 O O . GLY A 1 379 ? -2.957 16.177 -3.259 1.00 91.56 379 GLY A O 1
ATOM 3023 N N . ALA A 1 380 ? -4.354 14.420 -3.374 1.00 91.69 380 ALA A N 1
ATOM 3024 C CA . ALA A 1 380 ? -4.929 14.619 -2.043 1.00 91.69 380 ALA A CA 1
ATOM 3025 C C . ALA A 1 380 ? -3.878 14.511 -0.921 1.00 91.69 380 ALA A C 1
ATOM 3027 O O . ALA A 1 380 ? -3.890 15.304 0.025 1.00 91.69 380 ALA A O 1
ATOM 3028 N N . VAL A 1 381 ? -2.946 13.556 -1.029 1.00 93.31 381 VAL A N 1
ATOM 3029 C CA . VAL A 1 381 ? -1.844 13.380 -0.071 1.00 93.31 381 VAL A CA 1
ATOM 3030 C C . VAL A 1 381 ? -0.891 14.573 -0.093 1.00 93.31 381 VAL A C 1
ATOM 3032 O O . VAL A 1 381 ? -0.531 15.066 0.973 1.00 93.31 381 VAL A O 1
ATOM 3035 N N . LYS A 1 382 ? -0.512 15.078 -1.271 1.00 93.81 382 LYS A N 1
ATOM 3036 C CA . LYS A 1 382 ? 0.352 16.262 -1.393 1.00 93.81 382 LYS A CA 1
ATOM 3037 C C . LYS A 1 382 ? -0.310 17.510 -0.816 1.00 93.81 382 LYS A C 1
ATOM 3039 O O . LYS A 1 382 ? 0.305 18.193 -0.003 1.00 93.81 382 LYS A O 1
ATOM 3044 N N . SER A 1 383 ? -1.577 17.747 -1.160 1.00 94.38 383 SER A N 1
ATOM 3045 C CA . SER A 1 383 ? -2.345 18.894 -0.664 1.00 94.38 383 SER A CA 1
ATOM 3046 C C . SER A 1 383 ? -2.449 18.894 0.866 1.00 94.38 383 SER A C 1
ATOM 3048 O O . SER A 1 383 ? -2.115 19.882 1.523 1.00 94.38 383 SER A O 1
ATOM 3050 N N . VAL A 1 384 ? -2.834 17.760 1.470 1.00 95.12 384 VAL A N 1
ATOM 3051 C CA . VAL A 1 384 ? -2.937 17.673 2.934 1.00 95.12 384 VAL A CA 1
ATOM 3052 C C . VAL A 1 384 ? -1.564 17.723 3.613 1.00 95.12 384 VAL A C 1
ATOM 3054 O O . VAL A 1 384 ? -1.473 18.202 4.743 1.00 95.12 384 VAL A O 1
ATOM 3057 N N . TYR A 1 385 ? -0.508 17.232 2.953 1.00 95.69 385 TYR A N 1
ATOM 3058 C CA . TYR A 1 385 ? 0.863 17.314 3.452 1.00 95.69 385 TYR A CA 1
ATOM 3059 C C . TYR A 1 385 ? 1.304 18.779 3.547 1.00 95.69 385 TYR A C 1
ATOM 3061 O O . TYR A 1 385 ? 1.694 19.222 4.626 1.00 95.69 385 TYR A O 1
ATOM 3069 N N . GLU A 1 386 ? 1.163 19.543 2.464 1.00 96.12 386 GLU A N 1
ATOM 3070 C CA . GLU A 1 386 ? 1.542 20.958 2.406 1.00 96.12 386 GLU A CA 1
ATOM 3071 C C . GLU A 1 386 ? 0.775 21.800 3.427 1.00 96.12 386 GLU A C 1
ATOM 3073 O O . GLU A 1 386 ? 1.389 22.493 4.237 1.00 96.12 386 GLU A O 1
ATOM 3078 N N . MET A 1 387 ? -0.550 21.639 3.489 1.00 95.94 387 MET A N 1
ATOM 3079 C CA . MET A 1 387 ? -1.401 22.327 4.467 1.00 95.94 387 MET A CA 1
ATOM 3080 C C . MET A 1 387 ? -0.956 22.084 5.920 1.00 95.94 387 MET A C 1
ATOM 3082 O O . MET A 1 387 ? -1.130 22.941 6.784 1.00 95.94 387 MET A O 1
ATOM 3086 N N . ARG A 1 388 ? -0.429 20.895 6.231 1.00 95.88 388 ARG A N 1
ATOM 3087 C CA . ARG A 1 388 ? -0.119 20.479 7.609 1.00 95.88 388 ARG A CA 1
ATOM 3088 C C . ARG A 1 388 ? 1.325 20.716 8.016 1.00 95.88 388 ARG A C 1
ATOM 3090 O O . ARG A 1 388 ? 1.575 20.919 9.202 1.00 95.88 388 ARG A O 1
ATOM 3097 N N . TYR A 1 389 ? 2.251 20.638 7.068 1.00 95.44 389 TYR A N 1
ATOM 3098 C CA . TYR A 1 389 ? 3.687 20.742 7.317 1.00 95.44 389 TYR A CA 1
ATOM 3099 C C . TYR A 1 389 ? 4.300 22.054 6.816 1.00 95.44 389 TYR A C 1
ATOM 3101 O O . TYR A 1 389 ? 5.466 22.308 7.113 1.00 95.44 389 TYR A O 1
ATOM 3109 N N . GLY A 1 390 ? 3.548 22.878 6.078 1.00 96.25 390 GLY A N 1
ATOM 3110 C CA . GLY A 1 390 ? 4.011 24.168 5.555 1.00 96.25 390 GLY A CA 1
ATOM 3111 C C . GLY A 1 390 ? 5.077 24.053 4.462 1.00 96.25 390 GLY A C 1
ATOM 3112 O O . GLY A 1 390 ? 5.810 25.005 4.218 1.00 96.25 390 GLY A O 1
ATOM 3113 N N . LYS A 1 391 ? 5.214 22.874 3.849 1.00 95.62 391 LYS A N 1
ATOM 3114 C CA . LYS A 1 391 ? 6.143 22.582 2.751 1.00 95.62 391 LYS A CA 1
ATOM 3115 C C . LYS A 1 391 ? 5.619 21.426 1.916 1.00 95.62 391 LYS A C 1
ATOM 3117 O O . LYS A 1 391 ? 4.940 20.544 2.446 1.00 95.62 391 LYS A O 1
ATOM 3122 N N . THR A 1 392 ? 5.969 21.402 0.638 1.00 95.50 392 THR A N 1
ATOM 3123 C CA . THR A 1 392 ? 5.567 20.319 -0.268 1.00 95.50 392 THR A CA 1
ATOM 3124 C C . THR A 1 392 ? 6.262 19.005 0.094 1.00 95.50 392 THR A C 1
ATOM 3126 O O . THR A 1 392 ? 7.331 18.983 0.719 1.00 95.50 392 THR A O 1
ATOM 3129 N N . LEU A 1 393 ? 5.661 17.883 -0.312 1.00 94.62 393 LEU A N 1
ATOM 3130 C CA . LEU A 1 393 ? 6.267 16.566 -0.115 1.00 94.62 393 LEU A CA 1
ATOM 3131 C C . LEU A 1 393 ? 7.594 16.453 -0.886 1.00 94.62 393 LEU A C 1
ATOM 3133 O O . LEU A 1 393 ? 8.554 15.876 -0.388 1.00 94.62 393 LEU A O 1
ATOM 3137 N N . GLU A 1 394 ? 7.678 17.067 -2.061 1.00 94.62 394 GLU A N 1
ATOM 3138 C CA . GLU A 1 394 ? 8.876 17.156 -2.889 1.00 94.62 394 GLU A CA 1
ATOM 3139 C C . GLU A 1 394 ? 10.002 17.904 -2.170 1.00 94.62 394 GLU A C 1
ATOM 3141 O O . GLU A 1 394 ? 11.109 17.381 -2.070 1.00 94.62 394 GLU A O 1
ATOM 3146 N N . GLN A 1 395 ? 9.718 19.078 -1.592 1.00 94.75 395 GLN A N 1
ATOM 3147 C CA . GLN A 1 395 ? 10.688 19.813 -0.766 1.00 94.75 395 GLN A CA 1
ATOM 3148 C C . GLN A 1 395 ? 11.123 19.000 0.462 1.00 94.75 395 GLN A C 1
ATOM 3150 O O . GLN A 1 395 ? 12.276 19.061 0.897 1.00 94.75 395 GLN A O 1
ATOM 3155 N N . ARG A 1 396 ? 10.214 18.217 1.060 1.00 94.62 396 ARG A N 1
ATOM 3156 C CA . ARG A 1 396 ? 10.591 17.323 2.160 1.00 94.62 396 ARG A CA 1
ATOM 3157 C C . ARG A 1 396 ? 11.553 16.236 1.685 1.00 94.62 396 ARG A C 1
ATOM 3159 O O . ARG A 1 396 ? 12.544 16.009 2.377 1.00 94.62 396 ARG A O 1
ATOM 3166 N N . VAL A 1 397 ? 11.263 15.576 0.566 1.00 93.44 397 VAL A N 1
ATOM 3167 C CA . VAL A 1 397 ? 12.093 14.496 0.013 1.00 93.44 397 VAL A CA 1
ATOM 3168 C C . VAL A 1 397 ? 13.449 15.033 -0.437 1.00 93.44 397 VAL A C 1
ATOM 3170 O O . VAL A 1 397 ? 14.460 14.415 -0.133 1.00 93.44 397 VAL A O 1
ATOM 3173 N N . SER A 1 398 ? 13.518 16.223 -1.041 1.00 92.00 398 SER A N 1
ATOM 3174 C CA . SER A 1 398 ? 14.787 16.814 -1.493 1.00 92.00 398 SER A CA 1
ATOM 3175 C C . SER A 1 398 ? 15.760 17.166 -0.361 1.00 92.00 398 SER A C 1
ATOM 3177 O O . SER A 1 398 ? 16.921 17.460 -0.622 1.00 92.00 398 SER A O 1
ATOM 3179 N N . THR A 1 399 ? 15.298 17.175 0.894 1.00 90.31 399 THR A N 1
ATOM 3180 C CA . THR A 1 399 ? 16.101 17.544 2.074 1.00 90.31 399 THR A CA 1
ATOM 3181 C C . THR A 1 399 ? 16.497 16.349 2.944 1.00 90.31 399 THR A C 1
ATOM 3183 O O . THR A 1 399 ? 17.093 16.536 4.008 1.00 90.31 399 THR A O 1
ATOM 3186 N N . ILE A 1 400 ? 16.155 15.115 2.554 1.00 89.81 400 ILE A N 1
ATOM 3187 C CA . ILE A 1 400 ? 16.563 13.923 3.311 1.00 89.81 400 ILE A CA 1
ATOM 3188 C C . ILE A 1 400 ? 18.049 13.621 3.075 1.00 89.81 400 ILE A C 1
ATOM 3190 O O . ILE A 1 400 ? 18.557 13.735 1.964 1.00 89.81 400 ILE A O 1
ATOM 3194 N N . LYS A 1 401 ? 18.755 13.231 4.140 1.00 85.75 401 LYS A N 1
ATOM 3195 C CA . LYS A 1 401 ? 20.197 12.953 4.113 1.00 85.75 401 LYS A CA 1
ATOM 3196 C C . LYS A 1 401 ? 20.467 11.494 3.733 1.00 85.75 401 LYS A C 1
ATOM 3198 O O . LYS A 1 401 ? 20.873 10.708 4.581 1.00 85.75 401 LYS A O 1
ATOM 3203 N N . VAL A 1 402 ? 20.187 11.134 2.485 1.00 84.88 402 VAL A N 1
ATOM 3204 C CA . VAL A 1 402 ? 20.454 9.800 1.910 1.00 84.88 402 VAL A CA 1
ATOM 3205 C C . VAL A 1 402 ? 21.130 9.960 0.543 1.00 84.88 402 VAL A C 1
ATOM 3207 O O . VAL A 1 402 ? 21.362 11.088 0.106 1.00 84.88 402 VAL A O 1
ATOM 3210 N N . SER A 1 403 ? 21.457 8.854 -0.134 1.00 78.75 403 SER A N 1
ATOM 3211 C CA . SER A 1 403 ? 22.041 8.883 -1.483 1.00 78.75 403 SER A CA 1
ATOM 3212 C C . SER A 1 403 ? 21.254 9.806 -2.425 1.00 78.75 403 SER A C 1
ATOM 3214 O O . SER A 1 403 ? 20.039 9.663 -2.571 1.00 78.75 403 SER A O 1
ATOM 3216 N N . GLY A 1 404 ? 21.944 10.736 -3.095 1.00 80.12 404 GLY A N 1
ATOM 3217 C CA . GLY A 1 404 ? 21.315 11.683 -4.024 1.00 80.12 404 GLY A CA 1
ATOM 3218 C C . GLY A 1 404 ? 20.543 10.989 -5.149 1.00 80.12 404 GLY A C 1
ATOM 3219 O O . GLY A 1 404 ? 19.454 11.428 -5.504 1.00 80.12 404 GLY A O 1
ATOM 3220 N N . ARG A 1 405 ? 21.028 9.830 -5.617 1.00 83.00 405 ARG A N 1
ATOM 3221 C CA . ARG A 1 405 ? 20.383 9.042 -6.682 1.00 83.00 405 ARG A CA 1
ATOM 3222 C C . ARG A 1 405 ? 18.993 8.560 -6.276 1.00 83.00 405 ARG A C 1
ATOM 3224 O O . ARG A 1 405 ? 18.028 8.725 -7.017 1.00 83.00 405 ARG A O 1
ATOM 3231 N N . PHE A 1 406 ? 18.882 8.041 -5.057 1.00 85.50 406 PHE A N 1
ATOM 3232 C CA . PHE A 1 406 ? 17.612 7.621 -4.478 1.00 85.50 406 PHE A CA 1
ATOM 3233 C C . PHE A 1 406 ? 16.616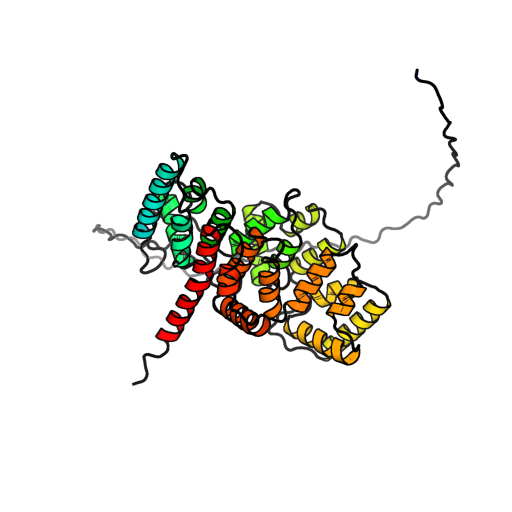 8.785 -4.377 1.00 85.50 406 PHE A C 1
ATOM 3235 O O . PHE A 1 406 ? 15.452 8.652 -4.759 1.00 85.50 406 PHE A O 1
ATOM 3242 N N . VAL A 1 407 ? 17.085 9.946 -3.905 1.00 87.69 407 VAL A N 1
ATOM 3243 C CA . VAL A 1 407 ? 16.270 11.166 -3.809 1.00 87.69 407 VAL A CA 1
ATOM 3244 C C . VAL A 1 407 ? 15.789 11.607 -5.189 1.00 87.69 407 VAL A C 1
ATOM 3246 O O . VAL A 1 407 ? 14.602 11.874 -5.360 1.00 87.69 407 VAL A O 1
ATOM 3249 N N . GLU A 1 408 ? 16.676 11.647 -6.181 1.00 88.50 408 GLU A N 1
ATOM 3250 C CA . GLU A 1 408 ? 16.345 11.996 -7.566 1.00 88.50 408 GLU A CA 1
ATOM 3251 C C . GLU A 1 408 ? 15.274 11.074 -8.152 1.00 88.50 408 GLU A C 1
ATOM 3253 O O . GLU A 1 408 ? 14.279 11.563 -8.692 1.00 88.50 408 GLU A O 1
ATOM 3258 N N . SER A 1 409 ? 15.426 9.757 -7.980 1.00 88.00 409 SER A N 1
ATOM 3259 C CA . SER A 1 409 ? 14.431 8.777 -8.418 1.00 88.00 409 SER A CA 1
ATOM 3260 C C . SER A 1 409 ? 13.083 9.001 -7.730 1.00 88.00 409 SER A C 1
ATOM 3262 O O . SER A 1 409 ? 12.065 9.124 -8.409 1.00 88.00 409 SER A O 1
ATOM 3264 N N . LEU A 1 410 ? 13.037 9.151 -6.402 1.00 89.12 410 LEU A N 1
ATOM 3265 C CA . LEU A 1 410 ? 11.779 9.435 -5.697 1.00 89.12 410 LEU A CA 1
ATOM 3266 C C . LEU A 1 410 ? 11.123 10.744 -6.156 1.00 89.12 410 LEU A C 1
ATOM 3268 O O . LEU A 1 410 ? 9.901 10.810 -6.306 1.00 89.12 410 LEU A O 1
ATOM 3272 N N . LEU A 1 411 ? 11.916 11.790 -6.392 1.00 90.62 411 LEU A N 1
ATOM 3273 C CA . LEU A 1 411 ? 11.410 13.062 -6.900 1.00 90.62 411 LEU A CA 1
ATOM 3274 C C . LEU A 1 411 ? 10.843 12.919 -8.314 1.00 90.62 411 LEU A C 1
ATOM 3276 O O . LEU A 1 411 ? 9.826 13.545 -8.611 1.00 90.62 411 LEU A O 1
ATOM 3280 N N . ALA A 1 412 ? 11.450 12.094 -9.171 1.00 87.38 412 ALA A N 1
ATOM 3281 C CA . ALA A 1 412 ? 10.912 11.803 -10.496 1.00 87.38 412 ALA A CA 1
ATOM 3282 C C . ALA A 1 412 ? 9.512 11.176 -10.400 1.00 87.38 412 ALA A C 1
ATOM 3284 O O . ALA A 1 412 ? 8.590 11.686 -11.031 1.00 87.38 412 ALA A O 1
ATOM 3285 N N . PHE A 1 413 ? 9.321 10.173 -9.533 1.00 83.44 413 PHE A N 1
ATOM 3286 C CA . PHE A 1 413 ? 8.007 9.560 -9.276 1.00 83.44 413 PHE A CA 1
ATOM 3287 C C . PHE A 1 413 ? 6.960 10.565 -8.799 1.00 83.44 413 PHE A C 1
ATOM 3289 O O . PHE A 1 413 ? 5.814 10.554 -9.251 1.00 83.44 413 PHE A O 1
ATOM 3296 N N . LEU A 1 414 ? 7.342 11.437 -7.862 1.00 86.69 414 LEU A N 1
ATOM 3297 C CA . LEU A 1 414 ? 6.426 12.448 -7.350 1.00 86.69 414 LEU A CA 1
ATOM 3298 C C . LEU A 1 414 ? 6.018 13.431 -8.456 1.00 86.69 414 LEU A C 1
ATOM 3300 O O . LEU A 1 414 ? 4.864 13.855 -8.476 1.00 86.69 414 LEU A O 1
ATOM 3304 N N . LYS A 1 415 ? 6.911 13.770 -9.390 1.00 84.50 415 LYS A N 1
ATOM 3305 C CA . LYS A 1 415 ? 6.642 14.729 -10.474 1.00 84.50 415 LYS A CA 1
ATOM 3306 C C . LYS A 1 415 ? 5.831 14.134 -11.630 1.00 84.50 415 LYS A C 1
ATOM 3308 O O . LYS A 1 415 ? 4.881 14.769 -12.081 1.00 84.50 415 LYS A O 1
ATOM 3313 N N . THR A 1 416 ? 6.150 12.931 -12.106 1.00 71.75 416 THR A N 1
ATOM 3314 C CA . THR A 1 416 ? 5.499 12.333 -13.293 1.00 71.75 416 THR A CA 1
ATOM 3315 C C . THR A 1 416 ? 4.011 12.060 -13.097 1.00 71.75 416 THR A C 1
ATOM 3317 O O . THR A 1 416 ? 3.225 12.210 -14.032 1.00 71.75 416 THR A O 1
ATOM 3320 N N . SER A 1 417 ? 3.578 11.793 -11.865 1.00 57.50 417 SER A N 1
ATOM 3321 C CA . SER A 1 417 ? 2.157 11.625 -11.546 1.00 57.50 417 SER A CA 1
ATOM 3322 C C . SER A 1 417 ? 1.314 12.910 -11.693 1.00 57.50 417 SER A C 1
ATOM 3324 O O . SER A 1 417 ? 0.088 12.815 -11.657 1.00 57.50 417 SER A O 1
ATOM 3326 N N . GLN A 1 418 ? 1.911 14.099 -11.869 1.00 43.34 418 GLN A N 1
ATOM 3327 C CA . GLN A 1 418 ? 1.165 15.339 -12.155 1.00 43.34 418 GLN A CA 1
ATOM 3328 C C . GLN A 1 418 ? 0.786 15.482 -13.640 1.00 43.34 418 GLN A C 1
ATOM 3330 O O . GLN A 1 418 ? -0.243 16.082 -13.948 1.00 43.34 418 GLN A O 1
ATOM 3335 N N . ALA A 1 419 ? 1.568 14.905 -14.560 1.00 38.16 419 ALA A N 1
ATOM 3336 C CA . ALA A 1 419 ? 1.361 15.058 -16.003 1.00 38.16 419 ALA A CA 1
ATOM 3337 C C . ALA A 1 419 ? 0.204 14.192 -16.544 1.00 38.16 419 ALA A C 1
ATOM 3339 O O . ALA A 1 419 ? -0.518 14.614 -17.447 1.00 38.16 419 ALA A O 1
ATOM 3340 N N . ALA A 1 420 ? -0.030 13.013 -15.956 1.00 38.41 420 ALA A N 1
ATOM 3341 C CA . ALA A 1 420 ? -1.129 12.128 -16.353 1.00 38.41 420 ALA A CA 1
ATOM 3342 C C . ALA A 1 420 ? -2.521 12.736 -16.074 1.00 38.41 420 ALA A C 1
ATOM 3344 O O . ALA A 1 420 ? -3.459 12.508 -16.835 1.00 38.41 420 ALA A O 1
ATOM 3345 N N . SER A 1 421 ? -2.650 13.563 -15.030 1.00 33.91 421 SER A N 1
ATOM 3346 C CA . SER A 1 421 ? -3.913 14.223 -14.667 1.00 33.91 421 SER A CA 1
ATOM 3347 C C . SER A 1 421 ? -4.296 15.354 -15.631 1.00 33.91 421 SER A C 1
ATOM 3349 O O . SER A 1 421 ? -5.473 15.536 -15.929 1.00 33.91 421 SER A O 1
ATOM 3351 N N . GLN A 1 422 ? -3.315 16.081 -16.178 1.00 32.12 422 GLN A N 1
ATOM 3352 C CA . GLN A 1 422 ? -3.572 17.193 -17.106 1.00 32.12 422 GLN A CA 1
ATOM 3353 C C . GLN A 1 422 ? -3.956 16.712 -18.516 1.00 32.12 422 GLN A C 1
ATOM 3355 O O . GLN A 1 422 ? -4.699 17.390 -19.226 1.00 32.12 422 GLN A O 1
ATOM 3360 N N . HIS A 1 423 ? -3.521 15.511 -18.913 1.00 32.66 423 HIS A N 1
ATOM 3361 C CA . HIS A 1 423 ? -3.846 14.950 -20.227 1.00 32.66 423 HIS A CA 1
ATOM 3362 C C . HIS A 1 423 ? -5.278 14.398 -20.340 1.00 32.66 423 HIS A C 1
ATOM 3364 O O . HIS A 1 423 ? -5.813 14.329 -21.449 1.00 32.66 423 HIS A O 1
ATOM 3370 N N . VAL A 1 424 ? -5.910 14.039 -19.216 1.00 37.34 424 VAL A N 1
ATOM 3371 C CA . VAL A 1 424 ? -7.306 13.567 -19.175 1.00 37.34 424 VAL A CA 1
ATOM 3372 C C . VAL A 1 424 ? -8.288 14.744 -19.154 1.00 37.34 424 VAL A C 1
ATOM 3374 O O . VAL A 1 424 ? -9.278 14.719 -19.881 1.00 37.34 424 VAL A O 1
ATOM 3377 N N . GLU A 1 425 ? -7.994 15.823 -18.421 1.00 34.72 425 GLU A N 1
ATOM 3378 C CA . GLU A 1 425 ? -8.851 17.023 -18.405 1.00 34.72 425 GLU A CA 1
ATOM 3379 C C . GLU A 1 425 ? -8.769 17.844 -19.706 1.00 34.72 425 GLU A C 1
ATOM 3381 O O . GLU A 1 425 ? -9.754 18.465 -20.113 1.00 34.72 425 GLU A O 1
ATOM 3386 N N . GLY A 1 426 ? -7.636 17.800 -20.416 1.00 32.72 426 GLY A N 1
ATOM 3387 C CA . GLY A 1 426 ? -7.447 18.515 -21.684 1.00 32.72 426 GLY A CA 1
ATOM 3388 C C . GLY A 1 426 ? -8.269 17.976 -22.864 1.00 32.72 426 GLY A C 1
ATOM 3389 O O . GLY A 1 426 ? -8.528 18.715 -23.810 1.00 32.72 426 GLY A O 1
ATOM 3390 N N . LYS A 1 427 ? -8.731 16.717 -22.817 1.00 37.81 427 LYS A N 1
ATOM 3391 C CA . LYS A 1 427 ? -9.543 16.112 -23.894 1.00 37.81 427 LYS A CA 1
ATOM 3392 C C . LYS A 1 427 ? -11.055 16.339 -23.749 1.00 37.81 427 LYS A C 1
ATOM 3394 O O . LYS A 1 427 ? -11.789 16.059 -24.689 1.00 37.81 427 LYS A O 1
ATOM 3399 N N . GLY A 1 428 ? -11.522 16.883 -22.620 1.00 36.41 428 GLY A N 1
ATOM 3400 C CA . GLY A 1 428 ? -12.946 17.150 -22.364 1.00 36.41 428 GLY A CA 1
ATOM 3401 C C . GLY A 1 428 ? -13.433 18.561 -22.721 1.00 36.41 428 GLY A C 1
ATOM 3402 O O . GLY A 1 428 ? -14.631 18.812 -22.671 1.00 36.41 428 GLY A O 1
ATOM 3403 N N . LYS A 1 429 ? -12.536 19.493 -23.076 1.00 38.28 429 LYS A N 1
ATOM 3404 C CA . LYS A 1 429 ? -12.885 20.911 -23.323 1.00 38.28 429 LYS A CA 1
ATOM 3405 C C . LYS A 1 429 ? -12.861 21.342 -24.794 1.00 38.28 429 LYS A C 1
ATOM 3407 O O . LYS A 1 429 ? -12.994 22.523 -25.084 1.00 38.28 429 LYS A O 1
ATOM 3412 N N . GLY A 1 430 ? -12.721 20.402 -25.727 1.00 40.72 430 GLY A N 1
ATOM 3413 C CA . GLY A 1 430 ? -12.624 20.686 -27.161 1.00 40.72 430 GLY A CA 1
ATOM 3414 C C . GLY A 1 430 ? -13.789 20.130 -27.973 1.00 40.72 430 GLY A C 1
ATOM 3415 O O . GLY A 1 430 ? -13.551 19.293 -28.835 1.00 40.72 430 GLY A O 1
ATOM 3416 N N . LYS A 1 431 ? -15.031 20.538 -27.680 1.00 42.72 431 LYS A N 1
ATOM 3417 C CA . LYS A 1 431 ? -16.179 20.483 -28.613 1.00 42.72 431 LYS A CA 1
ATOM 3418 C C . LYS A 1 431 ? -17.383 21.227 -28.026 1.00 42.72 431 LYS A C 1
A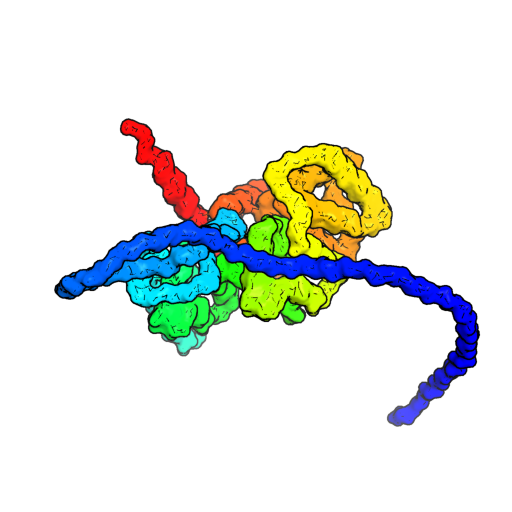TOM 3420 O O . LYS A 1 431 ? -18.339 20.632 -27.546 1.00 42.72 431 LYS A O 1
ATOM 3425 N N . ALA A 1 432 ? -17.293 22.548 -28.042 1.00 40.34 432 ALA A N 1
ATOM 3426 C CA . ALA A 1 432 ? -18.443 23.442 -28.017 1.00 40.34 432 ALA A CA 1
ATOM 3427 C C . ALA A 1 432 ? -17.987 24.770 -28.622 1.00 40.34 432 ALA A C 1
ATOM 3429 O O . ALA A 1 432 ? -17.556 25.673 -27.909 1.00 40.34 432 ALA A O 1
ATOM 3430 N N . MET A 1 433 ? -18.003 24.830 -29.951 1.00 35.69 433 MET A N 1
ATOM 3431 C CA . MET A 1 433 ? -18.135 26.072 -30.699 1.00 35.69 433 MET A CA 1
ATOM 3432 C C . MET A 1 433 ? -18.877 25.772 -31.992 1.00 35.69 433 MET A C 1
ATOM 3434 O O . MET A 1 433 ? -18.562 24.715 -32.592 1.00 35.69 433 MET A O 1
#